Protein AF-0000000083945838 (afdb_homodimer)

Solvent-accessible surface area (backbone atoms only — not comparable to full-atom values): 19758 Å² total; per-residue (Å²): 127,80,48,66,69,53,44,53,51,52,39,54,52,39,52,53,48,38,52,51,36,53,50,48,31,52,50,38,50,50,38,47,52,44,47,52,47,64,43,82,47,25,24,33,35,27,30,60,91,53,21,22,59,36,34,15,64,46,29,37,59,60,38,38,69,60,25,47,58,50,29,75,82,19,66,42,34,38,70,39,52,43,66,72,55,42,57,66,70,57,37,50,49,44,49,47,14,27,69,70,44,48,62,47,74,41,70,81,37,75,51,91,85,40,50,22,34,39,33,28,39,40,57,37,68,57,48,33,24,37,39,39,36,42,62,12,70,57,48,89,34,37,37,57,61,50,39,42,48,42,37,47,48,40,45,45,43,43,46,44,43,39,48,46,16,59,71,73,35,78,75,50,38,56,55,43,48,50,50,48,45,51,56,48,49,72,68,50,70,70,80,73,69,68,84,126,126,80,48,68,68,54,43,54,50,52,38,52,52,38,50,52,49,38,52,51,35,52,50,48,32,51,50,36,52,49,39,47,52,44,48,51,47,63,44,81,45,24,25,33,35,29,30,58,91,54,20,22,58,36,34,15,65,47,28,37,60,58,38,38,68,59,26,46,59,50,29,74,81,19,68,42,34,38,71,38,51,43,65,73,55,41,58,67,70,59,37,51,52,44,50,47,16,26,69,71,44,50,63,47,74,41,72,80,37,74,52,90,87,40,48,22,35,40,35,28,40,41,57,36,70,56,47,32,23,40,39,40,36,43,62,13,72,56,48,90,31,39,39,58,61,49,39,43,47,43,37,47,49,39,47,45,44,44,45,44,43,38,48,44,17,58,71,74,34,77,74,50,36,56,54,41,48,49,48,46,43,52,55,48,48,72,68,52,70,68,87,57,78,64,82,122

Nearest PDB structures (foldseek):
  3luq-assembly1_D  TM=6.423E-01  e=4.177E-04  Geobacter sulfurreducens PCA
  3bwl-assembly2_D  TM=5.475E-01  e=3.230E-04  Haloarcula marismortui ATCC 43049
  2r78-assembly1_A  TM=5.996E-01  e=1.736E-02  Geobacter sulfurreducens PCA
  3mjq-assembly1_B  TM=5.116E-01  e=2.245E-02  Desulfitobacterium hafniense Y51
  2xro-assembly1_E  TM=2.983E-01  e=6.766E-01  Pseudomonas putida

pLDDT: mean 75.6, std 24.56, range [23.98, 97.62]

Sequence (392 aa):
MASQEELLGRIERLEAENRRLREREKDSIETLHTLVRKLPSPSAAIGAGAGILLANEPFVRAGGYKAAQRAENAPSLAGVPLRDILPDELCALAETVHASGEDTEREDIVWNGTPYTFSAYNIRRGELTIVLLRNLADPDIRVEELTARLQQTADRSIRMIQQVAFLLGEEVSENAKSIGSVIRALKVAPENGQRRMASQEELLGRIERLEAENRRLREREKDSIETLHTLVRKLPSPSAAIGAGAGILLANEPFVRAGGYKAAQRAENAPSLAGVPLRDILPDELCALAETVHASGEDTEREDIVWNGTPYTFSAYNIRRGELTIVLLRNLADPDIRVEELTARLQQTADRSIRMIQQVAFLLGEEVSENAKSIGSVIRALKVAPENGQRR

Organism: NCBI:txid28139

Structure (mmCIF, N/CA/C/O backbone):
data_AF-0000000083945838-model_v1
#
loop_
_entity.id
_entity.type
_entity.pdbx_description
1 polymer 'PAS fold'
#
loop_
_atom_site.group_PDB
_atom_site.id
_atom_site.type_symbol
_atom_site.label_atom_id
_atom_site.label_alt_id
_atom_site.label_comp_id
_atom_site.label_asym_id
_atom_site.label_entity_id
_atom_site.label_seq_id
_atom_site.pdbx_PDB_ins_code
_atom_site.Cartn_x
_atom_site.Cartn_y
_atom_site.Cartn_z
_atom_site.occupancy
_atom_site.B_iso_or_equiv
_atom_site.auth_seq_id
_atom_site.auth_comp_id
_atom_site.auth_asym_id
_atom_site.auth_atom_id
_atom_site.pdbx_PDB_model_num
ATOM 1 N N . MET A 1 1 ? 6.953 -42.031 -29.859 1 63.94 1 MET A N 1
ATOM 2 C CA . MET A 1 1 ? 6.039 -42.156 -28.719 1 63.94 1 MET A CA 1
ATOM 3 C C . MET A 1 1 ? 6.793 -42.031 -27.406 1 63.94 1 MET A C 1
ATOM 5 O O . MET A 1 1 ? 7.891 -42.562 -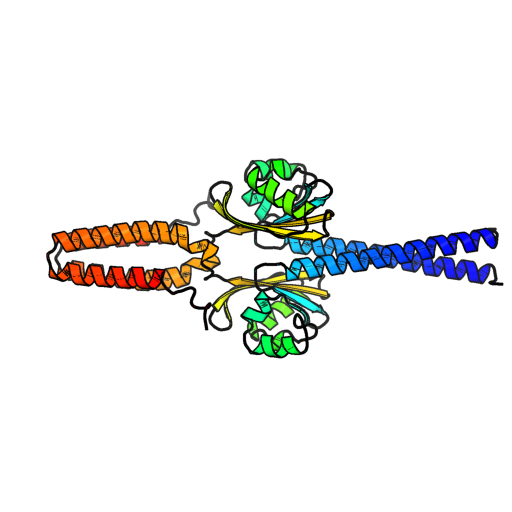27.25 1 63.94 1 MET A O 1
ATOM 9 N N . ALA A 1 2 ? 6.496 -41.094 -26.656 1 76.5 2 ALA A N 1
ATOM 10 C CA . ALA A 1 2 ? 7.305 -40.906 -25.453 1 76.5 2 ALA A CA 1
ATOM 11 C C . ALA A 1 2 ? 7.242 -42.125 -24.547 1 76.5 2 ALA A C 1
ATOM 13 O O . ALA A 1 2 ? 6.184 -42.75 -24.391 1 76.5 2 ALA A O 1
ATOM 14 N N . SER A 1 3 ? 8.383 -42.719 -24.312 1 88 3 SER A N 1
ATOM 15 C CA . SER A 1 3 ? 8.453 -43.844 -23.391 1 88 3 SER A CA 1
ATOM 16 C C . SER A 1 3 ? 7.781 -43.531 -22.062 1 88 3 SER A C 1
ATOM 18 O O . SER A 1 3 ? 7.551 -42.344 -21.734 1 88 3 SER A O 1
ATOM 20 N N . GLN A 1 4 ? 7.215 -44.562 -21.453 1 88.25 4 GLN A N 1
ATOM 21 C CA . GLN A 1 4 ? 6.617 -44.406 -20.141 1 88.25 4 GLN A CA 1
ATOM 22 C C . GLN A 1 4 ? 7.562 -43.656 -19.203 1 88.25 4 GLN A C 1
ATOM 24 O O . GLN A 1 4 ? 7.133 -42.781 -18.438 1 88.25 4 GLN A O 1
ATOM 29 N N . GLU A 1 5 ? 8.875 -43.906 -19.359 1 89.56 5 GLU A N 1
ATOM 30 C CA . GLU A 1 5 ? 9.891 -43.281 -18.531 1 89.56 5 GLU A CA 1
ATOM 31 C C . GLU A 1 5 ? 9.961 -41.781 -18.828 1 89.56 5 GLU A C 1
ATOM 33 O O . GLU A 1 5 ? 10.094 -40.969 -17.906 1 89.56 5 GLU A O 1
ATOM 38 N N . GLU A 1 6 ? 9.828 -41.469 -20.078 1 91.44 6 GLU A N 1
ATOM 39 C CA . GLU A 1 6 ? 9.844 -40.062 -20.469 1 91.44 6 GLU A CA 1
ATOM 40 C C . GLU A 1 6 ? 8.617 -39.312 -19.938 1 91.44 6 GLU A C 1
ATOM 42 O O . GLU A 1 6 ? 8.727 -38.188 -19.469 1 91.44 6 GLU A O 1
ATOM 47 N N . LEU A 1 7 ? 7.449 -39.906 -19.953 1 92.88 7 LEU A N 1
ATOM 48 C CA . LEU A 1 7 ? 6.211 -39.312 -19.484 1 92.88 7 LEU A CA 1
ATOM 49 C C . LEU A 1 7 ? 6.25 -39.125 -17.969 1 92.88 7 LEU A C 1
ATOM 51 O O . LEU A 1 7 ? 5.828 -38.062 -17.469 1 92.88 7 LEU A O 1
ATOM 55 N N . LEU A 1 8 ? 6.805 -40.094 -17.25 1 92.5 8 LEU A N 1
ATOM 56 C CA . LEU A 1 8 ? 6.938 -40 -15.805 1 92.5 8 LEU A CA 1
ATOM 57 C C . LEU A 1 8 ? 7.902 -38.875 -15.422 1 92.5 8 LEU A C 1
ATOM 59 O O . LEU A 1 8 ? 7.668 -38.156 -14.445 1 92.5 8 LEU A O 1
ATOM 63 N N . GLY A 1 9 ? 8.945 -38.719 -16.219 1 92.56 9 GLY A N 1
ATOM 64 C CA . GLY A 1 9 ? 9.867 -37.594 -16 1 92.56 9 GLY A CA 1
ATOM 65 C C . GLY A 1 9 ? 9.227 -36.25 -16.172 1 92.56 9 GLY A C 1
ATOM 66 O O . GLY A 1 9 ? 9.453 -35.344 -15.383 1 92.56 9 GLY A O 1
ATOM 67 N N . ARG A 1 10 ? 8.445 -36.062 -17.219 1 94.19 10 ARG A N 1
ATOM 68 C CA . ARG A 1 10 ? 7.738 -34.812 -17.484 1 94.19 10 ARG A CA 1
ATOM 69 C C . ARG A 1 10 ? 6.746 -34.5 -16.359 1 94.19 10 ARG A C 1
ATOM 71 O O . ARG A 1 10 ? 6.602 -33.344 -15.961 1 94.19 10 ARG A O 1
ATOM 78 N N . ILE A 1 11 ? 6.098 -35.531 -15.875 1 94.19 11 ILE A N 1
ATOM 79 C CA . ILE A 1 11 ? 5.148 -35.344 -14.781 1 94.19 11 ILE A CA 1
ATOM 80 C C . ILE A 1 11 ? 5.879 -34.844 -13.539 1 94.19 11 ILE A C 1
ATOM 82 O O . ILE A 1 11 ? 5.414 -33.906 -12.867 1 94.19 11 ILE A O 1
ATOM 86 N N . GLU A 1 12 ? 6.996 -35.438 -13.281 1 94.94 12 GLU A N 1
ATOM 87 C CA . GLU A 1 12 ? 7.793 -35 -12.133 1 94.94 12 GLU A CA 1
ATOM 88 C C . GLU A 1 12 ? 8.211 -33.531 -12.25 1 94.94 12 GLU A C 1
ATOM 90 O O . GLU A 1 12 ? 8.141 -32.781 -11.273 1 94.94 12 GLU A O 1
ATOM 95 N N . ARG A 1 13 ? 8.594 -33.125 -13.445 1 95.38 13 ARG A N 1
ATOM 96 C CA . ARG A 1 13 ? 9.008 -31.75 -13.68 1 95.38 13 ARG A CA 1
ATOM 97 C C . ARG A 1 13 ? 7.832 -30.797 -13.523 1 95.38 13 ARG A C 1
ATOM 99 O O . ARG A 1 13 ? 7.969 -29.734 -12.914 1 95.38 13 ARG A O 1
ATOM 106 N N . LEU A 1 14 ? 6.746 -31.234 -13.984 1 95.5 14 LEU A N 1
ATOM 107 C CA . LEU A 1 14 ? 5.559 -30.391 -13.922 1 95.5 14 LEU A CA 1
ATOM 108 C C . LEU A 1 14 ? 5.062 -30.25 -12.484 1 95.5 14 LEU A C 1
ATOM 110 O O . LEU A 1 14 ? 4.605 -29.188 -12.078 1 95.5 14 LEU A O 1
ATOM 114 N N . GLU A 1 15 ? 5.145 -31.281 -11.719 1 95.12 15 GLU A N 1
ATOM 115 C CA . GLU A 1 15 ? 4.758 -31.219 -10.312 1 95.12 15 GLU A CA 1
ATOM 116 C C . GLU A 1 15 ? 5.684 -30.312 -9.523 1 95.12 15 GLU A C 1
ATOM 118 O O . GLU A 1 15 ? 5.223 -29.547 -8.664 1 95.12 15 GLU A O 1
ATOM 123 N N . ALA A 1 16 ? 6.918 -30.422 -9.844 1 95.25 16 ALA A N 1
ATOM 124 C CA . ALA A 1 16 ? 7.883 -29.547 -9.188 1 95.25 16 ALA A CA 1
ATOM 125 C C . ALA A 1 16 ? 7.598 -28.078 -9.516 1 95.25 16 ALA A C 1
ATOM 127 O O . ALA A 1 16 ? 7.652 -27.219 -8.633 1 95.25 16 ALA A O 1
ATOM 128 N N . GLU A 1 17 ? 7.297 -27.828 -10.711 1 94.62 17 GLU A N 1
ATOM 129 C CA . GLU A 1 17 ? 6.984 -26.469 -11.141 1 94.62 17 GLU A CA 1
ATOM 130 C C . GLU A 1 17 ? 5.707 -25.969 -10.484 1 94.62 17 GLU A C 1
ATOM 132 O O . GLU A 1 17 ? 5.633 -24.797 -10.086 1 94.62 17 GLU A O 1
ATOM 137 N N . ASN A 1 18 ? 4.77 -26.812 -10.43 1 93.81 18 ASN A N 1
ATOM 138 C CA . ASN A 1 18 ? 3.52 -26.484 -9.758 1 93.81 18 ASN A CA 1
ATOM 139 C C . ASN A 1 18 ? 3.752 -26.078 -8.305 1 93.81 18 ASN A C 1
ATOM 141 O O . ASN A 1 18 ? 3.17 -25.109 -7.828 1 93.81 18 ASN A O 1
ATOM 145 N N . ARG A 1 19 ? 4.555 -26.781 -7.699 1 93.56 19 ARG A N 1
ATOM 146 C CA . ARG A 1 19 ? 4.879 -26.484 -6.309 1 93.56 19 ARG A CA 1
ATOM 147 C C . ARG A 1 19 ? 5.562 -25.125 -6.184 1 93.56 19 ARG A C 1
ATOM 149 O O . ARG A 1 19 ? 5.23 -24.344 -5.293 1 93.56 19 ARG A O 1
ATOM 156 N N . ARG A 1 20 ? 6.426 -24.875 -7.09 1 93.25 20 ARG A N 1
ATOM 157 C CA . ARG A 1 20 ? 7.145 -23.594 -7.09 1 93.25 20 ARG A CA 1
ATOM 158 C C . ARG A 1 20 ? 6.191 -22.438 -7.344 1 93.25 20 ARG A C 1
ATOM 160 O O . ARG A 1 20 ? 6.262 -21.406 -6.66 1 93.25 20 ARG A O 1
ATOM 167 N N . LEU A 1 21 ? 5.363 -22.641 -8.227 1 92.06 21 LEU A N 1
ATOM 168 C CA . LEU A 1 21 ? 4.418 -21.578 -8.578 1 92.06 21 LEU A CA 1
ATOM 169 C C . LEU A 1 21 ? 3.453 -21.312 -7.434 1 92.06 21 LEU A C 1
ATOM 171 O O . LEU A 1 21 ? 3.094 -20.156 -7.18 1 92.06 21 LEU A O 1
ATOM 175 N N . ARG A 1 22 ? 3.033 -22.344 -6.742 1 90.88 22 ARG A N 1
ATOM 176 C CA . ARG A 1 22 ? 2.168 -22.156 -5.578 1 90.88 22 ARG A CA 1
ATOM 177 C C . ARG A 1 22 ? 2.871 -21.359 -4.488 1 90.88 22 ARG A C 1
ATOM 179 O O . ARG A 1 22 ? 2.268 -20.5 -3.859 1 90.88 22 ARG A O 1
ATOM 186 N N . GLU A 1 23 ? 4.062 -21.641 -4.281 1 91.56 23 GLU A N 1
ATOM 187 C CA . GLU A 1 23 ? 4.848 -20.922 -3.287 1 91.56 23 GLU A CA 1
ATOM 188 C C . GLU A 1 23 ? 4.988 -19.438 -3.66 1 91.56 23 GLU A C 1
ATOM 190 O O . GLU A 1 23 ? 4.863 -18.562 -2.803 1 91.56 23 GLU A O 1
ATOM 195 N N . ARG A 1 24 ? 5.18 -19.219 -4.902 1 87.69 24 ARG A N 1
ATOM 196 C CA . ARG A 1 24 ? 5.324 -17.844 -5.367 1 87.69 24 ARG A CA 1
ATOM 197 C C . ARG A 1 24 ? 4.02 -17.078 -5.211 1 87.69 24 ARG A C 1
ATOM 199 O O . ARG A 1 24 ? 4.035 -15.891 -4.871 1 87.69 24 ARG A O 1
ATOM 206 N N . GLU A 1 25 ? 2.992 -17.672 -5.5 1 85.94 25 GLU A N 1
ATOM 207 C CA . GLU A 1 25 ? 1.688 -17.047 -5.305 1 85.94 25 GLU A CA 1
ATOM 208 C C . GLU A 1 25 ? 1.464 -16.688 -3.84 1 85.94 25 GLU A C 1
ATOM 210 O O . GLU A 1 25 ? 1.032 -15.578 -3.527 1 85.94 25 GLU A O 1
ATOM 215 N N . LYS A 1 26 ? 1.76 -17.641 -3.014 1 87.56 26 LYS A N 1
ATOM 216 C CA . LYS A 1 26 ? 1.621 -17.406 -1.579 1 87.56 26 LYS A CA 1
ATOM 217 C C . LYS A 1 26 ? 2.5 -16.234 -1.128 1 87.56 26 LYS A C 1
ATOM 219 O O . LYS A 1 26 ? 2.062 -15.391 -0.351 1 87.56 26 LYS A O 1
ATOM 224 N N . ASP A 1 27 ? 3.65 -16.203 -1.644 1 86.12 27 ASP A N 1
ATOM 225 C CA . ASP A 1 27 ? 4.59 -15.125 -1.317 1 86.12 27 ASP A CA 1
ATOM 226 C C . ASP A 1 27 ? 4.047 -13.773 -1.76 1 86.12 27 ASP A C 1
ATOM 228 O O . ASP A 1 27 ? 4.18 -12.781 -1.04 1 86.12 27 ASP A O 1
ATOM 232 N N . SER A 1 28 ? 3.461 -13.789 -2.92 1 84.62 28 SER A N 1
ATOM 233 C CA . SER A 1 28 ? 2.93 -12.539 -3.451 1 84.62 28 SER A CA 1
ATOM 234 C C . SER A 1 28 ? 1.772 -12.023 -2.6 1 84.62 28 SER A C 1
ATOM 236 O O . SER A 1 28 ? 1.668 -10.82 -2.346 1 84.62 28 SER A O 1
ATOM 238 N N . ILE A 1 29 ? 0.959 -12.945 -2.143 1 84.31 29 ILE A N 1
ATOM 239 C CA . ILE A 1 29 ? -0.17 -12.594 -1.287 1 84.31 29 ILE A CA 1
ATOM 240 C C . ILE A 1 29 ? 0.341 -12.062 0.049 1 84.31 29 ILE A C 1
ATOM 242 O O . ILE A 1 29 ? -0.144 -11.039 0.544 1 84.31 29 ILE A O 1
ATOM 246 N N . GLU A 1 30 ? 1.28 -12.68 0.584 1 88.69 30 GLU A N 1
ATOM 247 C CA . GLU A 1 30 ? 1.873 -12.25 1.848 1 88.69 30 GLU A CA 1
ATOM 248 C C . GLU A 1 30 ? 2.514 -10.875 1.716 1 88.69 30 GLU A C 1
ATOM 250 O O . GLU A 1 30 ? 2.471 -10.07 2.65 1 88.69 30 GLU A O 1
ATOM 255 N N . THR A 1 31 ? 3.09 -10.727 0.565 1 88.19 31 THR A N 1
ATOM 256 C CA . THR A 1 31 ? 3.705 -9.43 0.288 1 88.19 31 THR A CA 1
ATOM 257 C C . THR A 1 31 ? 2.668 -8.312 0.344 1 88.19 31 THR A C 1
ATOM 259 O O . THR A 1 31 ? 2.889 -7.285 0.986 1 88.19 31 THR A O 1
ATOM 262 N N . LEU A 1 32 ? 1.567 -8.516 -0.231 1 87.69 32 LEU A N 1
ATOM 263 C CA . LEU A 1 32 ? 0.482 -7.543 -0.216 1 87.69 32 LEU A CA 1
ATOM 264 C C . LEU A 1 32 ? -0.021 -7.312 1.205 1 87.69 32 LEU A C 1
ATOM 266 O O . LEU A 1 32 ? -0.235 -6.168 1.613 1 87.69 32 LEU A O 1
ATOM 270 N N . HIS A 1 33 ? -0.194 -8.383 1.93 1 90.19 33 HIS A N 1
ATOM 271 C CA . HIS A 1 33 ? -0.646 -8.305 3.314 1 90.19 33 HIS A CA 1
ATOM 272 C C . HIS A 1 33 ? 0.331 -7.512 4.172 1 90.19 33 HIS A C 1
ATOM 274 O O . HIS A 1 33 ? -0.08 -6.645 4.949 1 90.19 33 HIS A O 1
ATOM 280 N N . THR A 1 34 ? 1.542 -7.809 3.955 1 92.75 34 THR A N 1
ATOM 281 C CA . THR A 1 34 ? 2.578 -7.125 4.723 1 92.75 34 THR A CA 1
ATOM 282 C C . THR A 1 34 ? 2.59 -5.633 4.402 1 92.75 34 THR A C 1
ATOM 284 O O . THR A 1 34 ? 2.73 -4.801 5.297 1 92.75 34 THR A O 1
ATOM 287 N N . LEU A 1 35 ? 2.436 -5.309 3.172 1 92.44 35 LEU A N 1
ATOM 288 C CA . LEU A 1 35 ? 2.424 -3.906 2.764 1 92.44 35 LEU A CA 1
ATOM 289 C C . LEU A 1 35 ? 1.293 -3.148 3.449 1 92.44 35 LEU A C 1
ATOM 291 O O . LEU A 1 35 ? 1.521 -2.098 4.055 1 92.44 35 LEU A O 1
ATOM 295 N N . VAL A 1 36 ? 0.092 -3.678 3.406 1 94.5 36 VAL A N 1
ATOM 296 C CA . VAL A 1 36 ? -1.061 -3.031 4.023 1 94.5 36 VAL A CA 1
ATOM 297 C C . VAL A 1 36 ? -0.839 -2.91 5.531 1 94.5 36 VAL A C 1
ATOM 299 O O . VAL A 1 36 ? -1.107 -1.861 6.121 1 94.5 36 VAL A O 1
ATOM 302 N N . ARG A 1 37 ? -0.305 -3.922 6.121 1 94.75 37 ARG A N 1
ATOM 303 C CA . ARG A 1 37 ? -0.07 -3.955 7.559 1 94.75 37 ARG A CA 1
ATOM 304 C C . ARG A 1 37 ? 0.902 -2.859 7.98 1 94.75 37 ARG A C 1
ATOM 306 O O . ARG A 1 37 ? 0.776 -2.297 9.07 1 94.75 37 ARG A O 1
ATOM 313 N N . LYS A 1 38 ? 1.753 -2.572 7.141 1 92.25 38 LYS A N 1
ATOM 314 C CA . LYS A 1 38 ? 2.844 -1.686 7.539 1 92.25 38 LYS A CA 1
ATOM 315 C C . LYS A 1 38 ? 2.523 -0.233 7.199 1 92.25 38 LYS A C 1
ATOM 317 O O . LYS A 1 38 ? 3.225 0.682 7.637 1 92.25 38 LYS A O 1
ATOM 322 N N . LEU A 1 39 ? 1.495 0.012 6.43 1 90.56 39 LEU A N 1
ATOM 323 C CA . LEU A 1 39 ? 1.124 1.393 6.141 1 90.56 39 LEU A CA 1
ATOM 324 C C . LEU A 1 39 ? 0.895 2.176 7.43 1 90.56 39 LEU A C 1
ATOM 326 O O . LEU A 1 39 ? 0.303 1.656 8.383 1 90.56 39 LEU A O 1
ATOM 330 N N . PRO A 1 40 ? 1.352 3.373 7.441 1 87 40 PRO A N 1
ATOM 331 C CA . PRO A 1 40 ? 1.18 4.168 8.656 1 87 40 PRO A CA 1
ATOM 332 C C . PRO A 1 40 ? -0.251 4.672 8.836 1 87 40 PRO A C 1
ATOM 334 O O . PRO A 1 40 ? -0.686 4.918 9.969 1 87 40 PRO A O 1
ATOM 337 N N . SER A 1 41 ? -0.969 4.816 7.828 1 88.88 41 SER A N 1
ATOM 338 C CA . SER A 1 41 ? -2.342 5.312 7.875 1 88.88 41 SER A CA 1
ATOM 339 C C . SER A 1 41 ? -3.332 4.172 8.094 1 88.88 41 SER A C 1
ATOM 341 O O . SER A 1 41 ? -3.113 3.055 7.617 1 88.88 41 SER A O 1
ATOM 343 N N . PRO A 1 42 ? -4.375 4.5 8.773 1 94.56 42 PRO A N 1
ATOM 344 C CA . PRO A 1 42 ? -5.426 3.486 8.867 1 94.56 42 PRO A CA 1
ATOM 345 C C . PRO A 1 42 ? -5.848 2.951 7.5 1 94.56 42 PRO A C 1
ATOM 347 O O . PRO A 1 42 ? -6.297 3.717 6.645 1 94.56 42 PRO A O 1
ATOM 350 N N . SER A 1 43 ? -5.715 1.636 7.359 1 96.56 43 SER A N 1
ATOM 351 C CA . SER A 1 43 ? -5.992 1.019 6.066 1 96.56 43 SER A CA 1
ATOM 352 C C . SER A 1 43 ? -6.602 -0.369 6.238 1 96.56 43 SER A C 1
ATOM 354 O O . SER A 1 43 ? -6.309 -1.065 7.211 1 96.56 43 SER A O 1
ATOM 356 N N . ALA A 1 44 ? -7.402 -0.72 5.258 1 97.62 44 ALA A N 1
ATOM 357 C CA . ALA A 1 44 ? -7.984 -2.059 5.223 1 97.62 44 ALA A CA 1
ATOM 358 C C . ALA A 1 44 ? -8.156 -2.543 3.787 1 97.62 44 ALA A C 1
ATOM 360 O O . ALA A 1 44 ? -8.438 -1.748 2.885 1 97.62 44 ALA A O 1
ATOM 361 N N . ALA A 1 45 ? -7.941 -3.793 3.625 1 96.81 45 ALA A N 1
ATOM 362 C CA . ALA A 1 45 ? -8.234 -4.461 2.359 1 96.81 45 ALA A CA 1
ATOM 363 C C . ALA A 1 45 ? -9.617 -5.109 2.387 1 96.81 45 ALA A C 1
ATOM 365 O O . ALA A 1 45 ? -9.922 -5.883 3.295 1 96.81 45 ALA A O 1
ATOM 366 N N . ILE A 1 46 ? -10.352 -4.762 1.364 1 95.88 46 ILE A N 1
ATOM 367 C CA . ILE A 1 46 ? -11.711 -5.289 1.247 1 95.88 46 ILE A CA 1
ATOM 368 C C . ILE A 1 46 ? -11.758 -6.336 0.137 1 95.88 46 ILE A C 1
ATOM 370 O O . ILE A 1 46 ? -11.32 -6.082 -0.985 1 95.88 46 ILE A O 1
ATOM 374 N N . GLY A 1 47 ? -12.273 -7.465 0.493 1 92.81 47 GLY A N 1
ATOM 375 C CA . GLY A 1 47 ? -12.375 -8.562 -0.458 1 92.81 47 GLY A CA 1
ATOM 376 C C . GLY A 1 47 ? -13.75 -8.68 -1.085 1 92.81 47 GLY A C 1
ATOM 377 O O . GLY A 1 47 ? -14.523 -7.719 -1.093 1 92.81 47 GLY A O 1
ATOM 378 N N . ALA A 1 48 ? -13.883 -9.961 -1.64 1 85.31 48 ALA A N 1
ATOM 379 C CA . ALA A 1 48 ? -15.172 -10.227 -2.264 1 85.31 48 ALA A CA 1
ATOM 380 C C . ALA A 1 48 ? -16.297 -10.133 -1.244 1 85.31 48 ALA A C 1
ATOM 382 O O . ALA A 1 48 ? -16.125 -10.477 -0.073 1 85.31 48 ALA A O 1
ATOM 383 N N . GLY A 1 49 ? -17.422 -9.57 -1.589 1 79.06 49 GLY A N 1
ATOM 384 C CA . GLY A 1 49 ? -18.578 -9.469 -0.718 1 79.06 49 GLY A CA 1
ATOM 385 C C . GLY A 1 49 ? -18.469 -8.352 0.303 1 79.06 49 GLY A C 1
ATOM 386 O O . GLY A 1 49 ? -19.109 -8.391 1.352 1 79.06 49 GLY A O 1
ATOM 387 N N . ALA A 1 50 ? -17.484 -7.531 0.194 1 76.25 50 ALA A N 1
ATOM 388 C CA . ALA A 1 50 ? -17.266 -6.336 1.002 1 76.25 50 ALA A CA 1
ATOM 389 C C . ALA A 1 50 ? -16.844 -6.703 2.42 1 76.25 50 ALA A C 1
ATOM 391 O O . ALA A 1 50 ? -17.188 -6.012 3.379 1 76.25 50 ALA A O 1
ATOM 392 N N . GLY A 1 51 ? -16.328 -7.801 2.537 1 91.38 51 GLY A N 1
ATOM 393 C CA . GLY A 1 51 ? -15.719 -8.172 3.805 1 91.38 51 GLY A CA 1
ATOM 394 C C . GLY A 1 51 ? -14.258 -7.773 3.91 1 91.38 51 GLY A C 1
ATOM 395 O O . GLY A 1 51 ? -13.555 -7.711 2.9 1 91.38 51 GLY A O 1
ATOM 396 N N . ILE A 1 52 ? -13.875 -7.5 5.172 1 96.44 52 ILE A N 1
ATOM 397 C CA . ILE A 1 52 ? -12.477 -7.129 5.406 1 96.44 52 ILE A CA 1
ATOM 398 C C . ILE A 1 52 ? -11.586 -8.367 5.277 1 96.44 52 ILE A C 1
ATOM 400 O O . ILE A 1 52 ? -11.852 -9.391 5.906 1 96.44 52 ILE A O 1
ATOM 404 N N . LEU A 1 53 ? -10.672 -8.242 4.41 1 95.31 53 LEU A N 1
ATOM 405 C CA . LEU A 1 53 ? -9.656 -9.289 4.312 1 95.31 53 LEU A CA 1
ATOM 406 C C . LEU A 1 53 ? -8.594 -9.117 5.395 1 95.31 53 LEU A C 1
ATOM 408 O O . LEU A 1 53 ? -8.18 -10.094 6.02 1 95.31 53 LEU A O 1
ATOM 412 N N . LEU A 1 54 ? -8.188 -7.902 5.52 1 95.88 54 LEU A N 1
ATOM 413 C CA . LEU A 1 54 ? -7.246 -7.535 6.57 1 95.88 54 LEU A CA 1
ATOM 414 C C . LEU A 1 54 ? -7.289 -6.035 6.84 1 95.88 54 LEU A C 1
ATOM 416 O O . LEU A 1 54 ? -7.531 -5.242 5.926 1 95.88 54 LEU A O 1
ATOM 420 N N . ALA A 1 55 ? -7.164 -5.688 8.07 1 97.62 55 ALA A N 1
ATOM 421 C CA . ALA A 1 55 ? -7.012 -4.305 8.516 1 97.62 55 ALA A CA 1
ATOM 422 C C . ALA A 1 55 ? -5.734 -4.133 9.336 1 97.62 55 ALA A C 1
ATOM 424 O O . ALA A 1 55 ? -5.367 -5.016 10.117 1 97.62 55 ALA A O 1
ATOM 425 N N . ASN A 1 56 ? -5.109 -3.016 9.078 1 96.69 56 ASN A N 1
ATOM 426 C CA . ASN A 1 56 ? -3.881 -2.822 9.844 1 96.69 56 ASN A CA 1
ATOM 427 C C . ASN A 1 56 ? -4.164 -2.254 11.227 1 96.69 56 ASN A C 1
ATOM 429 O O . ASN A 1 56 ? -5.305 -1.918 11.547 1 96.69 56 ASN A O 1
ATOM 433 N N . GLU A 1 57 ? -3.115 -2.18 12.055 1 95.69 57 GLU A N 1
ATOM 434 C CA . GLU A 1 57 ? -3.258 -1.777 13.445 1 95.69 57 GLU A CA 1
ATOM 435 C C . GLU A 1 57 ? -3.799 -0.354 13.555 1 95.69 57 GLU A C 1
ATOM 437 O O . GLU A 1 57 ? -4.699 -0.087 14.352 1 95.69 57 GLU A O 1
ATOM 442 N N . PRO A 1 58 ? -3.295 0.575 12.695 1 93.81 58 PRO A N 1
ATOM 443 C CA . PRO A 1 58 ? -3.863 1.923 12.758 1 93.81 58 PRO A CA 1
ATOM 444 C C . PRO A 1 58 ? -5.363 1.945 12.477 1 93.81 58 PRO A C 1
ATOM 446 O O . PRO A 1 58 ? -6.102 2.717 13.094 1 93.81 58 PRO A O 1
ATOM 449 N N . PHE A 1 59 ? -5.836 1.16 11.625 1 96.81 59 PHE A N 1
ATOM 450 C CA . PHE A 1 59 ? -7.254 1.09 11.305 1 96.81 59 PHE A CA 1
ATOM 451 C C . PHE A 1 59 ? -8.055 0.587 12.5 1 96.81 59 PHE A C 1
ATOM 453 O O . PHE A 1 59 ? -9.102 1.142 12.836 1 96.81 59 PHE A O 1
ATOM 460 N N . VAL A 1 60 ? -7.535 -0.44 13.125 1 96.75 60 VAL A N 1
ATOM 461 C CA . VAL A 1 60 ? -8.195 -0.987 14.305 1 96.75 60 VAL A CA 1
ATOM 462 C C . VAL A 1 60 ? -8.25 0.074 15.406 1 96.75 60 VAL A C 1
ATOM 464 O O . VAL A 1 60 ? -9.297 0.271 16.031 1 96.75 60 VAL A O 1
ATOM 467 N N . ARG A 1 61 ? -7.195 0.726 15.547 1 94.62 61 ARG A N 1
ATOM 468 C CA . ARG A 1 61 ? -7.137 1.775 16.562 1 94.62 61 ARG A CA 1
ATOM 469 C C . ARG A 1 61 ? -8.117 2.9 16.234 1 94.62 61 ARG A C 1
ATOM 471 O O . ARG A 1 61 ? -8.844 3.367 17.125 1 94.62 61 ARG A O 1
ATOM 478 N N . ALA A 1 62 ? -8.148 3.262 15.008 1 93 62 ALA A N 1
ATOM 479 C CA . ALA A 1 62 ? -9.047 4.336 14.578 1 93 62 ALA A CA 1
ATOM 480 C C . ALA A 1 62 ? -10.508 3.928 14.75 1 93 62 ALA A C 1
ATOM 482 O O . ALA A 1 62 ? -11.367 4.777 14.984 1 93 62 ALA A O 1
ATOM 483 N N . GLY A 1 63 ? -10.75 2.676 14.602 1 95.25 63 GLY A N 1
ATOM 484 C CA . GLY A 1 63 ? -12.109 2.162 14.703 1 95.25 63 GLY A CA 1
ATOM 485 C C . GLY A 1 63 ? -12.648 2.174 16.125 1 95.25 63 GLY A C 1
ATOM 486 O O . GLY A 1 63 ? -13.844 1.961 16.344 1 95.25 63 GLY A O 1
ATOM 487 N N . GLY A 1 64 ? -11.75 2.355 17.094 1 92.62 64 GLY A N 1
ATOM 488 C CA . GLY A 1 64 ? -12.172 2.494 18.469 1 92.62 64 GLY A CA 1
ATOM 489 C C . GLY A 1 64 ? -12.609 1.183 19.094 1 92.62 64 GLY A C 1
ATOM 490 O O . GLY A 1 64 ? -12.07 0.122 18.766 1 92.62 64 GLY A O 1
ATOM 491 N N . TYR A 1 65 ? -13.547 1.336 19.953 1 91.44 65 TYR A N 1
ATOM 492 C CA . TYR A 1 65 ? -13.984 0.212 20.766 1 91.44 65 TYR A CA 1
ATOM 493 C C . TYR A 1 65 ? -14.617 -0.876 19.906 1 91.44 65 TYR A C 1
ATOM 495 O O . TYR A 1 65 ? -14.359 -2.064 20.125 1 91.44 65 TYR A O 1
ATOM 503 N N . LYS A 1 66 ? -15.367 -0.451 18.953 1 91.44 66 LYS A N 1
ATOM 504 C CA . LYS A 1 66 ? -16.047 -1.394 18.078 1 91.44 66 LYS A CA 1
ATOM 505 C C . LYS A 1 66 ? -15.055 -2.27 17.328 1 91.44 66 LYS A C 1
ATOM 507 O O . LYS A 1 66 ? -15.195 -3.494 17.297 1 91.44 66 LYS A O 1
ATOM 512 N N . ALA A 1 67 ? -14.055 -1.679 16.797 1 94.75 67 ALA A N 1
ATOM 513 C CA . ALA A 1 67 ? -13.031 -2.418 16.062 1 94.75 67 ALA A CA 1
ATOM 514 C C . ALA A 1 67 ? -12.203 -3.287 17 1 94.75 67 ALA A C 1
ATOM 516 O O . ALA A 1 67 ? -11.867 -4.43 16.672 1 94.75 67 ALA A O 1
ATOM 517 N N . ALA A 1 68 ? -11.898 -2.768 18.156 1 93.31 68 ALA A N 1
ATOM 518 C CA . ALA A 1 68 ? -11.094 -3.496 19.125 1 93.31 68 ALA A CA 1
ATOM 519 C C . ALA A 1 68 ? -11.805 -4.77 19.578 1 93.31 68 ALA A C 1
ATOM 521 O O . ALA A 1 68 ? -11.18 -5.828 19.688 1 93.31 68 ALA A O 1
ATOM 522 N N . GLN A 1 69 ? -13.016 -4.598 19.797 1 94.06 69 GLN A N 1
ATOM 523 C CA . GLN A 1 69 ? -13.805 -5.746 20.234 1 94.06 69 GLN A CA 1
ATOM 524 C C . GLN A 1 69 ? -13.82 -6.84 19.172 1 94.06 69 GLN A C 1
ATOM 526 O O . GLN A 1 69 ? -13.633 -8.023 19.484 1 94.06 69 GLN A O 1
ATOM 531 N N . ARG A 1 70 ? -14.047 -6.41 17.953 1 94.75 70 ARG A N 1
ATOM 532 C CA . ARG A 1 70 ? -14.102 -7.379 16.859 1 94.75 70 ARG A CA 1
ATOM 533 C C . ARG A 1 70 ? -12.727 -7.992 16.609 1 94.75 70 ARG A C 1
ATOM 535 O O . ARG A 1 70 ? -12.625 -9.164 16.234 1 94.75 70 ARG A O 1
ATOM 542 N N . ALA A 1 71 ? -11.695 -7.242 16.844 1 94.62 71 ALA A N 1
ATOM 543 C CA . ALA A 1 71 ? -10.328 -7.684 16.594 1 94.62 71 ALA A CA 1
ATOM 544 C C . ALA A 1 71 ? -9.906 -8.758 17.594 1 94.62 71 ALA A C 1
ATOM 546 O O . ALA A 1 71 ? -8.977 -9.523 17.344 1 94.62 71 ALA A O 1
ATOM 547 N N . GLU A 1 72 ? -10.508 -8.82 18.734 1 93 72 GLU A N 1
ATOM 548 C CA . GLU A 1 72 ? -10.203 -9.836 19.734 1 93 72 GLU A CA 1
ATOM 549 C C . GLU A 1 72 ? -10.438 -11.242 19.203 1 93 72 GLU A C 1
ATOM 551 O O . GLU A 1 72 ? -9.664 -12.156 19.5 1 93 72 GLU A O 1
ATOM 556 N N . ASN A 1 73 ? -11.492 -11.352 18.391 1 92.75 73 ASN A N 1
ATOM 557 C CA . ASN A 1 73 ? -11.852 -12.664 17.859 1 92.75 73 ASN A CA 1
ATOM 558 C C . ASN A 1 73 ? -11.43 -12.82 16.406 1 92.75 73 ASN A C 1
ATOM 560 O O . ASN A 1 73 ? -11.492 -13.914 15.852 1 92.75 73 ASN A O 1
ATOM 564 N N . ALA A 1 74 ? -11.094 -11.812 15.773 1 93.44 74 ALA A N 1
ATOM 565 C CA . ALA A 1 74 ? -10.664 -11.781 14.383 1 93.44 74 ALA A CA 1
ATOM 566 C C . ALA A 1 74 ? -9.461 -10.852 14.195 1 93.44 74 ALA A C 1
ATOM 568 O O . ALA A 1 74 ? -9.625 -9.703 13.789 1 93.44 74 ALA A O 1
ATOM 569 N N . PRO A 1 75 ? -8.297 -11.414 14.406 1 90.69 75 PRO A N 1
ATOM 570 C CA . PRO A 1 75 ? -7.117 -10.562 14.219 1 90.69 75 PRO A CA 1
ATOM 571 C C . PRO A 1 75 ? -7.102 -9.867 12.852 1 90.69 75 PRO A C 1
ATOM 573 O O . PRO A 1 75 ? -7.535 -10.453 11.859 1 90.69 75 PRO A O 1
ATOM 576 N N . SER A 1 76 ? -6.797 -8.617 12.805 1 94 76 SER A N 1
ATOM 577 C CA . SER A 1 76 ? -6.754 -7.773 11.609 1 94 76 SER A CA 1
ATOM 578 C C . SER A 1 76 ? -8.148 -7.582 11.023 1 94 76 SER A C 1
ATOM 580 O O . SER A 1 76 ? -8.289 -7.293 9.828 1 94 76 SER A O 1
ATOM 582 N N . LEU A 1 77 ? -9.172 -8.055 11.797 1 96.75 77 LEU A N 1
ATOM 583 C CA . LEU A 1 77 ? -10.586 -7.902 11.469 1 96.75 77 LEU A CA 1
ATOM 584 C C . LEU A 1 77 ? -10.953 -8.758 10.258 1 96.75 77 LEU A C 1
ATOM 586 O O . LEU A 1 77 ? -11.852 -8.398 9.484 1 96.75 77 LEU A O 1
ATOM 590 N N . ALA A 1 78 ? -10.203 -9.758 10.062 1 94.81 78 ALA A N 1
ATOM 591 C CA . ALA A 1 78 ? -10.469 -10.648 8.93 1 94.81 78 ALA A CA 1
ATOM 592 C C . ALA A 1 78 ? -11.867 -11.25 9.023 1 94.81 78 ALA A C 1
ATOM 594 O O . ALA A 1 78 ? -12.242 -11.805 10.055 1 94.81 78 ALA A O 1
ATOM 595 N N . GLY A 1 79 ? -12.594 -11.094 7.926 1 94.19 79 GLY A N 1
ATOM 596 C CA . GLY A 1 79 ? -13.922 -11.672 7.855 1 94.19 79 GLY A CA 1
ATOM 597 C C . GLY A 1 79 ? -15 -10.773 8.422 1 94.19 79 GLY A C 1
ATOM 598 O O . GLY A 1 79 ? -16.188 -11.055 8.273 1 94.19 79 GLY A O 1
ATOM 599 N N . VAL A 1 80 ? -14.664 -9.734 9.062 1 95.06 80 VAL A N 1
ATOM 600 C CA . VAL A 1 80 ? -15.617 -8.805 9.648 1 95.06 80 VAL A CA 1
ATOM 601 C C . VAL A 1 80 ? -16.203 -7.914 8.555 1 95.06 80 VAL A C 1
ATOM 603 O O . VAL A 1 80 ? -15.484 -7.402 7.699 1 95.06 80 VAL A O 1
ATOM 606 N N . PRO A 1 81 ? -17.516 -7.793 8.547 1 94.69 81 PRO A N 1
ATOM 607 C CA . PRO A 1 81 ? -18.109 -6.863 7.582 1 94.69 81 PRO A CA 1
ATOM 608 C C . PRO A 1 81 ? -17.656 -5.422 7.801 1 94.69 81 PRO A C 1
ATOM 610 O O . PRO A 1 81 ? -17.578 -4.965 8.945 1 94.69 81 PRO A O 1
ATOM 613 N N . LEU A 1 82 ? -17.375 -4.773 6.738 1 95.06 82 LEU A N 1
ATOM 614 C CA . LEU A 1 82 ? -16.906 -3.393 6.801 1 95.06 82 LEU A CA 1
ATOM 615 C C . LEU A 1 82 ? -17.906 -2.514 7.543 1 95.06 82 LEU A C 1
ATOM 617 O O . LEU A 1 82 ? -17.516 -1.609 8.289 1 95.06 82 LEU A O 1
ATOM 621 N N . ARG A 1 83 ? -19.188 -2.814 7.395 1 94.06 83 ARG A N 1
ATOM 622 C CA . ARG A 1 83 ? -20.266 -2.018 7.957 1 94.06 83 ARG A CA 1
ATOM 623 C C . ARG A 1 83 ? -20.266 -2.088 9.484 1 94.06 83 ARG A C 1
ATOM 625 O O . ARG A 1 83 ? -20.859 -1.242 10.148 1 94.06 83 ARG A O 1
ATOM 632 N N . ASP A 1 84 ? -19.625 -3.084 9.984 1 94.44 84 ASP A N 1
ATOM 633 C CA . ASP A 1 84 ? -19.531 -3.213 11.438 1 94.44 84 ASP A CA 1
ATOM 634 C C . ASP A 1 84 ? -18.531 -2.227 12.023 1 94.44 84 ASP A C 1
ATOM 636 O O . ASP A 1 84 ? -18.516 -1.989 13.227 1 94.44 84 ASP A O 1
ATOM 640 N N . ILE A 1 85 ? -17.688 -1.683 11.211 1 95.5 85 ILE A N 1
ATOM 641 C CA . ILE A 1 85 ? -16.578 -0.879 11.711 1 95.5 85 ILE A CA 1
ATOM 642 C C . ILE A 1 85 ? -16.734 0.568 11.25 1 95.5 85 ILE A C 1
ATOM 644 O O . ILE A 1 85 ? -16.734 1.49 12.07 1 95.5 85 ILE A O 1
ATOM 648 N N . LEU A 1 86 ? -17 0.73 9.977 1 95.19 86 LEU A N 1
ATOM 649 C CA . LEU A 1 86 ? -17.078 2.064 9.391 1 95.19 86 LEU A CA 1
ATOM 650 C C . LEU A 1 86 ? -18.516 2.564 9.367 1 95.19 86 LEU A C 1
ATOM 652 O O . LEU A 1 86 ? -19.453 1.77 9.281 1 95.19 86 LEU A O 1
ATOM 656 N N . PRO A 1 87 ? -18.609 3.889 9.375 1 94 87 PRO A N 1
ATOM 657 C CA . PRO A 1 87 ? -19.938 4.461 9.156 1 94 87 PRO A CA 1
ATOM 658 C C . PRO A 1 87 ? -20.547 4.059 7.816 1 94 87 PRO A C 1
ATOM 660 O O . PRO A 1 87 ? -19.812 3.834 6.848 1 94 87 PRO A O 1
ATOM 663 N N . ASP A 1 88 ? -21.859 4.09 7.727 1 93.94 88 ASP A N 1
ATOM 664 C CA . ASP A 1 88 ? -22.594 3.623 6.559 1 93.94 88 ASP A CA 1
ATOM 665 C C . ASP A 1 88 ? -22.188 4.395 5.305 1 93.94 88 ASP A C 1
ATOM 667 O O . ASP A 1 88 ? -22.078 3.818 4.223 1 93.94 88 ASP A O 1
ATOM 671 N N . GLU A 1 89 ? -21.969 5.605 5.48 1 93.56 89 GLU A N 1
ATOM 672 C CA . GLU A 1 89 ? -21.609 6.441 4.336 1 93.56 89 GLU A CA 1
ATOM 673 C C . GLU A 1 89 ? -20.281 6.008 3.725 1 93.56 89 GLU A C 1
ATOM 675 O O . GLU A 1 89 ? -20.156 5.926 2.502 1 93.56 89 GLU A O 1
ATOM 680 N N . LEU A 1 90 ? -19.375 5.715 4.543 1 94 90 LEU A N 1
ATOM 681 C CA . LEU A 1 90 ? -18.062 5.309 4.07 1 94 90 LEU A CA 1
ATOM 682 C C . LEU A 1 90 ? -18.094 3.893 3.5 1 94 90 LEU A C 1
ATOM 684 O O . LEU A 1 90 ? -17.422 3.598 2.51 1 94 90 LEU A O 1
ATOM 688 N N . CYS A 1 91 ? -18.906 3.098 4.09 1 94.5 91 CYS A N 1
ATOM 689 C CA . CYS A 1 91 ? -19.094 1.743 3.578 1 94.5 91 CYS A CA 1
ATOM 690 C C . CYS A 1 91 ? -19.672 1.766 2.166 1 94.5 91 CYS A C 1
ATOM 692 O O . CYS A 1 91 ? -19.188 1.041 1.288 1 94.5 91 CYS A O 1
ATOM 694 N N . ALA A 1 92 ? -20.641 2.59 2.068 1 94.38 92 ALA A N 1
ATOM 695 C CA . ALA A 1 92 ? -21.281 2.699 0.762 1 94.38 92 ALA A CA 1
ATOM 696 C C . ALA A 1 92 ? -20.281 3.143 -0.304 1 94.38 92 ALA A C 1
ATOM 698 O O . ALA A 1 92 ? -20.297 2.635 -1.428 1 94.38 92 ALA A O 1
ATOM 699 N N . LEU A 1 93 ? -19.453 4.051 0.06 1 94.69 93 LEU A N 1
ATOM 700 C CA . LEU A 1 93 ? -18.438 4.523 -0.867 1 94.69 93 LEU A CA 1
ATOM 701 C C . LEU A 1 93 ? -17.484 3.4 -1.241 1 94.69 93 LEU A C 1
ATOM 703 O O . LEU A 1 93 ? -17.172 3.203 -2.42 1 94.69 93 LEU A O 1
ATOM 707 N N . ALA A 1 94 ? -17.016 2.689 -0.278 1 95.31 94 ALA A N 1
ATOM 708 C CA . ALA A 1 94 ? -16.109 1.577 -0.515 1 95.31 94 ALA A CA 1
ATOM 709 C C . ALA A 1 94 ? -16.75 0.518 -1.406 1 95.31 94 ALA A C 1
ATOM 711 O O . ALA A 1 94 ? -16.094 -0.012 -2.314 1 95.31 94 ALA A O 1
ATOM 712 N N . GLU A 1 95 ? -17.984 0.284 -1.118 1 93.81 95 GLU A N 1
ATOM 713 C CA . GLU A 1 95 ? -18.703 -0.722 -1.892 1 93.81 95 GLU A CA 1
ATOM 714 C C . GLU A 1 95 ? -18.891 -0.282 -3.342 1 93.81 95 GLU A C 1
ATOM 716 O O . GLU A 1 95 ? -18.781 -1.098 -4.262 1 93.81 95 GLU A O 1
ATOM 721 N N . THR A 1 96 ? -19.156 0.942 -3.477 1 94.94 96 THR A N 1
ATOM 722 C CA . THR A 1 96 ? -19.281 1.486 -4.824 1 94.94 96 THR A CA 1
ATOM 723 C C . THR A 1 96 ? -17.984 1.35 -5.594 1 94.94 96 THR A C 1
ATOM 725 O O . THR A 1 96 ? -17.969 0.94 -6.758 1 94.94 96 THR A O 1
ATOM 728 N N . VAL A 1 97 ? -16.875 1.659 -4.977 1 95.69 97 VAL A N 1
ATOM 729 C CA . VAL A 1 97 ? -15.562 1.534 -5.59 1 95.69 97 VAL A CA 1
ATOM 730 C C . VAL A 1 97 ? -15.289 0.072 -5.938 1 95.69 97 VAL A C 1
ATOM 732 O O . VAL A 1 97 ? -14.797 -0.233 -7.027 1 95.69 97 VAL A O 1
ATOM 735 N N . HIS A 1 98 ? -15.641 -0.763 -5.055 1 94.38 98 HIS A N 1
ATOM 736 C CA . HIS A 1 98 ? -15.422 -2.193 -5.23 1 94.38 98 HIS A CA 1
ATOM 737 C C . HIS A 1 98 ? -16.172 -2.723 -6.445 1 94.38 98 HIS A C 1
ATOM 739 O O . HIS A 1 98 ? -15.641 -3.531 -7.207 1 94.38 98 HIS A O 1
ATOM 745 N N . ALA A 1 99 ? -17.344 -2.236 -6.625 1 92.69 99 ALA A N 1
ATOM 746 C CA . ALA A 1 99 ? -18.203 -2.719 -7.695 1 92.69 99 ALA A CA 1
ATOM 747 C C . ALA A 1 99 ? -17.891 -2.023 -9.016 1 92.69 99 ALA A C 1
ATOM 749 O O . ALA A 1 99 ? -17.844 -2.664 -10.07 1 92.69 99 ALA A O 1
ATOM 750 N N . SER A 1 100 ? -17.625 -0.717 -8.992 1 93.69 100 SER A N 1
ATOM 751 C CA . SER A 1 100 ? -17.5 0.079 -10.211 1 93.69 100 SER A CA 1
ATOM 752 C C . SER A 1 100 ? -16.078 0.053 -10.742 1 93.69 100 SER A C 1
ATOM 754 O O . SER A 1 100 ? -15.852 0.248 -11.938 1 93.69 100 SER A O 1
ATOM 756 N N . GLY A 1 101 ? -15.172 -0.084 -9.852 1 93.62 101 GLY A N 1
ATOM 757 C CA . GLY A 1 101 ? -13.766 -0.022 -10.242 1 93.62 101 GLY A CA 1
ATOM 758 C C . GLY A 1 101 ? -13.219 1.391 -10.266 1 93.62 101 GLY A C 1
ATOM 759 O O . GLY A 1 101 ? -12.039 1.598 -10.562 1 93.62 101 GLY A O 1
ATOM 760 N N . GLU A 1 102 ? -14.039 2.332 -9.898 1 94.31 102 GLU A N 1
ATOM 761 C CA . GLU A 1 102 ? -13.617 3.73 -9.906 1 94.31 102 GLU A CA 1
ATOM 762 C C . GLU A 1 102 ? -13.219 4.195 -8.516 1 94.31 102 GLU A C 1
ATOM 764 O O . GLU A 1 102 ? -14.008 4.094 -7.566 1 94.31 102 GLU A O 1
ATOM 769 N N . ASP A 1 103 ? -12.016 4.707 -8.422 1 95.88 103 ASP A N 1
ATOM 770 C CA . ASP A 1 103 ? -11.508 5.184 -7.137 1 95.88 103 ASP A CA 1
ATOM 771 C C . ASP A 1 103 ? -12.32 6.375 -6.637 1 95.88 103 ASP A C 1
ATOM 773 O O . ASP A 1 103 ? -12.969 7.07 -7.422 1 95.88 103 ASP A O 1
ATOM 777 N N . THR A 1 104 ? -12.312 6.547 -5.348 1 94.75 104 THR A N 1
ATOM 778 C CA . THR A 1 104 ? -13.008 7.688 -4.766 1 94.75 104 THR A CA 1
ATOM 779 C C . THR A 1 104 ? -12.227 8.258 -3.586 1 94.75 104 THR A C 1
ATOM 781 O O . THR A 1 104 ? -11.5 7.527 -2.908 1 94.75 104 THR A O 1
ATOM 784 N N . GLU A 1 105 ? -12.375 9.531 -3.4 1 90.38 105 GLU A N 1
ATOM 785 C CA . GLU A 1 105 ? -11.828 10.242 -2.246 1 90.38 105 GLU A CA 1
ATOM 786 C C . GLU A 1 105 ? -12.852 11.211 -1.658 1 90.38 105 GLU A C 1
ATOM 788 O O . GLU A 1 105 ? -13.578 11.875 -2.396 1 90.38 105 GLU A O 1
ATOM 793 N N . ARG A 1 106 ? -12.93 11.078 -0.436 1 88.12 106 ARG A N 1
ATOM 794 C CA . ARG A 1 106 ? -13.805 11.992 0.292 1 88.12 106 ARG A CA 1
ATOM 795 C C . ARG A 1 106 ? -13.047 12.719 1.397 1 88.12 106 ARG A C 1
ATOM 797 O O . ARG A 1 106 ? -12.383 12.078 2.221 1 88.12 106 ARG A O 1
ATOM 804 N N . GLU A 1 107 ? -13.203 13.984 1.334 1 79.38 107 GLU A N 1
ATOM 805 C CA . GLU A 1 107 ? -12.539 14.789 2.352 1 79.38 107 GLU A CA 1
ATOM 806 C C . GLU A 1 107 ? -13.484 15.125 3.504 1 79.38 107 GLU A C 1
ATOM 808 O O . GLU A 1 107 ? -14.695 14.922 3.395 1 79.38 107 GLU A O 1
ATOM 813 N N . ASP A 1 108 ? -12.867 15.445 4.551 1 77.69 108 ASP A N 1
ATOM 814 C CA . ASP A 1 108 ? -13.555 16.047 5.691 1 77.69 108 ASP A CA 1
ATOM 815 C C . ASP A 1 108 ? -14.562 15.07 6.297 1 77.69 108 ASP A C 1
ATOM 817 O O . ASP A 1 108 ? -15.711 15.445 6.562 1 77.69 108 ASP A O 1
ATOM 821 N N . ILE A 1 109 ? -14.148 13.914 6.43 1 85.12 109 ILE A N 1
ATOM 822 C CA . ILE A 1 109 ? -14.969 12.969 7.176 1 85.12 109 ILE A CA 1
ATOM 823 C C . ILE A 1 109 ? -14.508 12.922 8.633 1 85.12 109 ILE A C 1
ATOM 825 O O . ILE A 1 109 ? -13.32 13.086 8.922 1 85.12 109 ILE A O 1
ATOM 829 N N . VAL A 1 110 ? -15.594 12.781 9.477 1 84.25 110 VAL A N 1
ATOM 830 C CA . VAL A 1 110 ? -15.258 12.617 10.883 1 84.25 110 VAL A CA 1
ATOM 831 C C . VAL A 1 110 ? -15.578 11.195 11.328 1 84.25 110 VAL A C 1
ATOM 833 O O . VAL A 1 110 ? -16.719 10.734 11.188 1 84.25 110 VAL A O 1
ATOM 836 N N . TRP A 1 111 ? -14.523 10.516 11.758 1 89.12 111 TRP A N 1
ATOM 837 C CA . TRP A 1 111 ? -14.664 9.156 12.266 1 89.12 111 TRP A CA 1
ATOM 838 C C . TRP A 1 111 ? -14.133 9.047 13.688 1 89.12 111 TRP A C 1
ATOM 840 O O . TRP A 1 111 ? -12.945 9.281 13.938 1 89.12 111 TRP A O 1
ATOM 850 N N . ASN A 1 112 ? -15.094 8.711 14.578 1 88 112 ASN A N 1
ATOM 851 C CA . ASN A 1 112 ? -14.773 8.617 16 1 88 112 ASN A CA 1
ATOM 852 C C . ASN A 1 112 ? -14.094 9.883 16.516 1 88 112 ASN A C 1
ATOM 854 O O . ASN A 1 112 ? -13.078 9.812 17.203 1 88 112 ASN A O 1
ATOM 858 N N . GLY A 1 113 ? -14.516 10.992 16.047 1 81.62 113 GLY A N 1
ATOM 859 C CA . GLY A 1 113 ? -14.086 12.289 16.531 1 81.62 113 GLY A CA 1
ATOM 860 C C . GLY A 1 113 ? -12.844 12.812 15.836 1 81.62 113 GLY A C 1
ATOM 861 O O . GLY A 1 113 ? -12.414 13.938 16.094 1 81.62 113 GLY A O 1
ATOM 862 N N . THR A 1 114 ? -12.273 12.086 14.969 1 83.06 114 THR A N 1
ATOM 863 C CA . THR A 1 114 ? -11.055 12.469 14.266 1 83.06 114 THR A CA 1
ATOM 864 C C . THR A 1 114 ? -11.344 12.773 12.797 1 83.06 114 THR A C 1
ATOM 866 O O . THR A 1 114 ? -12.031 12 12.125 1 83.06 114 THR A O 1
ATOM 869 N N . PRO A 1 115 ? -10.898 13.875 12.336 1 83.25 115 PRO A N 1
ATOM 870 C CA . PRO A 1 115 ? -11.086 14.188 10.922 1 83.25 115 PRO A CA 1
ATOM 871 C C . PRO A 1 115 ? -10.141 13.391 10.016 1 83.25 115 PRO A C 1
ATOM 873 O O . PRO A 1 115 ? -8.961 13.258 10.32 1 83.25 115 PRO A O 1
ATOM 876 N N . TYR A 1 116 ? -10.766 12.875 8.961 1 87.69 116 TYR A N 1
ATOM 877 C CA . TYR A 1 116 ? -9.977 12.117 8 1 87.69 116 TYR A CA 1
ATOM 878 C C . TYR A 1 116 ? -10.336 12.492 6.566 1 87.69 116 TYR A C 1
ATOM 880 O O . TYR A 1 116 ? -11.438 12.992 6.309 1 87.69 116 TYR A O 1
ATOM 888 N N . THR A 1 117 ? -9.375 12.375 5.73 1 87.69 117 THR A N 1
ATOM 889 C CA . THR A 1 117 ? -9.688 12.133 4.328 1 87.69 117 THR A CA 1
ATOM 890 C C . THR A 1 117 ? -9.828 10.641 4.059 1 87.69 117 THR A C 1
ATOM 892 O O . THR A 1 117 ? -8.984 9.844 4.473 1 87.69 117 THR A O 1
ATOM 895 N N . PHE A 1 118 ? -10.953 10.336 3.48 1 93.38 118 PHE A N 1
ATOM 896 C CA . PHE A 1 118 ? -11.219 8.945 3.143 1 93.38 118 PHE A CA 1
ATOM 897 C C . PHE A 1 118 ? -10.938 8.68 1.668 1 93.38 118 PHE A C 1
ATOM 899 O O . PHE A 1 118 ? -11.367 9.445 0.802 1 93.38 118 PHE A O 1
ATOM 906 N N . SER A 1 119 ? -10.172 7.621 1.438 1 94.56 119 SER A N 1
ATOM 907 C CA . SER A 1 119 ? -9.938 7.176 0.068 1 94.56 119 SER A CA 1
ATOM 908 C C . SER A 1 119 ? -10.234 5.691 -0.09 1 94.56 119 SER A C 1
ATOM 910 O O . SER A 1 119 ? -9.938 4.895 0.802 1 94.56 119 SER A O 1
ATOM 912 N N . ALA A 1 120 ? -10.844 5.355 -1.191 1 96.31 120 ALA A N 1
ATOM 913 C CA . ALA A 1 120 ? -11 3.967 -1.617 1 96.31 120 ALA A CA 1
ATOM 914 C C . ALA A 1 120 ? -10.414 3.75 -3.006 1 96.31 120 ALA A C 1
ATOM 916 O O . ALA A 1 120 ? -10.711 4.496 -3.941 1 96.31 120 ALA A O 1
ATOM 917 N N . TYR A 1 121 ? -9.547 2.76 -3.031 1 95.94 121 TYR A N 1
ATOM 918 C CA . TYR A 1 121 ? -8.867 2.451 -4.285 1 95.94 121 TYR A CA 1
ATOM 919 C C . TYR A 1 121 ? -9.195 1.039 -4.754 1 95.94 121 TYR A C 1
ATOM 921 O O . TYR A 1 121 ? -8.961 0.067 -4.031 1 95.94 121 TYR A O 1
ATOM 929 N N . ASN A 1 122 ? -9.703 1.007 -5.934 1 95.44 122 ASN A N 1
ATOM 930 C CA . ASN A 1 122 ? -9.906 -0.314 -6.516 1 95.44 122 ASN A CA 1
ATOM 931 C C . ASN A 1 122 ? -8.602 -0.898 -7.047 1 95.44 122 ASN A C 1
ATOM 933 O O . ASN A 1 122 ? -7.906 -0.261 -7.844 1 95.44 122 ASN A O 1
ATOM 937 N N . ILE A 1 123 ? -8.219 -2.039 -6.562 1 93.06 123 ILE A N 1
ATOM 938 C CA . ILE A 1 123 ? -7.012 -2.719 -7.008 1 93.06 123 ILE A CA 1
ATOM 939 C C . ILE A 1 123 ? -7.367 -3.756 -8.07 1 93.06 123 ILE A C 1
ATOM 941 O O . ILE A 1 123 ? -6.719 -3.828 -9.117 1 93.06 123 ILE A O 1
ATOM 945 N N . ARG A 1 124 ? -8.344 -4.551 -7.777 1 89.69 124 ARG A N 1
ATOM 946 C CA . ARG A 1 124 ? -8.93 -5.547 -8.672 1 89.69 124 ARG A CA 1
ATOM 947 C C . ARG A 1 124 ? -10.453 -5.574 -8.539 1 89.69 124 ARG A C 1
ATOM 949 O O . ARG A 1 124 ? -10.984 -5.973 -7.504 1 89.69 124 ARG A O 1
ATOM 956 N N . ARG A 1 125 ? -11.055 -5.16 -9.633 1 88 125 ARG A N 1
ATOM 957 C CA . ARG A 1 125 ? -12.5 -4.953 -9.602 1 88 125 ARG A CA 1
ATOM 958 C C . ARG A 1 125 ? -13.219 -6.172 -9.039 1 88 125 ARG A C 1
ATOM 960 O O . ARG A 1 125 ? -12.992 -7.297 -9.492 1 88 125 ARG A O 1
ATOM 967 N N . GLY A 1 126 ? -14.008 -5.922 -8.016 1 89.25 126 GLY A N 1
ATOM 968 C CA . GLY A 1 126 ? -14.836 -6.957 -7.406 1 89.25 126 GLY A CA 1
ATOM 969 C C . GLY A 1 126 ? -14.039 -7.906 -6.523 1 89.25 126 GLY A C 1
ATOM 970 O O . GLY A 1 126 ? -14.617 -8.781 -5.879 1 89.25 126 GLY A O 1
ATOM 971 N N . GLU A 1 127 ? -12.742 -7.711 -6.441 1 90.81 127 GLU A N 1
ATOM 972 C CA . GLU A 1 127 ? -11.914 -8.68 -5.734 1 90.81 127 GLU A CA 1
ATOM 973 C C . GLU A 1 127 ? -11.117 -8.016 -4.609 1 90.81 127 GLU A C 1
ATOM 975 O O . GLU A 1 127 ? -10.945 -8.602 -3.537 1 90.81 127 GLU A O 1
ATOM 980 N N . LEU A 1 128 ? -10.664 -6.836 -4.898 1 93.56 128 LEU A N 1
ATOM 981 C CA . LEU A 1 128 ? -9.789 -6.215 -3.912 1 93.56 128 LEU A CA 1
ATOM 982 C C . LEU A 1 128 ? -9.867 -4.695 -3.994 1 93.56 128 LEU A C 1
ATOM 984 O O . LEU A 1 128 ? -9.617 -4.109 -5.051 1 93.56 128 LEU A O 1
ATOM 988 N N . THR A 1 129 ? -10.297 -4.125 -2.965 1 95.94 129 THR A N 1
ATOM 989 C CA . THR A 1 129 ? -10.328 -2.68 -2.777 1 95.94 129 THR A CA 1
ATOM 990 C C . THR A 1 129 ? -9.602 -2.285 -1.496 1 95.94 129 THR A C 1
ATOM 992 O O . THR A 1 129 ? -9.742 -2.949 -0.467 1 95.94 129 THR A O 1
ATOM 995 N N . ILE A 1 130 ? -8.805 -1.268 -1.558 1 96.94 130 ILE A N 1
ATOM 996 C CA . ILE A 1 130 ? -8.109 -0.771 -0.375 1 96.94 130 ILE A CA 1
ATOM 997 C C . ILE A 1 130 ? -8.75 0.529 0.097 1 96.94 130 ILE A C 1
ATOM 999 O O . ILE A 1 130 ? -8.984 1.44 -0.702 1 96.94 130 ILE A O 1
ATOM 1003 N N . VAL A 1 131 ? -9.094 0.587 1.352 1 97.06 131 VAL A N 1
ATOM 1004 C CA . VAL A 1 131 ? -9.539 1.833 1.967 1 97.06 131 VAL A CA 1
ATOM 1005 C C . VAL A 1 131 ? -8.414 2.428 2.805 1 97.06 131 VAL A C 1
ATOM 1007 O O . VAL A 1 131 ? -7.684 1.699 3.48 1 97.06 131 VAL A O 1
ATOM 1010 N N . LEU A 1 132 ? -8.297 3.711 2.699 1 95.62 132 LEU A N 1
ATOM 1011 C CA . LEU A 1 132 ? -7.23 4.457 3.359 1 95.62 132 LEU A CA 1
ATOM 1012 C C . LEU A 1 132 ? -7.777 5.73 4 1 95.62 132 LEU A C 1
ATOM 1014 O O . LEU A 1 132 ? -8.562 6.453 3.381 1 95.62 132 LEU A O 1
ATOM 1018 N N . LEU A 1 133 ? -7.41 5.898 5.27 1 92.38 133 LEU A N 1
ATOM 1019 C CA . LEU A 1 133 ? -7.801 7.109 5.984 1 92.38 133 LEU A CA 1
ATOM 1020 C C . LEU A 1 133 ? -6.578 7.934 6.371 1 92.38 133 LEU A C 1
ATOM 1022 O O . LEU A 1 133 ? -5.648 7.418 6.996 1 92.38 133 LEU A O 1
ATOM 1026 N N . ARG A 1 134 ? -6.59 9.133 5.98 1 85.81 134 ARG A N 1
ATOM 1027 C CA . ARG A 1 134 ? -5.488 10.031 6.316 1 85.81 134 ARG A CA 1
ATOM 1028 C C . ARG A 1 134 ? -5.934 11.086 7.324 1 85.81 134 ARG A C 1
ATOM 1030 O O . ARG A 1 134 ? -6.867 11.844 7.066 1 85.81 134 ARG A O 1
ATOM 1037 N N . ASN A 1 135 ? -5.223 10.953 8.461 1 78.44 135 ASN A N 1
ATOM 1038 C CA . ASN A 1 135 ? -5.555 11.898 9.516 1 78.44 135 ASN A CA 1
ATOM 1039 C C . ASN A 1 135 ? -5.117 13.32 9.164 1 78.44 135 ASN A C 1
ATOM 1041 O O . ASN A 1 135 ? -3.934 13.562 8.914 1 78.44 135 ASN A O 1
ATOM 1045 N N . LEU A 1 136 ? -6.012 14.109 9.18 1 64.81 136 LEU A N 1
ATOM 1046 C CA . LEU A 1 136 ? -5.766 15.492 8.805 1 64.81 136 LEU A CA 1
ATOM 1047 C C . LEU A 1 136 ? -5.172 16.281 9.977 1 64.81 136 LEU A C 1
ATOM 1049 O O . LEU A 1 136 ? -4.574 17.328 9.781 1 64.81 136 LEU A O 1
ATOM 1053 N N . ALA A 1 137 ? -5.387 15.773 11.211 1 53.72 137 ALA A N 1
ATOM 1054 C CA . ALA A 1 137 ? -4.906 16.469 12.406 1 53.72 137 ALA A CA 1
ATOM 1055 C C . ALA A 1 137 ? -3.496 16.016 12.773 1 53.72 137 ALA A C 1
ATOM 1057 O O . ALA A 1 137 ? -2.875 16.578 13.68 1 53.72 137 ALA A O 1
ATOM 1058 N N . ASP A 1 138 ? -3.018 14.93 12.352 1 50.84 138 ASP A N 1
ATOM 1059 C CA . ASP A 1 138 ? -1.746 14.375 12.805 1 50.84 138 ASP A CA 1
ATOM 1060 C C . ASP A 1 138 ? -0.621 15.398 12.672 1 50.84 138 ASP A C 1
ATOM 1062 O O . ASP A 1 138 ? -0.334 15.867 11.57 1 50.84 138 ASP A O 1
ATOM 1066 N N . PRO A 1 139 ? -0.125 15.883 13.805 1 44.31 139 PRO A N 1
ATOM 1067 C CA . PRO A 1 139 ? 0.918 16.906 13.977 1 44.31 139 PRO A CA 1
ATOM 1068 C C . PRO A 1 139 ? 2.189 16.578 13.195 1 44.31 139 PRO A C 1
ATOM 1070 O O . PRO A 1 139 ? 3.023 17.469 12.984 1 44.31 139 PRO A O 1
ATOM 1073 N N . ASP A 1 140 ? 2.627 15.344 13.18 1 43.34 140 ASP A N 1
ATOM 1074 C CA . ASP A 1 140 ? 3.953 15.211 12.586 1 43.34 140 ASP A CA 1
ATOM 1075 C C . ASP A 1 140 ? 4.07 16.047 11.312 1 43.34 140 ASP A C 1
ATOM 1077 O O . ASP A 1 140 ? 5.18 16.344 10.852 1 43.34 140 ASP A O 1
ATOM 1081 N N . ILE A 1 141 ? 3.188 16.125 10.508 1 39.12 141 ILE A N 1
ATOM 1082 C CA . ILE A 1 141 ? 3.275 16.938 9.297 1 39.12 141 ILE A CA 1
ATOM 1083 C C . ILE A 1 141 ? 3.234 18.422 9.68 1 39.12 141 ILE A C 1
ATOM 1085 O O . ILE A 1 141 ? 3.992 19.234 9.133 1 39.12 141 ILE A O 1
ATOM 1089 N N . ARG A 1 142 ? 2.162 18.938 10.344 1 40.62 142 ARG A N 1
ATOM 1090 C CA . ARG A 1 142 ? 1.795 20.344 10.352 1 40.62 142 ARG A CA 1
ATOM 1091 C C . ARG A 1 142 ? 2.762 21.156 11.203 1 40.62 142 ARG A C 1
ATOM 1093 O O . ARG A 1 142 ? 3.059 22.312 10.891 1 40.62 142 ARG A O 1
ATOM 1100 N N . VAL A 1 143 ? 3 20.609 12.414 1 38.94 143 VAL A N 1
ATOM 1101 C CA . VAL A 1 143 ? 2.961 21.594 13.484 1 38.94 143 VAL A CA 1
ATOM 1102 C C . VAL A 1 143 ? 4.277 22.375 13.516 1 38.94 143 VAL A C 1
ATOM 1104 O O . VAL A 1 143 ? 4.305 23.531 13.922 1 38.94 143 VAL A O 1
ATOM 1107 N N . GLU A 1 144 ? 5.262 21.641 13.133 1 36.56 144 GLU A N 1
ATOM 1108 C CA . GLU A 1 144 ? 6.445 22.391 13.562 1 36.56 144 GLU A CA 1
ATOM 1109 C C . GLU A 1 144 ? 6.605 23.672 12.758 1 36.56 144 GLU A C 1
ATOM 1111 O O . GLU A 1 144 ? 6.906 24.734 13.312 1 36.56 144 GLU A O 1
ATOM 1116 N N . GLU A 1 145 ? 6.625 23.375 11.438 1 36.94 145 GLU A N 1
ATOM 1117 C CA . GLU A 1 145 ? 6.977 24.609 10.734 1 36.94 145 GLU A CA 1
ATOM 1118 C C . GLU A 1 145 ? 5.848 25.641 10.82 1 36.94 145 GLU A C 1
ATOM 1120 O O . GLU A 1 145 ? 6.094 26.828 11.023 1 36.94 145 GLU A O 1
ATOM 1125 N N . LEU A 1 146 ? 4.637 25 10.672 1 37.34 146 LEU A N 1
ATOM 1126 C CA . LEU A 1 146 ? 3.551 25.969 10.82 1 37.34 146 LEU A CA 1
ATOM 1127 C C . LEU A 1 146 ? 3.471 26.484 12.25 1 37.34 146 LEU A C 1
ATOM 1129 O O . LEU A 1 146 ? 3.234 27.672 12.477 1 37.34 146 LEU A O 1
ATOM 1133 N N . THR A 1 147 ? 3.791 25.531 13.117 1 36.12 147 THR A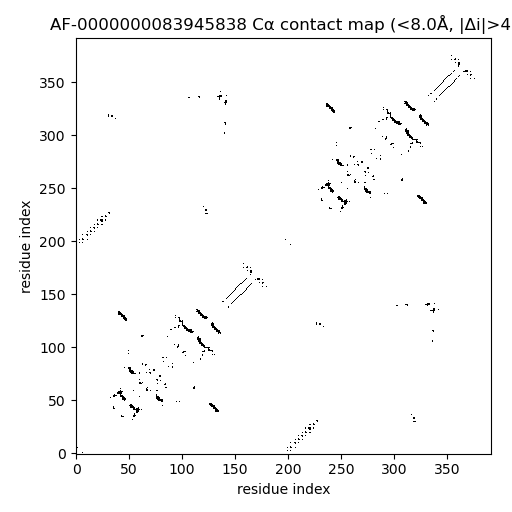 N 1
ATOM 1134 C CA . THR A 1 147 ? 3.869 25.953 14.508 1 36.12 147 THR A CA 1
ATOM 1135 C C . THR A 1 147 ? 5.043 26.906 14.727 1 36.12 147 THR A C 1
ATOM 1137 O O . THR A 1 147 ? 4.922 27.891 15.453 1 36.12 147 THR A O 1
ATOM 1140 N N . ALA A 1 148 ? 6.066 26.5 14.031 1 40.16 148 ALA A N 1
ATOM 1141 C CA . ALA A 1 148 ? 7.215 27.406 14.156 1 40.16 148 ALA A CA 1
ATOM 1142 C C . ALA A 1 148 ? 6.926 28.75 13.523 1 40.16 148 ALA A C 1
ATOM 1144 O O . ALA A 1 148 ? 7.234 29.797 14.109 1 40.16 148 ALA A O 1
ATOM 1145 N N . ARG A 1 149 ? 6.383 28.625 12.328 1 41.06 149 ARG A N 1
ATOM 1146 C CA . ARG A 1 149 ? 6.047 29.891 11.68 1 41.06 149 ARG A CA 1
ATOM 1147 C C . ARG A 1 149 ? 4.887 30.578 12.398 1 41.06 149 ARG A C 1
ATOM 1149 O O . ARG A 1 149 ? 4.902 31.797 12.594 1 41.06 149 ARG A O 1
ATOM 1156 N N . LEU A 1 150 ? 3.988 29.703 12.773 1 39.5 150 LEU A N 1
ATOM 1157 C CA . LEU A 1 150 ? 2.91 30.266 13.586 1 39.5 150 LEU A CA 1
ATOM 1158 C C . LEU A 1 150 ? 3.43 30.688 14.953 1 39.5 150 LEU A C 1
ATOM 1160 O O . LEU A 1 150 ? 3.02 31.734 15.477 1 39.5 150 LEU A O 1
ATOM 1164 N N . GLN A 1 151 ? 4.305 29.875 15.383 1 39.16 151 GLN A N 1
ATOM 1165 C CA . GLN A 1 151 ? 4.98 30.25 16.625 1 39.16 151 GLN A CA 1
ATOM 1166 C C . GLN A 1 151 ? 5.848 31.5 16.422 1 39.16 151 GLN A C 1
ATOM 1168 O O . GLN A 1 151 ? 5.879 32.375 17.281 1 39.16 151 GLN A O 1
ATOM 1173 N N . GLN A 1 152 ? 6.508 31.438 15.32 1 42.19 152 GLN A N 1
ATOM 1174 C CA . GLN A 1 152 ? 7.297 32.625 15.047 1 42.19 152 GLN A CA 1
ATOM 1175 C C . GLN A 1 152 ? 6.402 33.844 14.812 1 42.19 152 GLN A C 1
ATOM 1177 O O . GLN A 1 152 ? 6.688 34.938 15.297 1 42.19 152 GLN A O 1
ATOM 1182 N N . THR A 1 153 ? 5.383 33.5 14.039 1 40.91 153 THR A N 1
ATOM 1183 C CA . THR A 1 153 ? 4.418 34.562 13.828 1 40.91 153 THR A CA 1
ATOM 1184 C C . THR A 1 153 ? 3.648 34.875 15.109 1 40.91 153 THR A C 1
ATOM 1186 O O . THR A 1 153 ? 3.422 36.031 15.453 1 40.91 153 THR A O 1
ATOM 1189 N N . ALA A 1 154 ? 3.373 33.688 15.797 1 39.56 154 ALA A N 1
ATOM 1190 C CA . ALA A 1 154 ? 2.734 33.875 17.094 1 39.56 154 ALA A CA 1
ATOM 1191 C C . ALA A 1 154 ? 3.693 34.5 18.094 1 39.56 154 ALA A C 1
ATOM 1193 O O . ALA A 1 154 ? 3.311 35.375 18.859 1 39.56 154 ALA A O 1
ATOM 1194 N N . ASP A 1 155 ? 4.883 33.969 18.109 1 44.03 155 ASP A N 1
ATOM 1195 C CA . ASP A 1 155 ? 5.895 34.562 18.969 1 44.03 155 ASP A CA 1
ATOM 1196 C C . ASP A 1 155 ? 6.121 36.031 18.609 1 44.03 155 ASP A C 1
ATOM 1198 O O . ASP A 1 155 ? 6.258 36.875 19.5 1 44.03 155 ASP A O 1
ATOM 1202 N N . ARG A 1 156 ? 6.168 36.219 17.328 1 42.62 156 ARG A N 1
ATOM 1203 C CA . ARG A 1 156 ? 6.305 37.594 16.891 1 42.62 156 ARG A CA 1
ATOM 1204 C C . ARG A 1 156 ? 5.059 38.406 17.219 1 42.62 156 ARG A C 1
ATOM 1206 O O . ARG A 1 156 ? 5.152 39.562 17.656 1 42.62 156 ARG A O 1
ATOM 1213 N N . SER A 1 157 ? 4.008 37.656 16.969 1 40.81 157 SER A N 1
ATOM 1214 C CA . SER A 1 157 ? 2.766 38.344 17.328 1 40.81 157 SER A CA 1
ATOM 1215 C C . SER A 1 157 ? 2.625 38.5 18.828 1 40.81 157 SER A C 1
ATOM 1217 O O . SER A 1 157 ? 2.211 39.562 19.328 1 40.81 157 SER A O 1
ATOM 1219 N N . ILE A 1 158 ? 3.055 37.469 19.422 1 44.44 158 ILE A N 1
ATOM 1220 C CA . ILE A 1 158 ? 3.062 37.562 20.875 1 44.44 158 ILE A CA 1
ATOM 1221 C C . ILE A 1 158 ? 4.09 38.594 21.312 1 44.44 158 ILE A C 1
ATOM 1223 O O . ILE A 1 158 ? 3.82 39.406 22.203 1 44.44 158 ILE A O 1
ATOM 1227 N N . ARG A 1 159 ? 5.152 38.469 20.734 1 43.56 159 ARG A N 1
ATOM 1228 C CA . ARG A 1 159 ? 6.16 39.469 21.062 1 43.56 159 ARG A CA 1
ATOM 1229 C C . ARG A 1 159 ? 5.672 40.875 20.719 1 43.56 159 ARG A C 1
ATOM 1231 O O . ARG A 1 159 ? 5.875 41.812 21.5 1 43.56 159 ARG A O 1
ATOM 1238 N N . MET A 1 160 ? 5.066 40.906 19.594 1 40.72 160 MET A N 1
ATOM 1239 C CA . MET A 1 160 ? 4.527 42.188 19.203 1 40.72 160 MET A CA 1
ATOM 1240 C C . MET A 1 160 ? 3.402 42.625 20.141 1 40.72 160 MET A C 1
ATOM 1242 O O . MET A 1 160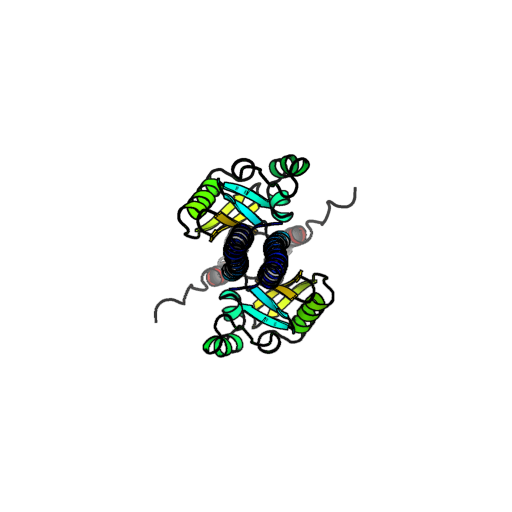 ? 3.344 43.781 20.547 1 40.72 160 MET A O 1
ATOM 1246 N N . ILE A 1 161 ? 2.645 41.656 20.406 1 42.66 161 ILE A N 1
ATOM 1247 C CA . ILE A 1 161 ? 1.586 41.938 21.375 1 42.66 161 ILE A CA 1
ATOM 1248 C C . ILE A 1 161 ? 2.199 42.312 22.719 1 42.66 161 ILE A C 1
ATOM 1250 O O . ILE A 1 161 ? 1.759 43.25 23.375 1 42.66 161 ILE A O 1
ATOM 1254 N N . GLN A 1 162 ? 3.09 41.469 23.031 1 44.28 162 GLN A N 1
ATOM 1255 C CA . GLN A 1 162 ? 3.803 41.75 24.281 1 44.28 162 GLN A CA 1
ATOM 1256 C C . GLN A 1 162 ? 4.457 43.125 24.219 1 44.28 162 GLN A C 1
ATOM 1258 O O . GLN A 1 162 ? 4.418 43.875 25.203 1 44.28 162 GLN A O 1
ATOM 1263 N N . GLN A 1 163 ? 5.047 43.375 23.125 1 43.81 163 GLN A N 1
ATOM 1264 C CA . GLN A 1 163 ? 5.703 44.656 22.969 1 43.81 163 GLN A CA 1
ATOM 1265 C C . GLN A 1 163 ? 4.684 45.781 22.953 1 43.81 163 GLN A C 1
ATOM 1267 O O . GLN A 1 163 ? 4.914 46.844 23.562 1 43.81 163 GLN A O 1
ATOM 1272 N N . VAL A 1 164 ? 3.645 45.531 22.203 1 41.28 164 VAL A N 1
ATOM 1273 C CA . VAL A 1 164 ? 2.578 46.531 22.172 1 41.28 164 VAL A CA 1
ATOM 1274 C C . VAL A 1 164 ? 1.949 46.656 23.547 1 41.28 164 VAL A C 1
ATOM 1276 O O . VAL A 1 164 ? 1.685 47.781 24.016 1 41.28 164 VAL A O 1
ATOM 1279 N N . ALA A 1 165 ? 1.712 45.5 24.125 1 39.97 165 ALA A N 1
ATOM 1280 C CA . ALA A 1 165 ? 1.192 45.5 25.5 1 39.97 165 ALA A CA 1
ATOM 1281 C C . ALA A 1 165 ? 2.146 46.25 26.438 1 39.97 165 ALA A C 1
ATOM 1283 O O . ALA A 1 165 ? 1.711 47 27.297 1 39.97 165 ALA A O 1
ATOM 1284 N N . PHE A 1 166 ? 3.424 45.906 26.281 1 42.84 166 PHE A N 1
ATOM 1285 C CA . PHE A 1 166 ? 4.438 46.594 27.047 1 42.84 166 PHE A CA 1
ATOM 1286 C C . PHE A 1 166 ? 4.367 48.094 26.797 1 42.84 166 PHE A C 1
ATOM 1288 O O . PHE A 1 166 ? 4.445 48.906 27.719 1 42.84 166 PHE A O 1
ATOM 1295 N N . LEU A 1 167 ? 4.188 48.438 25.5 1 41.53 167 LEU A N 1
ATOM 1296 C CA . LEU A 1 167 ? 4.125 49.844 25.141 1 41.53 167 LEU A CA 1
ATOM 1297 C C . LEU A 1 167 ? 2.832 50.469 25.656 1 41.53 167 LEU A C 1
ATOM 1299 O O . LEU A 1 167 ? 2.816 51.656 26.031 1 41.53 167 LEU A O 1
ATOM 1303 N N . LEU A 1 168 ? 1.71 49.625 25.453 1 42 168 LEU A N 1
ATOM 1304 C CA . LEU A 1 168 ? 0.42 50.188 25.828 1 42 168 LEU A CA 1
ATOM 1305 C C . LEU A 1 168 ? 0.212 50.125 27.328 1 42 168 LEU A C 1
ATOM 1307 O O . LEU A 1 168 ? -0.743 50.719 27.859 1 42 168 LEU A O 1
ATOM 1311 N N . GLY A 1 169 ? 1.017 49.781 28.188 1 41.44 169 GLY A N 1
ATOM 1312 C CA . GLY A 1 169 ? 1.041 49.875 29.641 1 41.44 169 GLY A CA 1
ATOM 1313 C C . GLY A 1 169 ? 0.725 48.562 30.344 1 41.44 169 GLY A C 1
ATOM 1314 O O . GLY A 1 169 ? 0.416 47.562 29.688 1 41.44 169 GLY A O 1
ATOM 1315 N N . GLU A 1 170 ? 0.763 48.375 31.75 1 40.31 170 GLU A N 1
ATOM 1316 C CA . GLU A 1 170 ? 0.8 47.312 32.75 1 40.31 170 GLU A CA 1
ATOM 1317 C C . GLU A 1 170 ? -0.38 46.344 32.562 1 40.31 170 GLU A C 1
ATOM 1319 O O . GLU A 1 170 ? -0.237 45.156 32.75 1 40.31 170 GLU A O 1
ATOM 1324 N N . GLU A 1 171 ? -1.644 46.719 32.375 1 39.56 171 GLU A N 1
ATOM 1325 C CA . GLU A 1 171 ? -2.871 45.938 32.406 1 39.56 171 GLU A CA 1
ATOM 1326 C C . GLU A 1 171 ? -2.984 45.094 31.141 1 39.56 171 GLU A C 1
ATOM 1328 O O . GLU A 1 171 ? -3.455 43.938 31.203 1 39.56 171 GLU A O 1
ATOM 1333 N N . VAL A 1 172 ? -2.625 45.438 30.047 1 41.25 172 VAL A N 1
ATOM 1334 C CA . VAL A 1 172 ? -2.635 44.719 28.781 1 41.25 172 VAL A CA 1
ATOM 1335 C C . VAL A 1 172 ? -1.525 43.656 28.766 1 41.25 172 VAL A C 1
ATOM 1337 O O . VAL A 1 172 ? -1.667 42.625 28.141 1 41.25 172 VAL A O 1
ATOM 1340 N N . SER A 1 173 ? -0.591 43.75 29.641 1 43.97 173 SER A N 1
ATOM 1341 C CA . SER A 1 173 ? 0.515 42.812 29.781 1 43.97 173 SER A CA 1
ATOM 1342 C C . SER A 1 173 ? 0.043 41.5 30.391 1 43.97 173 SER A C 1
ATOM 1344 O O . SER A 1 173 ? 0.488 40.438 29.969 1 43.97 173 SER A O 1
ATOM 1346 N N . GLU A 1 174 ? -0.857 41.562 31.328 1 42.97 174 GLU A N 1
ATOM 1347 C CA . GLU A 1 174 ? -1.387 40.344 31.953 1 42.97 174 GLU A CA 1
ATOM 1348 C C . GLU A 1 174 ? -2.184 39.531 30.938 1 42.97 174 GLU A C 1
ATOM 1350 O O . GLU A 1 174 ? -2.102 38.281 30.938 1 42.97 174 GLU A O 1
ATOM 1355 N N . ASN A 1 175 ? -2.949 40.156 30.109 1 40.12 175 ASN A N 1
ATOM 1356 C CA . ASN A 1 175 ? -3.73 39.438 29.109 1 40.12 175 ASN A CA 1
ATOM 1357 C C . ASN A 1 175 ? -2.846 38.875 28 1 40.12 175 ASN A C 1
ATOM 1359 O O . ASN A 1 175 ? -3.08 37.781 27.5 1 40.12 175 ASN A O 1
ATOM 1363 N N . ALA A 1 176 ? -1.798 39.594 27.75 1 42.28 176 ALA A N 1
ATOM 1364 C CA . ALA A 1 176 ? -0.803 39.031 26.828 1 42.28 176 ALA A CA 1
ATOM 1365 C C . ALA A 1 176 ? -0.118 37.812 27.438 1 42.28 176 ALA A C 1
ATOM 1367 O O . ALA A 1 176 ? 0.183 36.844 26.719 1 42.28 176 ALA A O 1
ATOM 1368 N N . LYS A 1 177 ? 0.081 37.75 28.75 1 46.53 177 LYS A N 1
ATOM 1369 C CA . LYS A 1 177 ? 0.604 36.562 29.406 1 46.53 177 LYS A CA 1
ATOM 1370 C C . LYS A 1 177 ? -0.4 35.406 29.344 1 46.53 177 LYS A C 1
ATOM 1372 O O . LYS A 1 177 ? -0.02 34.25 29.141 1 46.53 177 LYS A O 1
ATOM 1377 N N . SER A 1 178 ? -1.628 35.75 29.531 1 40.5 178 SER A N 1
ATOM 1378 C CA . SER A 1 178 ? -2.635 34.688 29.469 1 40.5 178 SER A CA 1
ATOM 1379 C C . SER A 1 178 ? -2.789 34.156 28.031 1 40.5 178 SER A C 1
ATOM 1381 O O . SER A 1 178 ? -2.918 32.969 27.828 1 40.5 178 SER A O 1
ATOM 1383 N N . ILE A 1 179 ? -2.688 35.031 27.156 1 42.97 179 ILE A N 1
ATOM 1384 C CA . ILE A 1 179 ? -2.705 34.562 25.766 1 42.97 179 ILE A CA 1
ATOM 1385 C C . ILE A 1 179 ? -1.421 33.812 25.469 1 42.97 179 ILE A C 1
ATOM 1387 O O . ILE A 1 179 ? -1.455 32.75 24.812 1 42.97 179 ILE A O 1
ATOM 1391 N N . GLY A 1 180 ? -0.349 34.219 26.031 1 39.78 180 GLY A N 1
ATOM 1392 C CA . GLY A 1 180 ? 0.859 33.406 25.969 1 39.78 180 GLY A CA 1
ATOM 1393 C C . GLY A 1 180 ? 0.716 32.062 26.656 1 39.78 180 GLY A C 1
ATOM 1394 O O . GLY A 1 180 ? 1.226 31.062 26.172 1 39.78 180 GLY A O 1
ATOM 1395 N N . SER A 1 181 ? -0.003 32.031 27.812 1 41.59 181 SER A N 1
ATOM 1396 C CA . SER A 1 181 ? -0.228 30.734 28.484 1 41.59 181 SER A CA 1
ATOM 1397 C C . SER A 1 181 ? -1.161 29.859 27.672 1 41.59 181 SER A C 1
ATOM 1399 O O . SER A 1 181 ? -0.971 28.641 27.609 1 41.59 181 SER A O 1
ATOM 1401 N N . VAL A 1 182 ? -2.119 30.359 27.047 1 37.78 182 VAL A N 1
ATOM 1402 C CA . VAL A 1 182 ? -3.004 29.562 26.219 1 37.78 182 VAL A CA 1
ATOM 1403 C C . VAL A 1 182 ? -2.26 29.109 24.969 1 37.78 182 VAL A C 1
ATOM 1405 O O . VAL A 1 182 ? -2.344 27.938 24.562 1 37.78 182 VAL A O 1
ATOM 1408 N N . ILE A 1 183 ? -1.488 29.953 24.484 1 39.66 183 ILE A N 1
ATOM 1409 C CA . ILE A 1 183 ? -0.633 29.531 23.375 1 39.66 183 ILE A CA 1
ATOM 1410 C C . ILE A 1 183 ? 0.383 28.5 23.891 1 39.66 183 ILE A C 1
ATOM 1412 O O . ILE A 1 183 ? 0.625 27.484 23.234 1 39.66 183 ILE A O 1
ATOM 1416 N N . ARG A 1 184 ? 0.961 28.672 25.125 1 39.34 184 ARG A N 1
ATOM 1417 C CA . ARG A 1 184 ? 1.812 27.656 25.734 1 39.34 184 ARG A CA 1
ATOM 1418 C C . ARG A 1 184 ? 1.007 26.406 26.094 1 39.34 184 ARG A C 1
ATOM 1420 O O . ARG A 1 184 ? 1.499 25.297 25.953 1 39.34 184 ARG A O 1
ATOM 1427 N N . ALA A 1 185 ? -0.179 26.516 26.562 1 36.72 185 ALA A N 1
ATOM 1428 C CA . ALA A 1 185 ? -0.998 25.359 26.906 1 36.72 185 ALA A CA 1
ATOM 1429 C C . ALA A 1 185 ? -1.412 24.578 25.656 1 36.72 185 ALA A C 1
ATOM 1431 O O . ALA A 1 185 ? -1.498 23.344 25.688 1 36.72 185 ALA A O 1
ATOM 1432 N N . LEU A 1 186 ? -1.601 25.094 24.578 1 36.25 186 LEU A N 1
ATOM 1433 C CA . LEU A 1 186 ? -1.886 24.406 23.312 1 36.25 186 LEU A CA 1
ATOM 1434 C C . LEU A 1 186 ? -0.629 23.75 22.766 1 36.25 186 LEU A C 1
ATOM 1436 O O . LEU A 1 186 ? -0.712 22.75 22.047 1 36.25 186 LEU A O 1
ATOM 1440 N N . LYS A 1 187 ? 0.522 24.156 23.156 1 37.22 187 LYS A N 1
ATOM 1441 C CA . LYS A 1 187 ? 1.819 23.531 22.922 1 37.22 187 LYS A CA 1
ATOM 1442 C C . LYS A 1 187 ? 2.006 22.297 23.812 1 37.22 187 LYS A C 1
ATOM 1444 O O . LYS A 1 187 ? 2.643 21.328 23.406 1 37.22 187 LYS A O 1
ATOM 1449 N N . VAL A 1 188 ? 1.68 22.344 25.094 1 34.06 188 VAL A N 1
ATOM 1450 C CA . VAL A 1 188 ? 1.93 21.328 26.109 1 34.06 188 VAL A CA 1
ATOM 1451 C C . VAL A 1 188 ? 0.834 20.266 26.062 1 34.06 188 VAL A C 1
ATOM 1453 O O . VAL A 1 188 ? 0.792 19.359 26.906 1 34.06 188 VAL A O 1
ATOM 1456 N N . ALA A 1 189 ? -0.148 20.234 25.312 1 33.47 189 ALA A N 1
ATOM 1457 C CA . ALA A 1 189 ? -0.948 19.078 25.672 1 33.47 189 ALA A CA 1
ATOM 1458 C C . ALA A 1 189 ? -0.121 17.797 25.562 1 33.47 189 ALA A C 1
ATOM 1460 O O . ALA A 1 189 ? 0.428 17.484 24.516 1 33.47 189 ALA A O 1
ATOM 1461 N N . PRO A 1 190 ? 0.351 17.297 26.766 1 30.84 190 PRO A N 1
ATOM 1462 C CA . PRO A 1 190 ? 1.215 16.188 27.172 1 30.84 190 PRO A CA 1
ATOM 1463 C C . PRO A 1 190 ? 0.931 14.906 26.391 1 30.84 190 PRO A C 1
ATOM 1465 O O . PRO A 1 190 ? -0.169 14.734 25.859 1 30.84 190 PRO A O 1
ATOM 1468 N N . GLU A 1 191 ? 2.047 14.25 25.953 1 32.19 191 GLU A N 1
ATOM 1469 C CA . GLU A 1 191 ? 2.295 12.812 25.938 1 32.19 191 GLU A CA 1
ATOM 1470 C C . GLU A 1 191 ? 1.667 12.117 27.141 1 32.19 191 GLU A C 1
ATOM 1472 O O . GLU A 1 191 ? 2.371 11.523 27.969 1 32.19 191 GLU A O 1
ATOM 1477 N N . ASN A 1 192 ? 0.7 12.562 27.766 1 29.03 192 ASN A N 1
ATOM 1478 C CA . ASN A 1 192 ? 0.418 11.797 28.969 1 29.03 192 ASN A CA 1
ATOM 1479 C C . ASN A 1 192 ? 0.04 10.352 28.656 1 29.03 192 ASN A C 1
ATOM 1481 O O . ASN A 1 192 ? -1.123 9.969 28.781 1 29.03 192 ASN A O 1
ATOM 1485 N N . GLY A 1 193 ? 0.296 9.672 27.562 1 28.58 193 GLY A N 1
ATOM 1486 C CA . GLY A 1 193 ? 0.039 8.297 27.969 1 28.58 193 GLY A CA 1
ATOM 1487 C C . GLY A 1 193 ? 0.979 7.812 29.062 1 28.58 193 GLY A C 1
ATOM 1488 O O . GLY A 1 193 ? 0.951 6.637 29.438 1 28.58 193 GLY A O 1
ATOM 1489 N N . GLN A 1 194 ? 2.264 8.18 29.266 1 25.11 194 GLN A N 1
ATOM 1490 C CA . GLN A 1 194 ? 2.941 7.004 29.812 1 25.11 194 GLN A CA 1
ATOM 1491 C C . GLN A 1 194 ? 2.209 6.461 31.031 1 25.11 194 GLN A C 1
ATOM 1493 O O . GLN A 1 194 ? 2.033 5.25 31.172 1 25.11 194 GLN A O 1
ATOM 1498 N N . ARG A 1 195 ? 2.559 6.98 32.375 1 26.08 195 ARG A N 1
ATOM 1499 C CA . ARG A 1 195 ? 3.092 6.242 33.531 1 26.08 195 ARG A CA 1
ATOM 1500 C C . ARG A 1 195 ? 1.969 5.707 34.406 1 26.08 195 ARG A C 1
ATOM 1502 O O . ARG A 1 195 ? 2.221 4.98 35.375 1 26.08 195 ARG A O 1
ATOM 1509 N N . ARG A 1 196 ? 0.61 5.797 34.438 1 24.25 196 ARG A N 1
ATOM 1510 C CA . ARG A 1 196 ? 0.25 4.734 35.375 1 24.25 196 ARG A CA 1
ATOM 1511 C C . ARG A 1 196 ? 0.139 3.393 34.656 1 24.25 196 ARG A C 1
ATOM 1513 O O . ARG A 1 196 ? -0.297 3.332 33.5 1 24.25 196 ARG A O 1
ATOM 1520 N N . MET B 1 1 ? 0.555 -50.219 -13.273 1 63.47 1 MET B N 1
ATOM 1521 C CA . MET B 1 1 ? 1.404 -49.312 -14.039 1 63.47 1 MET B CA 1
ATOM 1522 C C . MET B 1 1 ? 0.562 -48.312 -14.82 1 63.47 1 MET B C 1
ATOM 1524 O O . MET B 1 1 ? -0.483 -48.656 -15.367 1 63.47 1 MET B O 1
ATOM 1528 N N . ALA B 1 2 ? 0.707 -47.125 -14.602 1 77 2 ALA B N 1
ATOM 1529 C CA . ALA B 1 2 ? -0.193 -46.188 -15.266 1 77 2 ALA B CA 1
ATOM 1530 C C . ALA B 1 2 ? -0.05 -46.281 -16.781 1 77 2 ALA B C 1
ATOM 1532 O O . ALA B 1 2 ? 1.062 -46.406 -17.297 1 77 2 ALA B O 1
ATOM 1533 N N . SER B 1 3 ? -1.117 -46.625 -17.438 1 88 3 SER B N 1
ATOM 1534 C CA . SER B 1 3 ? -1.112 -46.656 -18.906 1 88 3 SER B CA 1
ATOM 1535 C C . SER B 1 3 ? -0.567 -45.344 -19.469 1 88 3 SER B C 1
ATOM 1537 O O . SER B 1 3 ? -0.507 -44.344 -18.781 1 88 3 SER B O 1
ATOM 1539 N N . GLN B 1 4 ? 0.101 -45.469 -20.625 1 88.12 4 GLN B N 1
ATOM 1540 C CA . GLN B 1 4 ? 0.598 -44.281 -21.312 1 88.12 4 GLN B CA 1
ATOM 1541 C C . GLN B 1 4 ? -0.482 -43.219 -21.406 1 88.12 4 GLN B C 1
ATOM 1543 O O . GLN B 1 4 ? -0.203 -42.031 -21.219 1 88.12 4 GLN B O 1
ATOM 1548 N N . GLU B 1 5 ? -1.742 -43.656 -21.594 1 89.56 5 GLU B N 1
ATOM 1549 C CA . GLU B 1 5 ? -2.879 -42.719 -21.672 1 89.56 5 GLU B CA 1
ATOM 1550 C C . GLU B 1 5 ? -3.109 -42 -20.359 1 89.56 5 GLU B C 1
ATOM 1552 O O . GLU B 1 5 ? -3.4 -40.812 -20.344 1 89.56 5 GLU B O 1
ATOM 1557 N N . GLU B 1 6 ? -2.953 -42.75 -19.297 1 91.44 6 GLU B N 1
ATOM 1558 C CA . GLU B 1 6 ? -3.117 -42.156 -17.984 1 91.44 6 GLU B CA 1
ATOM 1559 C C . GLU B 1 6 ? -2.023 -41.125 -17.688 1 91.44 6 GLU B C 1
ATOM 1561 O O . GLU B 1 6 ? -2.297 -40.062 -17.125 1 91.44 6 GLU B O 1
ATOM 1566 N N . LEU B 1 7 ? -0.796 -41.406 -18.062 1 92.94 7 LEU B N 1
ATOM 1567 C CA . LEU B 1 7 ? 0.33 -40.5 -17.828 1 92.94 7 LEU B CA 1
ATOM 1568 C C . LEU B 1 7 ? 0.186 -39.25 -18.656 1 92.94 7 LEU B C 1
ATOM 1570 O O . LEU B 1 7 ? 0.447 -38.125 -18.172 1 92.94 7 LEU B O 1
ATOM 1574 N N . LEU B 1 8 ? -0.283 -39.375 -19.891 1 92.38 8 LEU B N 1
ATOM 1575 C CA . LEU B 1 8 ? -0.509 -38.219 -20.766 1 92.38 8 LEU B CA 1
ATOM 1576 C C . LEU B 1 8 ? -1.619 -37.344 -20.219 1 92.38 8 LEU B C 1
ATOM 1578 O O . LEU B 1 8 ? -1.528 -36.125 -20.297 1 92.38 8 LEU B O 1
ATOM 1582 N N . GLY B 1 9 ? -2.627 -37.969 -19.641 1 92.5 9 GLY B N 1
ATOM 1583 C CA . GLY B 1 9 ? -3.688 -37.219 -19 1 92.5 9 GLY B CA 1
ATOM 1584 C C . GLY B 1 9 ? -3.205 -36.406 -17.797 1 92.5 9 GLY B C 1
ATOM 1585 O O . GLY B 1 9 ? -3.584 -35.25 -17.641 1 92.5 9 GLY B O 1
ATOM 1586 N N . ARG B 1 10 ? -2.402 -37 -16.953 1 94.19 10 ARG B N 1
ATOM 1587 C CA . ARG B 1 10 ? -1.839 -36.312 -15.797 1 94.19 10 ARG B CA 1
ATOM 1588 C C . ARG B 1 10 ? -0.957 -35.156 -16.219 1 94.19 10 ARG B C 1
ATOM 1590 O O . ARG B 1 10 ? -0.972 -34.094 -15.586 1 94.19 10 ARG B O 1
ATOM 1597 N N . ILE B 1 11 ? -0.208 -35.344 -17.25 1 94 11 ILE B N 1
ATOM 1598 C CA . ILE B 1 11 ? 0.654 -34.281 -17.781 1 94 11 ILE B CA 1
ATOM 1599 C C . ILE B 1 11 ? -0.196 -33.094 -18.234 1 94 11 ILE B C 1
ATOM 1601 O O . ILE B 1 11 ? 0.116 -31.953 -17.938 1 94 11 ILE B O 1
ATOM 1605 N N . GLU B 1 12 ? -1.255 -33.406 -18.906 1 94.88 12 GLU B N 1
ATOM 1606 C CA . GLU B 1 12 ? -2.154 -32.344 -19.375 1 94.88 12 GLU B CA 1
ATOM 1607 C C . GLU B 1 12 ? -2.742 -31.562 -18.203 1 94.88 12 GLU B C 1
ATOM 1609 O O . GLU B 1 12 ? -2.82 -30.344 -18.25 1 94.88 12 GLU B O 1
ATOM 1614 N N . ARG B 1 13 ? -3.111 -32.281 -17.156 1 95.19 13 ARG B N 1
ATOM 1615 C CA . ARG B 1 13 ? -3.684 -31.625 -15.984 1 95.19 13 ARG B CA 1
ATOM 1616 C C . ARG B 1 13 ? -2.648 -30.75 -15.281 1 95.19 13 ARG B C 1
ATOM 1618 O O . ARG B 1 13 ? -2.949 -29.625 -14.875 1 95.19 13 ARG B O 1
ATOM 1625 N N . LEU B 1 14 ? -1.492 -31.25 -15.242 1 95.5 14 LEU B N 1
ATOM 1626 C CA . LEU B 1 14 ? -0.423 -30.516 -14.562 1 95.5 14 LEU B CA 1
ATOM 1627 C C . LEU B 1 14 ? -0.026 -29.281 -15.359 1 95.5 14 LEU B C 1
ATOM 1629 O O . LEU B 1 14 ? 0.264 -28.234 -14.773 1 95.5 14 LEU B O 1
ATOM 1633 N N . GLU B 1 15 ? -0.01 -29.375 -16.625 1 95.12 15 GLU B N 1
ATOM 1634 C CA . GLU B 1 15 ? 0.296 -28.219 -17.469 1 95.12 15 GLU B CA 1
ATOM 1635 C C . GLU B 1 15 ? -0.772 -27.141 -17.328 1 95.12 15 GLU B C 1
ATOM 1637 O O . GLU B 1 15 ? -0.455 -25.953 -17.266 1 95.12 15 GLU B O 1
ATOM 1642 N N . ALA B 1 16 ? -1.962 -27.609 -17.297 1 95.19 16 ALA B N 1
ATOM 1643 C CA . ALA B 1 16 ? -3.061 -26.672 -17.125 1 95.19 16 ALA B CA 1
ATOM 1644 C C . ALA B 1 16 ? -2.959 -25.953 -15.766 1 95.19 16 ALA B C 1
ATOM 1646 O O . ALA B 1 16 ? -3.166 -24.75 -15.68 1 95.19 16 ALA B O 1
ATOM 1647 N N . GLU B 1 17 ? -2.623 -26.672 -14.797 1 94.69 17 GLU B N 1
ATOM 1648 C CA . GLU B 1 17 ? -2.479 -26.109 -13.453 1 94.69 17 GLU B CA 1
ATOM 1649 C C . GLU B 1 17 ? -1.315 -25.125 -13.391 1 94.69 17 GLU B C 1
ATOM 1651 O O . GLU B 1 17 ? -1.424 -24.078 -12.758 1 94.69 17 GLU B O 1
ATOM 1656 N N . ASN B 1 18 ? -0.27 -25.516 -14 1 94 18 ASN B N 1
ATOM 1657 C CA . ASN B 1 18 ? 0.889 -24.625 -14.062 1 94 18 ASN B CA 1
ATOM 1658 C C . ASN B 1 18 ? 0.546 -23.297 -14.734 1 94 18 ASN B C 1
ATOM 1660 O O . ASN B 1 18 ? 0.975 -22.234 -14.273 1 94 18 ASN B O 1
ATOM 1664 N N . ARG B 1 19 ? -0.191 -23.406 -15.719 1 93.69 19 ARG B N 1
ATOM 1665 C CA . ARG B 1 19 ? -0.614 -22.188 -16.422 1 93.69 19 ARG B CA 1
ATOM 1666 C C . ARG B 1 19 ? -1.473 -21.312 -15.516 1 93.69 19 ARG B C 1
ATOM 1668 O O . ARG B 1 19 ? -1.284 -20.094 -15.469 1 93.69 19 ARG B O 1
ATOM 1675 N N . ARG B 1 20 ? -2.33 -21.938 -14.805 1 93.31 20 ARG B N 1
ATOM 1676 C CA . ARG B 1 20 ? -3.205 -21.203 -13.898 1 93.31 20 ARG B CA 1
ATOM 1677 C C . ARG B 1 20 ? -2.402 -20.531 -12.781 1 93.31 20 ARG B C 1
ATOM 1679 O O . ARG B 1 20 ? -2.637 -19.375 -12.445 1 93.31 20 ARG B O 1
ATOM 1686 N N . LEU B 1 21 ? -1.525 -21.25 -12.297 1 92.19 21 LEU B N 1
ATOM 1687 C CA . LEU B 1 21 ? -0.709 -20.734 -11.203 1 92.19 21 LEU B CA 1
ATOM 1688 C C . LEU B 1 21 ? 0.156 -19.562 -11.672 1 92.19 21 LEU B C 1
ATOM 1690 O O . LEU B 1 21 ? 0.352 -18.594 -10.93 1 92.19 21 LEU B O 1
ATOM 1694 N N . ARG B 1 22 ? 0.676 -19.641 -12.875 1 91 22 ARG B N 1
ATOM 1695 C CA . ARG B 1 22 ? 1.451 -18.531 -13.438 1 91 22 ARG B CA 1
ATOM 1696 C C . ARG B 1 22 ? 0.595 -17.281 -13.578 1 91 22 ARG B C 1
ATOM 1698 O O . ARG B 1 22 ? 1.05 -16.172 -13.281 1 91 22 ARG B O 1
ATOM 1705 N N . GLU B 1 23 ? -0.553 -17.453 -14 1 91.62 23 GLU B N 1
ATOM 1706 C CA . GLU B 1 23 ? -1.475 -16.328 -14.141 1 91.62 23 GLU B CA 1
ATOM 1707 C C . GLU B 1 23 ? -1.784 -15.688 -12.781 1 91.62 23 GLU B C 1
ATOM 1709 O O . GLU B 1 23 ? -1.817 -14.469 -12.656 1 91.62 23 GLU B O 1
ATOM 1714 N N . ARG B 1 24 ? -1.935 -16.516 -11.828 1 87.81 24 ARG B N 1
ATOM 1715 C CA . ARG B 1 24 ? -2.229 -16.016 -10.484 1 87.81 24 ARG B CA 1
ATOM 1716 C C . ARG B 1 24 ? -1.041 -15.258 -9.914 1 87.81 24 ARG B C 1
ATOM 1718 O O . ARG B 1 24 ? -1.22 -14.242 -9.234 1 87.81 24 ARG B O 1
ATOM 1725 N N . GLU B 1 25 ? 0.068 -15.734 -10.125 1 85.94 25 GLU B N 1
ATOM 1726 C CA . GLU B 1 25 ? 1.273 -15.031 -9.695 1 85.94 25 GLU B CA 1
ATOM 1727 C C . GLU B 1 25 ? 1.372 -13.656 -10.344 1 85.94 25 GLU B C 1
ATOM 1729 O O . GLU B 1 25 ? 1.646 -12.664 -9.672 1 85.94 25 GLU B O 1
ATOM 1734 N N . LYS B 1 26 ? 1.149 -13.664 -11.617 1 87.75 26 LYS B N 1
ATOM 1735 C CA . LYS B 1 26 ? 1.181 -12.398 -12.352 1 87.75 26 LYS B CA 1
ATOM 1736 C C . LYS B 1 26 ? 0.142 -11.422 -11.805 1 87.75 26 LYS B C 1
ATOM 1738 O O . LYS B 1 26 ? 0.43 -10.234 -11.625 1 87.75 26 LYS B O 1
ATOM 1743 N N . ASP B 1 27 ? -0.975 -11.945 -11.508 1 86.19 27 ASP B N 1
ATOM 1744 C CA . ASP B 1 27 ? -2.051 -11.125 -10.953 1 86.19 27 ASP B CA 1
ATOM 1745 C C . ASP B 1 27 ? -1.656 -10.539 -9.602 1 86.19 27 ASP B C 1
ATOM 1747 O O . ASP B 1 27 ? -1.947 -9.375 -9.312 1 86.19 27 ASP B O 1
ATOM 1751 N N . SER B 1 28 ? -1.009 -11.352 -8.836 1 84.81 28 SER B N 1
ATOM 1752 C CA . SER B 1 28 ? -0.605 -10.898 -7.508 1 84.81 28 SER B CA 1
ATOM 1753 C C . SER B 1 28 ? 0.434 -9.789 -7.594 1 84.81 28 SER B C 1
ATOM 1755 O O . SER B 1 28 ? 0.379 -8.82 -6.836 1 84.81 28 SER B O 1
ATOM 1757 N N . ILE B 1 29 ? 1.327 -9.93 -8.547 1 84.5 29 ILE B N 1
ATOM 1758 C CA . ILE B 1 29 ? 2.355 -8.914 -8.766 1 84.5 29 ILE B CA 1
ATOM 1759 C C . ILE B 1 29 ? 1.71 -7.617 -9.242 1 84.5 29 ILE B C 1
ATOM 1761 O O . ILE B 1 29 ? 2.039 -6.535 -8.758 1 84.5 29 ILE B O 1
ATOM 1765 N N . GLU B 1 30 ? 0.829 -7.723 -10.109 1 88.81 30 GLU B N 1
ATOM 1766 C CA . GLU B 1 30 ? 0.12 -6.559 -10.633 1 88.81 30 GLU B CA 1
ATOM 1767 C C . GLU B 1 30 ? -0.676 -5.863 -9.531 1 88.81 30 GLU B C 1
ATOM 1769 O O . GLU B 1 30 ? -0.781 -4.633 -9.516 1 88.81 30 GLU B O 1
ATOM 1774 N N . THR B 1 31 ? -1.209 -6.711 -8.711 1 88.25 31 THR B N 1
ATOM 1775 C CA . THR B 1 31 ? -1.961 -6.176 -7.578 1 88.25 31 THR B CA 1
ATOM 1776 C C . THR B 1 31 ? -1.07 -5.301 -6.703 1 88.25 31 THR B C 1
ATOM 1778 O O . THR B 1 31 ? -1.449 -4.184 -6.344 1 88.25 31 THR B O 1
ATOM 1781 N N . LEU B 1 32 ? 0.08 -5.734 -6.43 1 87.75 32 LEU B N 1
ATOM 1782 C CA . LEU B 1 32 ? 1.038 -4.973 -5.633 1 87.75 32 LEU B CA 1
ATOM 1783 C C . LEU B 1 32 ? 1.428 -3.68 -6.344 1 87.75 32 LEU B C 1
ATOM 1785 O O . LEU B 1 32 ? 1.48 -2.617 -5.719 1 87.75 32 LEU B O 1
ATOM 1789 N N . HIS B 1 33 ? 1.691 -3.789 -7.613 1 90.25 33 HIS B N 1
ATOM 1790 C CA . HIS B 1 33 ? 2.055 -2.629 -8.422 1 90.25 33 HIS B CA 1
ATOM 1791 C C . HIS B 1 33 ? 0.941 -1.586 -8.422 1 90.25 33 HIS B C 1
ATOM 1793 O O . HIS B 1 33 ? 1.201 -0.394 -8.234 1 90.25 33 HIS B O 1
ATOM 1799 N N . THR B 1 34 ? -0.217 -2.088 -8.578 1 92.75 34 THR B N 1
ATOM 1800 C CA . THR B 1 34 ? -1.368 -1.192 -8.609 1 92.75 34 THR B CA 1
ATOM 1801 C C . THR B 1 34 ? -1.544 -0.492 -7.266 1 92.75 34 THR B C 1
ATOM 1803 O O . THR B 1 34 ? -1.834 0.705 -7.215 1 92.75 34 THR B O 1
ATOM 1806 N N . LEU B 1 35 ? -1.353 -1.205 -6.219 1 92.5 35 LEU B N 1
ATOM 1807 C CA . LEU B 1 35 ? -1.485 -0.628 -4.887 1 92.5 35 LEU B CA 1
ATOM 1808 C C . LEU B 1 35 ? -0.493 0.512 -4.688 1 92.5 35 LEU B C 1
ATOM 1810 O O . LEU B 1 35 ? -0.877 1.611 -4.281 1 92.5 35 LEU B O 1
ATOM 1814 N N . VAL B 1 36 ? 0.759 0.29 -5 1 94.5 36 VAL B N 1
ATOM 1815 C CA . VAL B 1 36 ? 1.79 1.311 -4.84 1 94.5 36 VAL B CA 1
ATOM 1816 C C . VAL B 1 36 ? 1.472 2.51 -5.727 1 94.5 36 VAL B C 1
ATOM 1818 O O . VAL B 1 36 ? 1.577 3.658 -5.289 1 94.5 36 VAL B O 1
ATOM 1821 N N . ARG B 1 37 ? 1.028 2.254 -6.906 1 94.75 37 ARG B N 1
ATOM 1822 C CA . ARG B 1 37 ? 0.72 3.305 -7.871 1 94.75 37 ARG B CA 1
ATOM 1823 C C . ARG B 1 37 ? -0.401 4.207 -7.363 1 94.75 37 ARG B C 1
ATOM 1825 O O . ARG B 1 37 ? -0.404 5.41 -7.625 1 94.75 37 ARG B O 1
ATOM 1832 N N . LYS B 1 38 ? -1.229 3.641 -6.652 1 92.31 38 LYS B N 1
ATOM 1833 C CA . LYS B 1 38 ? -2.439 4.375 -6.293 1 92.31 38 LYS B CA 1
ATOM 1834 C C . LYS B 1 38 ? -2.277 5.074 -4.945 1 92.31 38 LYS B C 1
ATOM 1836 O O . LYS B 1 38 ? -3.109 5.902 -4.566 1 92.31 38 LYS B O 1
ATOM 1841 N N . LEU B 1 39 ? -1.247 4.77 -4.211 1 90.62 39 LEU B N 1
ATOM 1842 C CA . LEU B 1 39 ? -1.028 5.469 -2.949 1 90.62 39 LEU B CA 1
ATOM 1843 C C . LEU B 1 39 ? -0.971 6.977 -3.17 1 90.62 39 LEU B C 1
ATOM 1845 O O . LEU B 1 39 ? -0.378 7.445 -4.145 1 90.62 39 LEU B O 1
ATOM 1849 N N . PRO B 1 40 ? -1.567 7.695 -2.285 1 87.06 40 PRO B N 1
ATOM 1850 C CA . PRO B 1 40 ? -1.567 9.148 -2.453 1 87.06 40 PRO B CA 1
ATOM 1851 C C . PRO B 1 40 ? -0.222 9.789 -2.107 1 87.06 40 PRO B C 1
ATOM 1853 O O . PRO B 1 40 ? 0.11 10.859 -2.621 1 87.06 40 PRO B O 1
ATOM 1856 N N . SER B 1 41 ? 0.537 9.203 -1.309 1 88.88 41 SER B N 1
ATOM 1857 C CA . SER B 1 41 ? 1.835 9.719 -0.89 1 88.88 41 SER B CA 1
ATOM 1858 C C . SER B 1 41 ? 2.941 9.273 -1.842 1 88.88 41 SER B C 1
ATOM 1860 O O . SER B 1 41 ? 2.885 8.18 -2.396 1 88.88 41 SER B O 1
ATOM 1862 N N . PRO B 1 42 ? 3.906 10.133 -1.982 1 94.69 42 PRO B N 1
ATOM 1863 C CA . PRO B 1 42 ? 5.066 9.68 -2.754 1 94.69 42 PRO B CA 1
ATOM 1864 C C . PRO B 1 42 ? 5.625 8.352 -2.258 1 94.69 42 PRO B C 1
ATOM 1866 O O . PRO B 1 42 ? 6.023 8.234 -1.096 1 94.69 42 PRO B O 1
ATOM 1869 N N . SER B 1 43 ? 5.645 7.391 -3.176 1 96.56 43 SER B N 1
ATOM 1870 C CA . SER B 1 43 ? 6.062 6.043 -2.797 1 96.56 43 SER B CA 1
ATOM 1871 C C . SER B 1 43 ? 6.832 5.367 -3.926 1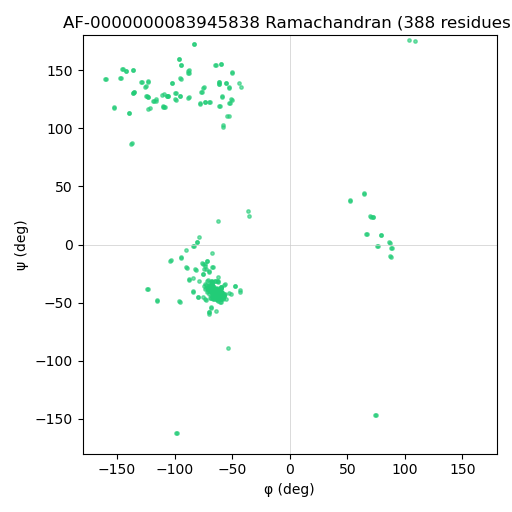 96.56 43 SER B C 1
ATOM 1873 O O . SER B 1 43 ? 6.578 5.633 -5.102 1 96.56 43 SER B O 1
ATOM 1875 N N . ALA B 1 44 ? 7.723 4.484 -3.512 1 97.62 44 ALA B N 1
ATOM 1876 C CA . ALA B 1 44 ? 8.469 3.68 -4.477 1 97.62 44 ALA B CA 1
ATOM 1877 C C . ALA B 1 44 ? 8.773 2.295 -3.912 1 97.62 44 ALA B C 1
ATOM 1879 O O . ALA B 1 44 ? 9 2.143 -2.709 1 97.62 44 ALA B O 1
ATOM 1880 N N . ALA B 1 45 ? 8.719 1.354 -4.77 1 96.81 45 ALA B N 1
ATOM 1881 C CA . ALA B 1 45 ? 9.156 -0.002 -4.449 1 96.81 45 ALA B CA 1
ATOM 1882 C C . ALA B 1 45 ? 10.602 -0.23 -4.887 1 96.81 45 ALA B C 1
ATOM 1884 O O . ALA B 1 45 ? 10.945 0.005 -6.047 1 96.81 45 ALA B O 1
ATOM 1885 N N . ILE B 1 46 ? 11.344 -0.698 -3.918 1 95.88 46 ILE B N 1
ATOM 1886 C CA . ILE B 1 46 ? 12.758 -0.961 -4.176 1 95.88 46 ILE B CA 1
ATOM 1887 C C . ILE B 1 46 ? 12.992 -2.469 -4.254 1 95.88 46 ILE B C 1
ATOM 1889 O O . ILE B 1 46 ? 12.594 -3.215 -3.359 1 95.88 46 ILE B O 1
ATOM 1893 N N . GLY B 1 47 ? 13.617 -2.85 -5.32 1 92.75 47 GLY B N 1
ATOM 1894 C CA . GLY B 1 47 ? 13.906 -4.258 -5.539 1 92.75 47 GLY B CA 1
ATOM 1895 C C . GLY B 1 47 ? 15.32 -4.648 -5.145 1 92.75 47 GLY B C 1
ATOM 1896 O O . GLY B 1 47 ? 15.969 -3.947 -4.363 1 92.75 47 GLY B O 1
ATOM 1897 N N . ALA B 1 48 ? 15.633 -5.863 -5.75 1 85.5 48 ALA B N 1
ATOM 1898 C CA . ALA B 1 48 ? 16.984 -6.352 -5.477 1 85.5 48 ALA B CA 1
ATOM 1899 C C . ALA B 1 48 ? 18.031 -5.379 -6 1 85.5 48 ALA B C 1
ATOM 1901 O O . ALA B 1 48 ? 17.828 -4.715 -7.016 1 85.5 48 ALA B O 1
ATOM 1902 N N . GLY B 1 49 ? 19.094 -5.145 -5.289 1 79.25 49 GLY B N 1
ATOM 1903 C CA . GLY B 1 49 ? 20.188 -4.281 -5.715 1 79.25 49 GLY B CA 1
ATOM 1904 C C . GLY B 1 49 ? 19.875 -2.805 -5.527 1 79.25 49 GLY B C 1
ATOM 1905 O O . GLY B 1 49 ? 20.469 -1.957 -6.207 1 79.25 49 GLY B O 1
ATOM 1906 N N . ALA B 1 50 ? 18.812 -2.48 -4.887 1 76.19 50 ALA B N 1
ATOM 1907 C CA . ALA B 1 50 ? 18.406 -1.129 -4.508 1 76.19 50 ALA B CA 1
ATOM 1908 C C . ALA B 1 50 ? 17.953 -0.333 -5.723 1 76.19 50 ALA B C 1
ATOM 1910 O O . ALA B 1 50 ? 18.141 0.882 -5.793 1 76.19 50 ALA B O 1
ATOM 1911 N N . GLY B 1 51 ? 17.578 -1.003 -6.664 1 91.38 51 GLY B N 1
ATOM 1912 C CA . GLY B 1 51 ? 16.938 -0.348 -7.801 1 91.38 51 GLY B CA 1
ATOM 1913 C C . GLY B 1 51 ? 15.445 -0.191 -7.641 1 91.38 51 GLY B C 1
ATOM 1914 O O . GLY B 1 51 ? 14.797 -1.005 -6.977 1 91.38 51 GLY B O 1
ATOM 1915 N N . ILE B 1 52 ? 14.953 0.893 -8.273 1 96.38 52 ILE B N 1
ATOM 1916 C CA . ILE B 1 52 ? 13.516 1.136 -8.219 1 96.38 52 ILE B CA 1
ATOM 1917 C C . ILE B 1 52 ? 12.789 0.146 -9.125 1 96.38 52 ILE B C 1
ATOM 1919 O O . ILE B 1 52 ? 13.133 0.006 -10.305 1 96.38 52 ILE B O 1
ATOM 1923 N N . LEU B 1 53 ? 11.922 -0.55 -8.523 1 95.25 53 LEU B N 1
ATOM 1924 C CA . LEU B 1 53 ? 11.047 -1.411 -9.312 1 95.25 53 LEU B CA 1
ATOM 1925 C C . LEU B 1 53 ? 9.914 -0.606 -9.93 1 95.25 53 LEU B C 1
ATOM 1927 O O . LEU B 1 53 ? 9.578 -0.801 -11.102 1 95.25 53 LEU B O 1
ATOM 1931 N N . LEU B 1 54 ? 9.367 0.213 -9.109 1 95.94 54 LEU B N 1
ATOM 1932 C CA . LEU B 1 54 ? 8.32 1.132 -9.562 1 95.94 54 LEU B CA 1
ATOM 1933 C C . LEU B 1 54 ? 8.172 2.297 -8.594 1 95.94 54 LEU B C 1
ATOM 1935 O O . LEU B 1 54 ? 8.367 2.133 -7.383 1 95.94 54 LEU B O 1
ATOM 1939 N N . ALA B 1 55 ? 7.93 3.451 -9.125 1 97.62 55 ALA B N 1
ATOM 1940 C CA . ALA B 1 55 ? 7.582 4.652 -8.375 1 97.62 55 ALA B CA 1
ATOM 1941 C C . ALA B 1 55 ? 6.25 5.227 -8.844 1 97.62 55 ALA B C 1
ATOM 1943 O O . ALA B 1 55 ? 5.945 5.215 -10.039 1 97.62 55 ALA B O 1
ATOM 1944 N N . ASN B 1 56 ? 5.516 5.672 -7.863 1 96.69 56 ASN B N 1
ATOM 1945 C CA . ASN B 1 56 ? 4.23 6.227 -8.281 1 96.69 56 ASN B CA 1
ATOM 1946 C C . ASN B 1 56 ? 4.363 7.68 -8.727 1 96.69 56 ASN B C 1
ATOM 1948 O O . ASN B 1 56 ? 5.438 8.273 -8.609 1 96.69 56 ASN B O 1
ATOM 1952 N N . GLU B 1 57 ? 3.27 8.219 -9.266 1 95.69 57 GLU B N 1
ATOM 1953 C CA . GLU B 1 57 ? 3.283 9.555 -9.852 1 95.69 57 GLU B CA 1
ATOM 1954 C C . GLU B 1 57 ? 3.641 10.609 -8.805 1 95.69 57 GLU B C 1
ATOM 1956 O O . GLU B 1 57 ? 4.461 11.5 -9.07 1 95.69 57 GLU B O 1
ATOM 1961 N N . PRO B 1 58 ? 3.078 10.492 -7.57 1 93.88 58 PRO B N 1
ATOM 1962 C CA . PRO B 1 58 ? 3.477 11.469 -6.551 1 93.88 58 PRO B CA 1
ATOM 1963 C C . PRO B 1 58 ? 4.977 11.445 -6.266 1 93.88 58 PRO B C 1
ATOM 1965 O O . PRO B 1 58 ? 5.582 12.492 -6.035 1 93.88 58 PRO B O 1
ATOM 1968 N N . PHE B 1 59 ? 5.594 10.352 -6.285 1 96.81 59 PHE B N 1
ATOM 1969 C CA . PHE B 1 59 ? 7.027 10.242 -6.055 1 96.81 59 PHE B CA 1
ATOM 1970 C C . PHE B 1 59 ? 7.812 10.93 -7.164 1 96.81 59 PHE B C 1
ATOM 1972 O O . PHE B 1 59 ? 8.766 11.656 -6.895 1 96.81 59 PHE B O 1
ATOM 1979 N N . VAL B 1 60 ? 7.391 10.68 -8.375 1 96.69 60 VAL B N 1
ATOM 1980 C CA . VAL B 1 60 ? 8.039 11.312 -9.523 1 96.69 60 VAL B CA 1
ATOM 1981 C C . VAL B 1 60 ? 7.906 12.828 -9.414 1 96.69 60 VAL B C 1
ATOM 1983 O O . VAL B 1 60 ? 8.883 13.555 -9.609 1 96.69 60 VAL B O 1
ATOM 1986 N N . ARG B 1 61 ? 6.773 13.234 -9.07 1 94.62 61 ARG B N 1
ATOM 1987 C CA . ARG B 1 61 ? 6.531 14.664 -8.93 1 94.62 61 ARG B CA 1
ATOM 1988 C C . ARG B 1 61 ? 7.383 15.25 -7.809 1 94.62 61 ARG B C 1
ATOM 1990 O O . ARG B 1 61 ? 8 16.312 -7.98 1 94.62 61 ARG B O 1
ATOM 1997 N N . ALA B 1 62 ? 7.441 14.547 -6.738 1 93.06 62 ALA B N 1
ATOM 1998 C CA . ALA B 1 62 ? 8.227 15.008 -5.594 1 93.06 62 ALA B CA 1
ATOM 1999 C C . ALA B 1 62 ? 9.711 15.055 -5.93 1 93.06 62 ALA B C 1
ATOM 2001 O O . ALA B 1 62 ? 10.453 15.875 -5.387 1 93.06 62 ALA B O 1
ATOM 2002 N N . GLY B 1 63 ? 10.109 14.172 -6.777 1 95.25 63 GLY B N 1
ATOM 2003 C CA . GLY B 1 63 ? 11.516 14.086 -7.156 1 95.25 63 GLY B CA 1
ATOM 2004 C C . GLY B 1 63 ? 11.969 15.234 -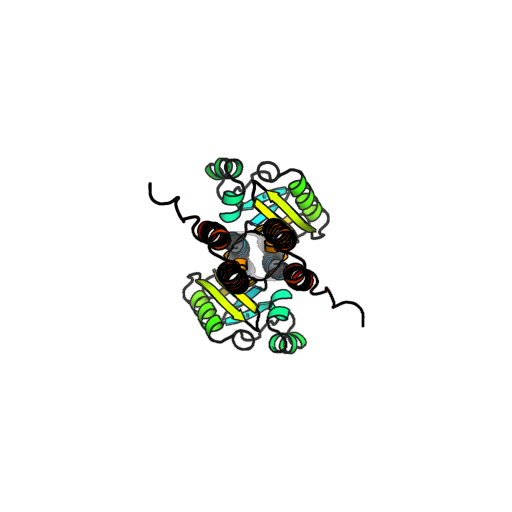8.031 1 95.25 63 GLY B C 1
ATOM 2005 O O . GLY B 1 63 ? 13.164 15.398 -8.273 1 95.25 63 GLY B O 1
ATOM 2006 N N . GLY B 1 64 ? 10.992 15.977 -8.562 1 92.5 64 GLY B N 1
ATOM 2007 C CA . GLY B 1 64 ? 11.32 17.172 -9.328 1 92.5 64 GLY B CA 1
ATOM 2008 C C . GLY B 1 64 ? 11.875 16.875 -10.703 1 92.5 64 GLY B C 1
ATOM 2009 O O . GLY B 1 64 ? 11.492 15.883 -11.336 1 92.5 64 GLY B O 1
ATOM 2010 N N . TYR B 1 65 ? 12.742 17.734 -11.078 1 91.44 65 TYR B N 1
ATOM 2011 C CA . TYR B 1 65 ? 13.266 17.703 -12.438 1 91.44 65 TYR B CA 1
ATOM 2012 C C . TYR B 1 65 ? 14.07 16.422 -12.68 1 91.44 65 TYR B C 1
ATOM 2014 O O . TYR B 1 65 ? 13.945 15.797 -13.734 1 91.44 65 TYR B O 1
ATOM 2022 N N . LYS B 1 66 ? 14.828 16.062 -11.703 1 91.31 66 LYS B N 1
ATOM 2023 C CA . LYS B 1 66 ? 15.664 14.867 -11.82 1 91.31 66 LYS B CA 1
ATOM 2024 C C . LYS B 1 66 ? 14.82 13.617 -12.062 1 91.31 66 LYS B C 1
ATOM 2026 O O . LYS B 1 66 ? 15.109 12.828 -12.961 1 91.31 66 LYS B O 1
ATOM 2031 N N . ALA B 1 67 ? 13.789 13.477 -11.328 1 94.75 67 ALA B N 1
ATOM 2032 C CA . ALA B 1 67 ? 12.906 12.32 -11.477 1 94.75 67 ALA B CA 1
ATOM 2033 C C . ALA B 1 67 ? 12.125 12.391 -12.789 1 94.75 67 ALA B C 1
ATOM 2035 O O . ALA B 1 67 ? 11.953 11.375 -13.461 1 94.75 67 ALA B O 1
ATOM 2036 N N . ALA B 1 68 ? 11.703 13.562 -13.148 1 93.25 68 ALA B N 1
ATOM 2037 C CA . ALA B 1 68 ? 10.945 13.75 -14.383 1 93.25 68 ALA B CA 1
ATOM 2038 C C . ALA B 1 68 ? 11.773 13.367 -15.602 1 93.25 68 ALA B C 1
ATOM 2040 O O . ALA B 1 68 ? 11.273 12.703 -16.516 1 93.25 68 ALA B O 1
ATOM 2041 N N . GLN B 1 69 ? 12.938 13.789 -15.555 1 93.94 69 GLN B N 1
ATOM 2042 C CA . GLN B 1 69 ? 13.836 13.484 -16.672 1 93.94 69 GLN B CA 1
ATOM 2043 C C . GLN B 1 69 ? 14.039 11.977 -16.812 1 93.94 69 GLN B C 1
ATOM 2045 O O . GLN B 1 69 ? 13.984 11.445 -17.922 1 93.94 69 GLN B O 1
ATOM 2050 N N . ARG B 1 70 ? 14.281 11.352 -15.688 1 94.81 70 ARG B N 1
ATOM 2051 C CA . ARG B 1 70 ? 14.508 9.906 -15.719 1 94.81 70 ARG B CA 1
ATOM 2052 C C . ARG B 1 70 ? 13.234 9.164 -16.109 1 94.81 70 ARG B C 1
ATOM 2054 O O . ARG B 1 70 ? 13.289 8.125 -16.766 1 94.81 70 ARG B O 1
ATOM 2061 N N . ALA B 1 71 ? 12.109 9.695 -15.734 1 94.56 71 ALA B N 1
ATOM 2062 C CA . ALA B 1 71 ? 10.82 9.062 -15.984 1 94.56 71 ALA B CA 1
ATOM 2063 C C . ALA B 1 71 ? 10.477 9.102 -17.469 1 94.56 71 ALA B C 1
ATOM 2065 O O . ALA B 1 71 ? 9.656 8.305 -17.938 1 94.56 71 ALA B O 1
ATOM 2066 N N . GLU B 1 72 ? 11.023 10 -18.219 1 92.88 72 GLU B N 1
ATOM 2067 C CA . GLU B 1 72 ? 10.789 10.086 -19.656 1 92.88 72 GLU B CA 1
ATOM 2068 C C . GLU B 1 72 ? 11.211 8.805 -20.359 1 92.88 72 GLU B C 1
ATOM 2070 O O . GLU B 1 72 ? 10.539 8.359 -21.297 1 92.88 72 GLU B O 1
ATOM 2075 N N . ASN B 1 73 ? 12.305 8.242 -19.875 1 92.75 73 ASN B N 1
ATOM 2076 C CA . ASN B 1 73 ? 12.852 7.047 -20.516 1 92.75 73 ASN B CA 1
ATOM 2077 C C . ASN B 1 73 ? 12.531 5.789 -19.703 1 92.75 73 ASN B C 1
ATOM 2079 O O . ASN B 1 73 ? 12.742 4.672 -20.188 1 92.75 73 ASN B O 1
ATOM 2083 N N . ALA B 1 74 ? 12.125 5.91 -18.547 1 93.38 74 ALA B N 1
ATOM 2084 C CA . ALA B 1 74 ? 11.773 4.812 -17.656 1 93.38 74 ALA B CA 1
ATOM 2085 C C . ALA B 1 74 ? 10.484 5.121 -16.891 1 93.38 74 ALA B C 1
ATOM 2087 O O . ALA B 1 74 ? 10.523 5.559 -15.742 1 93.38 74 ALA B O 1
ATOM 2088 N N . PRO B 1 75 ? 9.391 4.781 -17.516 1 90.5 75 PRO B N 1
ATOM 2089 C CA . PRO B 1 75 ? 8.133 5.031 -16.812 1 90.5 75 PRO B CA 1
ATOM 2090 C C . PRO B 1 75 ? 8.109 4.438 -15.406 1 90.5 75 PRO B C 1
ATOM 2092 O O . PRO B 1 75 ? 8.664 3.359 -15.18 1 90.5 75 PRO B O 1
ATOM 2095 N N . SER B 1 76 ? 7.66 5.152 -14.438 1 94 76 SER B N 1
ATOM 2096 C CA . SER B 1 76 ? 7.582 4.777 -13.031 1 94 76 SER B CA 1
ATOM 2097 C C . SER B 1 76 ? 8.977 4.613 -12.422 1 94 76 SER B C 1
ATOM 2099 O O . SER B 1 76 ? 9.148 3.904 -11.43 1 94 76 SER B O 1
ATOM 2101 N N . LEU B 1 77 ? 10.008 5.02 -13.227 1 96.75 77 LEU B N 1
ATOM 2102 C CA . LEU B 1 77 ? 11.406 5.031 -12.812 1 96.75 77 LEU B CA 1
ATOM 2103 C C . LEU B 1 77 ? 11.945 3.611 -12.672 1 96.75 77 LEU B C 1
ATOM 2105 O O . LEU B 1 77 ? 12.836 3.359 -11.859 1 96.75 77 LEU B O 1
ATOM 2109 N N . ALA B 1 78 ? 11.328 2.736 -13.344 1 94.81 78 ALA B N 1
ATOM 2110 C CA . ALA B 1 78 ? 11.758 1.342 -13.273 1 94.81 78 ALA B CA 1
ATOM 2111 C C . ALA B 1 78 ? 13.211 1.193 -13.719 1 94.81 78 ALA B C 1
ATOM 2113 O O . ALA B 1 78 ? 13.594 1.677 -14.781 1 94.81 78 ALA B O 1
ATOM 2114 N N . GLY B 1 79 ? 13.977 0.556 -12.844 1 94.19 79 GLY B N 1
ATOM 2115 C CA . GLY B 1 79 ? 15.367 0.292 -13.172 1 94.19 79 GLY B CA 1
ATOM 2116 C C . GLY B 1 79 ? 16.297 1.429 -12.789 1 94.19 79 GLY B C 1
ATOM 2117 O O . GLY B 1 79 ? 17.516 1.284 -12.844 1 94.19 79 GLY B O 1
ATOM 2118 N N . VAL B 1 80 ? 15.797 2.533 -12.438 1 95.06 80 VAL B N 1
ATOM 2119 C CA . VAL B 1 80 ? 16.594 3.688 -12.047 1 95.06 80 VAL B CA 1
ATOM 2120 C C . VAL B 1 80 ? 17.141 3.49 -10.633 1 95.06 80 VAL B C 1
ATOM 2122 O O . VAL B 1 80 ? 16.406 3.074 -9.734 1 95.06 80 VAL B O 1
ATOM 2125 N N . PRO B 1 81 ? 18.406 3.717 -10.469 1 94.62 81 PRO B N 1
ATOM 2126 C CA . PRO B 1 81 ? 18.938 3.645 -9.102 1 94.62 81 PRO B CA 1
ATOM 2127 C C . PRO B 1 81 ? 18.297 4.676 -8.172 1 94.62 81 PRO B C 1
ATOM 2129 O O . PRO B 1 81 ? 18.094 5.828 -8.562 1 94.62 81 PRO B O 1
ATOM 2132 N N . LEU B 1 82 ? 18 4.246 -7 1 95.06 82 LEU B N 1
ATOM 2133 C CA . LEU B 1 82 ? 17.375 5.117 -6.016 1 95.06 82 LEU B CA 1
ATOM 2134 C C . LEU B 1 82 ? 18.219 6.359 -5.766 1 95.06 82 LEU B C 1
ATOM 2136 O O . LEU B 1 82 ? 17.688 7.453 -5.578 1 95.06 82 LEU B O 1
ATOM 2140 N N . ARG B 1 83 ? 19.516 6.207 -5.824 1 94.12 83 ARG B N 1
ATOM 2141 C CA . ARG B 1 83 ? 20.469 7.273 -5.52 1 94.12 83 ARG B CA 1
ATOM 2142 C C . ARG B 1 83 ? 20.391 8.391 -6.555 1 94.12 83 ARG B C 1
ATOM 2144 O O . ARG B 1 83 ? 20.844 9.508 -6.309 1 94.12 83 ARG B O 1
ATOM 2151 N N . ASP B 1 84 ? 19.844 8.07 -7.68 1 94.44 84 ASP B N 1
ATOM 2152 C CA . ASP B 1 84 ? 19.703 9.086 -8.719 1 94.44 84 ASP B CA 1
ATOM 2153 C C . ASP B 1 84 ? 18.547 10.039 -8.398 1 94.44 84 ASP B C 1
ATOM 2155 O O . ASP B 1 84 ? 18.438 11.109 -9 1 94.44 84 ASP B O 1
ATOM 2159 N N . ILE B 1 85 ? 17.703 9.656 -7.508 1 95.5 85 ILE B N 1
ATOM 2160 C CA . ILE B 1 85 ? 16.469 10.414 -7.277 1 95.5 85 ILE B CA 1
ATOM 2161 C C . ILE B 1 85 ? 16.484 11.008 -5.871 1 95.5 85 ILE B C 1
ATOM 2163 O O . ILE B 1 85 ? 16.328 12.219 -5.695 1 95.5 85 ILE B O 1
ATOM 2167 N N . LEU B 1 86 ? 16.797 10.172 -4.918 1 95.12 86 LEU B N 1
ATOM 2168 C CA . LEU B 1 86 ? 16.75 10.586 -3.518 1 95.12 86 LEU B CA 1
ATOM 2169 C C . LEU B 1 86 ? 18.109 11.055 -3.039 1 95.12 86 LEU B C 1
ATOM 2171 O O . LEU B 1 86 ? 19.141 10.594 -3.537 1 95.12 86 LEU B O 1
ATOM 2175 N N . PRO B 1 87 ? 18.047 11.914 -2.033 1 94.06 87 PRO B N 1
ATOM 2176 C CA . PRO B 1 87 ? 19.312 12.273 -1.382 1 94.06 87 PRO B CA 1
ATOM 2177 C C . PRO B 1 87 ? 20.031 11.062 -0.79 1 94.06 87 PRO B C 1
ATOM 2179 O O . PRO B 1 87 ? 19.391 10.094 -0.381 1 94.06 87 PRO B O 1
ATOM 2182 N N . ASP B 1 88 ? 21.344 11.164 -0.637 1 93.94 88 ASP B N 1
ATOM 2183 C CA . ASP B 1 88 ? 22.188 10.062 -0.198 1 93.94 88 ASP B CA 1
ATOM 2184 C C . ASP B 1 88 ? 21.766 9.555 1.176 1 93.94 88 ASP B C 1
ATOM 2186 O O . ASP B 1 88 ? 21.781 8.344 1.432 1 93.94 88 ASP B O 1
ATOM 2190 N N . GLU B 1 89 ? 21.391 10.422 1.966 1 93.56 89 GLU B N 1
ATOM 2191 C CA . GLU B 1 89 ? 21 10.039 3.322 1 93.56 89 GLU B CA 1
ATOM 2192 C C . GLU B 1 89 ? 19.766 9.141 3.314 1 93.56 89 GLU B C 1
ATOM 2194 O O . GLU B 1 89 ? 19.719 8.141 4.035 1 93.56 89 GLU B O 1
ATOM 2199 N N . LEU B 1 90 ? 18.859 9.477 2.527 1 94 90 LEU B N 1
ATOM 2200 C CA . LEU B 1 90 ? 17.625 8.695 2.451 1 94 90 LEU B CA 1
ATOM 2201 C C . LEU B 1 90 ? 17.875 7.371 1.742 1 94 90 LEU B C 1
ATOM 2203 O O . LEU B 1 90 ? 17.297 6.348 2.119 1 94 90 LEU B O 1
ATOM 2207 N N . CYS B 1 91 ? 18.734 7.402 0.8 1 94.44 91 CYS B N 1
ATOM 2208 C CA . CYS B 1 91 ? 19.109 6.176 0.109 1 94.44 91 CYS B CA 1
ATOM 2209 C C . CYS B 1 91 ? 19.75 5.184 1.068 1 94.44 91 CYS B C 1
ATOM 2211 O O . CYS B 1 91 ? 19.422 3.996 1.06 1 94.44 91 CYS B O 1
ATOM 2213 N N . ALA B 1 92 ? 20.625 5.754 1.807 1 94.44 92 ALA B N 1
ATOM 2214 C CA . ALA B 1 92 ? 21.328 4.906 2.77 1 94.44 92 ALA B CA 1
ATOM 2215 C C . ALA B 1 92 ? 20.344 4.258 3.742 1 94.44 92 ALA B C 1
ATOM 2217 O O . ALA B 1 92 ? 20.484 3.08 4.082 1 94.44 92 ALA B O 1
ATOM 2218 N N . LEU B 1 93 ? 19.391 5.008 4.156 1 94.69 93 LEU B N 1
ATOM 2219 C CA . LEU B 1 93 ? 18.375 4.48 5.059 1 94.69 93 LEU B CA 1
ATOM 2220 C C . LEU B 1 93 ? 17.578 3.367 4.391 1 94.69 93 LEU B C 1
ATOM 2222 O O . LEU B 1 93 ? 17.375 2.307 4.984 1 94.69 93 LEU B O 1
ATOM 2226 N N . ALA B 1 94 ? 17.156 3.594 3.207 1 95.31 94 ALA B N 1
ATOM 2227 C CA . ALA B 1 94 ? 16.391 2.596 2.463 1 95.31 94 ALA B CA 1
ATOM 2228 C C . ALA B 1 94 ? 17.203 1.318 2.266 1 95.31 94 ALA B C 1
ATOM 2230 O O . ALA B 1 94 ? 16.688 0.212 2.414 1 95.31 94 ALA B O 1
ATOM 2231 N N . GLU B 1 95 ? 18.453 1.54 1.959 1 93.81 95 GLU B N 1
ATOM 2232 C CA . GLU B 1 95 ? 19.328 0.396 1.731 1 93.81 95 GLU B CA 1
ATOM 2233 C C . GLU B 1 95 ? 19.531 -0.407 3.012 1 93.81 95 GLU B C 1
ATOM 2235 O O . GLU B 1 95 ? 19.578 -1.639 2.979 1 93.81 95 GLU B O 1
ATOM 2240 N N . THR B 1 96 ? 19.672 0.299 4.051 1 94.94 96 THR B N 1
ATOM 2241 C CA . THR B 1 96 ? 19.812 -0.364 5.344 1 94.94 96 THR B CA 1
ATOM 2242 C C . THR B 1 96 ? 18.578 -1.197 5.664 1 94.94 96 THR B C 1
ATOM 2244 O O . THR B 1 96 ? 18.688 -2.344 6.102 1 94.94 96 THR B O 1
ATOM 2247 N N . VAL B 1 97 ? 17.406 -0.663 5.441 1 95.69 97 VAL B N 1
ATOM 2248 C CA . VAL B 1 97 ? 16.156 -1.373 5.668 1 95.69 97 VAL B CA 1
ATOM 2249 C C . VAL B 1 97 ? 16.078 -2.6 4.762 1 95.69 97 VAL B C 1
ATOM 2251 O O . VAL B 1 97 ? 15.695 -3.684 5.203 1 95.69 97 VAL B O 1
ATOM 2254 N N . HIS B 1 98 ? 16.469 -2.416 3.574 1 94.38 98 HIS B N 1
ATOM 2255 C CA . HIS B 1 98 ? 16.438 -3.484 2.584 1 94.38 98 HIS B CA 1
ATOM 2256 C C . HIS B 1 98 ? 17.312 -4.656 3.006 1 94.38 98 HIS B C 1
ATOM 2258 O O . HIS B 1 98 ? 16.922 -5.816 2.854 1 94.38 98 HIS B O 1
ATOM 2264 N N . ALA B 1 99 ? 18.422 -4.344 3.557 1 92.75 99 ALA B N 1
ATOM 2265 C CA . ALA B 1 99 ? 19.406 -5.359 3.928 1 92.75 99 ALA B CA 1
ATOM 2266 C C . ALA B 1 99 ? 19.078 -5.969 5.289 1 92.75 99 ALA B C 1
ATOM 2268 O O . ALA B 1 99 ? 19.172 -7.184 5.477 1 92.75 99 ALA B O 1
ATOM 2269 N N . SER B 1 100 ? 18.656 -5.152 6.262 1 93.75 100 SER B N 1
ATOM 2270 C CA . SER B 1 100 ? 18.5 -5.59 7.645 1 93.75 100 SER B CA 1
ATOM 2271 C C . SER B 1 100 ? 17.125 -6.188 7.887 1 93.75 100 SER B C 1
ATOM 2273 O O . SER B 1 100 ? 16.938 -7.004 8.797 1 93.75 100 SER B O 1
ATOM 2275 N N . GLY B 1 101 ? 16.188 -5.699 7.16 1 93.69 101 GLY B N 1
ATOM 2276 C CA . GLY B 1 101 ? 14.82 -6.125 7.383 1 93.69 101 GLY B CA 1
ATOM 2277 C C . GLY B 1 101 ? 14.102 -5.309 8.445 1 93.69 101 GLY B C 1
ATOM 2278 O O . GLY B 1 101 ? 12.93 -5.543 8.727 1 93.69 101 GLY B O 1
ATOM 2279 N N . GLU B 1 102 ? 14.789 -4.332 8.984 1 94.31 102 GLU B N 1
ATOM 2280 C CA . GLU B 1 102 ? 14.203 -3.496 10.031 1 94.31 102 GLU B CA 1
ATOM 2281 C C . GLU B 1 102 ? 13.672 -2.186 9.461 1 94.31 102 GLU B C 1
ATOM 2283 O O . GLU B 1 102 ? 14.414 -1.437 8.82 1 94.31 102 GLU B O 1
ATOM 2288 N N . ASP B 1 103 ? 12.414 -1.939 9.711 1 95.88 103 ASP B N 1
ATOM 2289 C CA . ASP B 1 103 ? 11.781 -0.72 9.219 1 95.88 103 ASP B CA 1
ATOM 2290 C C . ASP B 1 103 ? 12.414 0.52 9.844 1 95.88 103 ASP B C 1
ATOM 2292 O O . ASP B 1 103 ? 13.023 0.44 10.922 1 95.88 103 ASP B O 1
ATOM 2296 N N . THR B 1 104 ? 12.312 1.618 9.141 1 94.88 104 THR B N 1
ATOM 2297 C CA . THR B 1 104 ? 12.836 2.873 9.672 1 94.88 104 THR B CA 1
ATOM 2298 C C . THR B 1 104 ? 11.922 4.039 9.305 1 94.88 104 THR B C 1
ATOM 2300 O O . THR B 1 104 ? 11.25 4.004 8.266 1 94.88 104 THR B O 1
ATOM 2303 N N . GLU B 1 105 ? 11.906 5.012 10.164 1 90.56 105 GLU B N 1
ATOM 2304 C CA . GLU B 1 105 ? 11.211 6.273 9.93 1 90.56 105 GLU B CA 1
ATOM 2305 C C . GLU B 1 105 ? 12.078 7.461 10.344 1 90.56 105 GLU B C 1
ATOM 2307 O O . GLU B 1 105 ? 12.766 7.41 11.367 1 90.56 105 GLU B O 1
ATOM 2312 N N . ARG B 1 106 ? 12.109 8.312 9.453 1 88.38 106 ARG B N 1
ATOM 2313 C CA . ARG B 1 106 ? 12.828 9.555 9.727 1 88.38 106 ARG B CA 1
ATOM 2314 C C . ARG B 1 106 ? 11.922 10.766 9.531 1 88.38 106 ARG B C 1
ATOM 2316 O O . ARG B 1 106 ? 11.305 10.914 8.477 1 88.38 106 ARG B O 1
ATOM 2323 N N . GLU B 1 107 ? 11.922 11.547 10.547 1 79.75 107 GLU B N 1
ATOM 2324 C CA . GLU B 1 107 ? 11.094 12.75 10.469 1 79.75 107 GLU B CA 1
ATOM 2325 C C . GLU B 1 107 ? 11.922 13.961 10.039 1 79.75 107 GLU B C 1
ATOM 2327 O O . GLU B 1 107 ? 13.156 13.898 10.016 1 79.75 107 GLU B O 1
ATOM 2332 N N . ASP B 1 108 ? 11.219 14.891 9.578 1 77.88 108 ASP B N 1
ATOM 2333 C CA . ASP B 1 108 ? 11.758 16.219 9.336 1 77.88 108 ASP B CA 1
ATOM 2334 C C . ASP B 1 108 ? 12.836 16.188 8.258 1 77.88 108 ASP B C 1
ATOM 2336 O O . ASP B 1 108 ? 13.906 16.781 8.43 1 77.88 108 ASP B O 1
ATOM 2340 N N . ILE B 1 109 ? 12.57 15.5 7.27 1 85.5 109 ILE B N 1
ATOM 2341 C CA . ILE B 1 109 ? 13.453 15.57 6.113 1 85.5 109 ILE B CA 1
ATOM 2342 C C . ILE B 1 109 ? 12.922 16.594 5.117 1 85.5 109 ILE B C 1
ATOM 2344 O O . ILE B 1 109 ? 11.711 16.781 4.988 1 85.5 109 ILE B O 1
ATOM 2348 N N . VAL B 1 110 ? 13.969 17.297 4.531 1 84.69 110 VAL B N 1
ATOM 2349 C CA . VAL B 1 110 ? 13.57 18.219 3.477 1 84.69 110 VAL B CA 1
ATOM 2350 C C . VAL B 1 110 ? 14.039 17.688 2.121 1 84.69 110 VAL B C 1
ATOM 2352 O O . VAL B 1 110 ? 15.234 17.438 1.926 1 84.69 110 VAL B O 1
ATOM 2355 N N . TRP B 1 111 ? 13.055 17.438 1.273 1 89.38 111 TRP B N 1
ATOM 2356 C CA . TRP B 1 111 ? 13.336 16.984 -0.082 1 89.38 111 TRP B CA 1
ATOM 2357 C C . TRP B 1 111 ? 12.742 17.938 -1.114 1 89.38 111 TRP B C 1
ATOM 2359 O O . TRP B 1 111 ? 11.523 18.125 -1.162 1 89.38 111 TRP B O 1
ATOM 2369 N N . ASN B 1 112 ? 13.68 18.516 -1.894 1 88.19 112 ASN B N 1
ATOM 2370 C CA . ASN B 1 112 ? 13.297 19.5 -2.904 1 88.19 112 ASN B CA 1
ATOM 2371 C C . ASN B 1 112 ? 12.43 20.609 -2.309 1 88.19 112 ASN B C 1
ATOM 2373 O O . ASN B 1 112 ? 11.398 20.969 -2.871 1 88.19 112 ASN B O 1
ATOM 2377 N N . GLY B 1 113 ? 12.742 21.016 -1.138 1 81.88 113 GLY B N 1
ATOM 2378 C CA . GLY B 1 113 ? 12.125 22.172 -0.5 1 81.88 113 GLY B CA 1
ATOM 2379 C C . GLY B 1 113 ? 10.875 21.812 0.282 1 81.88 113 GLY B C 1
ATOM 2380 O O . GLY B 1 113 ? 10.289 22.672 0.951 1 81.88 113 GLY B O 1
ATOM 2381 N N . THR B 1 114 ? 10.461 20.625 0.271 1 83.31 114 THR B N 1
ATOM 2382 C CA . THR B 1 114 ? 9.242 20.172 0.948 1 83.31 114 THR B CA 1
ATOM 2383 C C . THR B 1 114 ? 9.578 19.281 2.139 1 83.31 114 THR B C 1
ATOM 2385 O O . THR B 1 114 ? 10.398 18.359 2.02 1 83.31 114 THR B O 1
ATOM 2388 N N . PRO B 1 115 ? 9.031 19.594 3.246 1 83.44 115 PRO B N 1
ATOM 2389 C CA . PRO B 1 115 ? 9.258 18.719 4.406 1 83.44 115 PRO B CA 1
ATOM 2390 C C . PRO B 1 115 ? 8.477 17.406 4.332 1 83.44 115 PRO B C 1
ATOM 2392 O O . PRO B 1 115 ? 7.297 17.422 3.965 1 83.44 115 PRO B O 1
ATOM 2395 N N . TYR B 1 116 ? 9.203 16.359 4.66 1 87.94 116 TYR B N 1
ATOM 2396 C CA . TYR B 1 116 ? 8.57 15.047 4.648 1 87.94 116 TYR B CA 1
ATOM 2397 C C . TYR B 1 116 ? 8.969 14.242 5.883 1 87.94 116 TYR B C 1
ATOM 2399 O O . TYR B 1 116 ? 10.008 14.492 6.496 1 87.94 116 TYR B O 1
ATOM 2407 N N . THR B 1 117 ? 8.07 13.406 6.273 1 87.88 117 THR B N 1
ATOM 2408 C CA . THR B 1 117 ? 8.484 12.219 7.012 1 87.88 117 THR B CA 1
ATOM 2409 C C . THR B 1 117 ? 8.82 11.078 6.059 1 87.88 117 THR B C 1
ATOM 2411 O O . THR B 1 117 ? 8.047 10.773 5.148 1 87.88 117 THR B O 1
ATOM 2414 N N . PHE B 1 118 ? 10.016 10.586 6.258 1 93.38 118 PHE B N 1
ATOM 2415 C CA . PHE B 1 118 ? 10.461 9.477 5.43 1 93.38 118 PHE B CA 1
ATOM 2416 C C . PHE B 1 118 ? 10.289 8.148 6.164 1 93.38 118 PHE B C 1
ATOM 2418 O O . PHE B 1 118 ? 10.68 8.023 7.328 1 93.38 118 PHE B O 1
ATOM 2425 N N . SER B 1 119 ? 9.68 7.219 5.461 1 94.62 119 SER B N 1
ATOM 2426 C CA . SER B 1 119 ? 9.578 5.863 5.996 1 94.62 119 SER B CA 1
ATOM 2427 C C . SER B 1 119 ? 10.055 4.832 4.98 1 94.62 119 SER B C 1
ATOM 2429 O O . SER B 1 119 ? 9.805 4.969 3.781 1 94.62 119 SER B O 1
ATOM 2431 N N . ALA B 1 120 ? 10.766 3.846 5.477 1 96.44 120 ALA B N 1
ATOM 2432 C CA . ALA B 1 120 ? 11.109 2.658 4.703 1 96.44 120 ALA B CA 1
ATOM 2433 C C . ALA B 1 120 ? 10.625 1.389 5.398 1 96.44 120 ALA B C 1
ATOM 2435 O O . ALA B 1 120 ? 10.891 1.186 6.586 1 96.44 120 ALA B O 1
ATOM 2436 N N . TYR B 1 121 ? 9.898 0.636 4.609 1 96 121 TYR B N 1
ATOM 2437 C CA . TYR B 1 121 ? 9.328 -0.596 5.145 1 96 121 TYR B CA 1
ATOM 2438 C C . TYR B 1 121 ? 9.852 -1.812 4.387 1 96 121 TYR B C 1
ATOM 2440 O O . TYR B 1 121 ? 9.695 -1.907 3.168 1 96 121 TYR B O 1
ATOM 2448 N N . ASN B 1 122 ? 10.422 -2.674 5.156 1 95.44 122 ASN B N 1
ATOM 2449 C CA . ASN B 1 122 ? 10.82 -3.936 4.539 1 95.44 122 ASN B CA 1
ATOM 2450 C C . ASN B 1 122 ? 9.625 -4.867 4.359 1 95.44 122 ASN B C 1
ATOM 2452 O O . ASN B 1 122 ? 8.906 -5.156 5.32 1 95.44 122 ASN B O 1
ATOM 2456 N N . ILE B 1 123 ? 9.352 -5.258 3.156 1 93.12 123 ILE B N 1
ATOM 2457 C CA . ILE B 1 123 ? 8.266 -6.18 2.857 1 93.12 123 ILE B CA 1
ATOM 2458 C C . ILE B 1 123 ? 8.805 -7.605 2.77 1 93.12 123 ILE B C 1
ATOM 2460 O O . ILE B 1 123 ? 8.227 -8.531 3.35 1 93.12 123 ILE B O 1
ATOM 2464 N N . ARG B 1 124 ? 9.859 -7.773 2.025 1 89.75 124 ARG B N 1
ATOM 2465 C CA . ARG B 1 124 ? 10.609 -9.016 1.875 1 89.75 124 ARG B CA 1
ATOM 2466 C C . ARG B 1 124 ? 12.109 -8.75 1.853 1 89.75 124 ARG B C 1
ATOM 2468 O O . ARG B 1 124 ? 12.625 -8.148 0.906 1 89.75 124 ARG B O 1
ATOM 2475 N N . ARG B 1 125 ? 12.727 -9.234 2.904 1 88.25 125 ARG B N 1
ATOM 2476 C CA . ARG B 1 125 ? 14.133 -8.906 3.127 1 88.25 125 ARG B CA 1
ATOM 2477 C C . ARG B 1 125 ? 14.961 -9.164 1.875 1 88.25 125 ARG B C 1
ATOM 2479 O O . ARG B 1 125 ? 14.906 -10.25 1.301 1 88.25 125 ARG B O 1
ATOM 2486 N N . GLY B 1 126 ? 15.648 -8.125 1.442 1 89.44 126 GLY B N 1
ATOM 2487 C CA . GLY B 1 126 ? 16.547 -8.227 0.307 1 89.44 126 GLY B CA 1
ATOM 2488 C C . GLY B 1 126 ? 15.836 -8.258 -1.027 1 89.44 126 GLY B C 1
ATOM 2489 O O . GLY B 1 126 ? 16.469 -8.25 -2.084 1 89.44 126 GLY B O 1
ATOM 2490 N N . GLU B 1 127 ? 14.516 -8.219 -1.012 1 90.75 127 GLU B N 1
ATOM 2491 C CA . GLU B 1 127 ? 13.766 -8.406 -2.252 1 90.75 127 GLU B CA 1
ATOM 2492 C C . GLU B 1 127 ? 12.828 -7.227 -2.516 1 90.75 127 GLU B C 1
ATOM 2494 O O . GLU B 1 127 ? 12.656 -6.809 -3.662 1 90.75 127 GLU B O 1
ATOM 2499 N N . LEU B 1 128 ? 12.258 -6.746 -1.458 1 93.62 128 LEU B N 1
ATOM 2500 C CA . LEU B 1 128 ? 11.258 -5.707 -1.668 1 93.62 128 LEU B CA 1
ATOM 2501 C C . LEU B 1 128 ? 11.164 -4.793 -0.451 1 93.62 128 LEU B C 1
ATOM 2503 O O . LEU B 1 128 ? 10.898 -5.254 0.661 1 93.62 128 LEU B O 1
ATOM 2507 N N . THR B 1 129 ? 11.453 -3.588 -0.656 1 95.88 129 THR B N 1
ATOM 2508 C CA . THR B 1 129 ? 11.305 -2.521 0.327 1 95.88 129 THR B CA 1
ATOM 2509 C C . THR B 1 129 ? 10.461 -1.381 -0.237 1 95.88 129 THR B C 1
ATOM 2511 O O . THR B 1 129 ? 10.617 -1.002 -1.399 1 95.88 129 THR B O 1
ATOM 2514 N N . ILE B 1 130 ? 9.555 -0.89 0.539 1 96.94 130 ILE B N 1
ATOM 2515 C CA . ILE B 1 130 ? 8.734 0.245 0.118 1 96.94 130 ILE B CA 1
ATOM 2516 C C . ILE B 1 130 ? 9.195 1.508 0.842 1 96.94 130 ILE B C 1
ATOM 2518 O O . ILE B 1 130 ? 9.359 1.505 2.064 1 96.94 130 ILE B O 1
ATOM 2522 N N . VAL B 1 131 ? 9.461 2.545 0.102 1 97.06 131 VAL B N 1
ATOM 2523 C CA . VAL B 1 131 ? 9.719 3.859 0.677 1 97.06 131 VAL B CA 1
ATOM 2524 C C . VAL B 1 131 ? 8.484 4.742 0.526 1 97.06 131 VAL B C 1
ATOM 2526 O O . VAL B 1 131 ? 7.816 4.711 -0.508 1 97.06 131 VAL B O 1
ATOM 2529 N N . LEU B 1 132 ? 8.219 5.461 1.565 1 95.62 132 LEU B N 1
ATOM 2530 C CA . LEU B 1 132 ? 7.039 6.316 1.647 1 95.62 132 LEU B CA 1
ATOM 2531 C C . LEU B 1 132 ? 7.395 7.68 2.232 1 95.62 132 LEU B C 1
ATOM 2533 O O . LEU B 1 132 ? 8.125 7.762 3.223 1 95.62 132 LEU B O 1
ATOM 2537 N N . LEU B 1 133 ? 6.938 8.711 1.519 1 92.44 133 LEU B N 1
ATOM 2538 C CA . LEU B 1 133 ? 7.145 10.07 1.999 1 92.44 133 LEU B CA 1
ATOM 2539 C C . LEU B 1 133 ? 5.812 10.742 2.309 1 92.44 133 LEU B C 1
ATOM 2541 O O . LEU B 1 133 ? 4.93 10.805 1.45 1 92.44 133 LEU B O 1
ATOM 2545 N N . ARG B 1 134 ? 5.691 11.188 3.482 1 86 134 ARG B N 1
ATOM 2546 C CA . ARG B 1 134 ? 4.473 11.883 3.887 1 86 134 ARG B CA 1
ATOM 2547 C C . ARG B 1 134 ? 4.727 13.375 4.062 1 86 134 ARG B C 1
ATOM 2549 O O . ARG B 1 134 ? 5.578 13.781 4.859 1 86 134 ARG B O 1
ATOM 2556 N N . ASN B 1 135 ? 3.969 14.07 3.188 1 78.81 135 ASN B N 1
ATOM 2557 C CA . ASN B 1 135 ? 4.125 15.516 3.234 1 78.81 135 ASN B CA 1
ATOM 2558 C C . ASN B 1 135 ? 3.535 16.094 4.516 1 78.81 135 ASN B C 1
ATOM 2560 O O . ASN B 1 135 ? 2.344 15.938 4.789 1 78.81 135 ASN B O 1
ATOM 2564 N N . LEU B 1 136 ? 4.336 16.719 5.156 1 65.19 136 LEU B N 1
ATOM 2565 C CA . LEU B 1 136 ? 3.941 17.281 6.445 1 65.19 136 LEU B CA 1
ATOM 2566 C C . LEU B 1 136 ? 3.197 18.609 6.258 1 65.19 136 LEU B C 1
ATOM 2568 O O . LEU B 1 136 ? 2.494 19.062 7.164 1 65.19 136 LEU B O 1
ATOM 2572 N N . ALA B 1 137 ? 3.41 19.25 5.094 1 54.44 137 ALA B N 1
ATOM 2573 C CA . ALA B 1 137 ? 2.787 20.547 4.832 1 54.44 137 ALA B CA 1
ATOM 2574 C C . ALA B 1 137 ? 1.419 20.375 4.176 1 54.44 137 ALA B C 1
ATOM 2576 O O . ALA B 1 137 ? 0.68 21.344 4 1 54.44 137 ALA B O 1
ATOM 2577 N N . ASP B 1 138 ? 1.081 19.297 3.576 1 51.53 138 ASP B N 1
ATOM 2578 C CA . ASP B 1 138 ? -0.143 19.141 2.799 1 51.53 138 ASP B CA 1
ATOM 2579 C C . ASP B 1 138 ? -1.372 19.516 3.621 1 51.53 138 ASP B C 1
ATOM 2581 O O . ASP B 1 138 ? -1.626 18.922 4.676 1 51.53 138 ASP B O 1
ATOM 2585 N N . PRO B 1 139 ? -2 20.625 3.268 1 44.75 139 PRO B N 1
ATOM 2586 C CA . PRO B 1 139 ? -3.174 21.234 3.893 1 44.75 139 PRO B CA 1
ATOM 2587 C C . PRO B 1 139 ? -4.32 20.25 4.086 1 44.75 139 PRO B C 1
ATOM 2589 O O . PRO B 1 139 ? -5.242 20.5 4.867 1 44.75 139 PRO B O 1
ATOM 2592 N N . ASP B 1 140 ? -4.621 19.406 3.117 1 43.38 140 ASP B N 1
ATOM 2593 C CA . ASP B 1 140 ? -5.84 18.641 3.344 1 43.38 140 ASP B CA 1
ATOM 2594 C C . ASP B 1 140 ? -5.918 18.141 4.785 1 43.38 140 ASP B C 1
ATOM 2596 O O . ASP B 1 140 ? -6.992 17.781 5.266 1 43.38 140 ASP B O 1
ATOM 2600 N N . I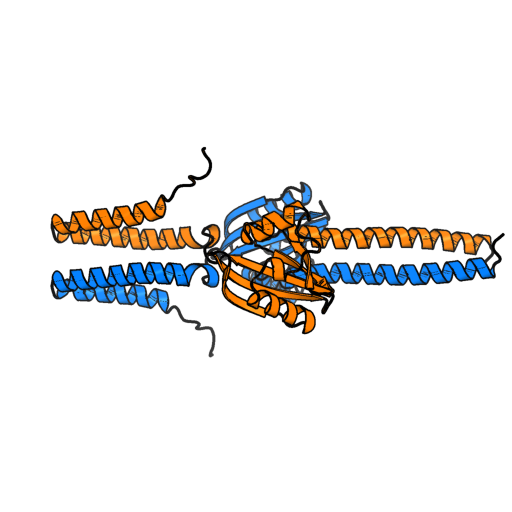LE B 1 141 ? -4.969 17.734 5.387 1 39.41 141 ILE B N 1
ATOM 2601 C CA . ILE B 1 141 ? -5 17.344 6.789 1 39.41 141 ILE B CA 1
ATOM 2602 C C . ILE B 1 141 ? -5.16 18.578 7.672 1 39.41 141 ILE B C 1
ATOM 2604 O O . ILE B 1 141 ? -5.914 18.562 8.648 1 39.41 141 ILE B O 1
ATOM 2608 N N . ARG B 1 142 ? -4.25 19.578 7.613 1 40.56 142 ARG B N 1
ATOM 2609 C CA . ARG B 1 142 ? -4.02 20.547 8.688 1 40.56 142 ARG B CA 1
ATOM 2610 C C . ARG B 1 142 ? -5.195 21.5 8.82 1 40.56 142 ARG B C 1
ATOM 2612 O O . ARG B 1 142 ? -5.605 21.844 9.938 1 40.56 142 ARG B O 1
ATOM 2619 N N . VAL B 1 143 ? -5.477 22.203 7.699 1 39.06 143 VAL B N 1
ATOM 2620 C CA . VAL B 1 143 ? -5.613 23.656 7.875 1 39.06 143 VAL B CA 1
ATOM 2621 C C . VAL B 1 143 ? -7.035 23.984 8.336 1 39.06 143 VAL B C 1
ATOM 2623 O O . VAL B 1 143 ? -7.266 25.031 8.945 1 39.06 143 VAL B O 1
ATOM 2626 N N . GLU B 1 144 ? -7.891 23.125 7.91 1 36.28 144 GLU B N 1
ATOM 2627 C CA . GLU B 1 144 ? -9.172 23.797 8.117 1 36.28 144 GLU B CA 1
ATOM 2628 C C . GLU B 1 144 ? -9.484 23.938 9.602 1 36.28 144 GLU B C 1
ATOM 2630 O O . GLU B 1 144 ? -9.945 25 10.039 1 36.28 144 GLU B O 1
ATOM 2635 N N . GLU B 1 145 ? -9.414 22.734 10.18 1 36.78 145 GLU B N 1
ATOM 2636 C CA . GLU B 1 145 ? -9.898 22.906 11.547 1 36.78 145 GLU B CA 1
ATOM 2637 C C . GLU B 1 145 ? -8.93 23.734 12.375 1 36.78 145 GLU B C 1
ATOM 2639 O O . GLU B 1 145 ? -9.344 24.594 13.156 1 36.78 145 GLU B O 1
ATOM 2644 N N . LEU B 1 146 ? -7.648 23.375 12.078 1 37.31 146 LEU B N 1
ATOM 2645 C CA . LEU B 1 146 ? -6.715 24.219 12.82 1 37.31 146 LEU B CA 1
ATOM 2646 C C . LEU B 1 146 ? -6.773 25.672 12.32 1 37.31 146 LEU B C 1
ATOM 2648 O O . LEU B 1 146 ? -6.719 26.609 13.117 1 37.31 146 LEU B O 1
ATOM 2652 N N . THR B 1 147 ? -7.004 25.719 11.016 1 35.84 147 THR B N 1
ATOM 2653 C CA . THR B 1 147 ? -7.203 27.047 10.461 1 35.84 147 THR B CA 1
ATOM 2654 C C . THR B 1 147 ? -8.508 27.656 10.969 1 35.84 147 THR B C 1
ATOM 2656 O O . THR B 1 147 ? -8.562 28.844 11.289 1 35.84 147 THR B O 1
ATOM 2659 N N . ALA B 1 148 ? -9.438 26.75 11.008 1 40.09 148 ALA B N 1
ATOM 2660 C CA . ALA B 1 148 ? -10.703 27.25 11.531 1 40.09 148 ALA B CA 1
ATOM 2661 C C . ALA B 1 148 ? -10.578 27.641 13 1 40.09 148 ALA B C 1
ATOM 2663 O O . ALA B 1 148 ? -11.055 28.703 13.414 1 40.09 148 ALA B O 1
ATOM 2664 N N . ARG B 1 149 ? -9.953 26.703 13.68 1 40.78 149 ARG B N 1
ATOM 2665 C CA . ARG B 1 149 ? -9.766 27.031 15.094 1 40.78 149 ARG B CA 1
ATOM 2666 C C . ARG B 1 149 ? -8.742 28.141 15.258 1 40.78 149 ARG B C 1
ATOM 2668 O O . ARG B 1 149 ? -8.93 29.047 16.078 1 40.78 149 ARG B O 1
ATOM 2675 N N . LEU B 1 150 ? -7.754 28.016 14.43 1 39.19 150 LEU B N 1
ATOM 2676 C CA . LEU B 1 150 ? -6.805 29.125 14.438 1 39.19 150 LEU B CA 1
ATOM 2677 C C . LEU B 1 150 ? -7.441 30.391 13.875 1 39.19 150 LEU B C 1
ATOM 2679 O O . LEU B 1 150 ? -7.199 31.484 14.383 1 39.19 150 LEU B O 1
ATOM 2683 N N . GLN B 1 151 ? -8.242 30.109 12.922 1 38.84 151 GLN B N 1
ATOM 2684 C CA . GLN B 1 151 ? -9.016 31.234 12.383 1 38.84 151 GLN B CA 1
ATOM 2685 C C . GLN B 1 151 ? -10.031 31.734 13.406 1 38.84 151 GLN B C 1
ATOM 2687 O O . GLN B 1 151 ? -10.211 32.938 13.555 1 38.84 151 GLN B O 1
ATOM 2692 N N . GLN B 1 152 ? -10.625 30.766 13.992 1 42.19 152 GLN B N 1
ATOM 2693 C CA . GLN B 1 152 ? -11.555 31.203 15.031 1 42.19 152 GLN B CA 1
ATOM 2694 C C . GLN B 1 152 ? -10.82 31.875 16.188 1 42.19 152 GLN B C 1
ATOM 2696 O O . GLN B 1 152 ? -11.266 32.906 16.703 1 42.19 152 GLN B O 1
ATOM 2701 N N . THR B 1 153 ? -9.719 31.188 16.469 1 40.66 153 THR B N 1
ATOM 2702 C CA . THR B 1 153 ? -8.898 31.797 17.516 1 40.66 153 THR B CA 1
ATOM 2703 C C . THR B 1 153 ? -8.234 33.062 16.984 1 40.66 153 THR B C 1
ATOM 2705 O O . THR B 1 153 ? -8.18 34.094 17.688 1 40.66 153 THR B O 1
ATOM 2708 N N . ALA B 1 154 ? -7.836 32.906 15.688 1 39.47 154 ALA B N 1
ATOM 2709 C CA . ALA B 1 154 ? -7.281 34.094 15.047 1 39.47 154 ALA B CA 1
ATOM 2710 C C . ALA B 1 154 ? -8.359 35.156 14.836 1 39.47 154 ALA B C 1
ATOM 2712 O O . ALA B 1 154 ? -8.125 36.344 15.078 1 39.47 154 ALA B O 1
ATOM 2713 N N . ASP B 1 155 ? -9.477 34.719 14.344 1 44 155 ASP B N 1
ATOM 2714 C CA . ASP B 1 155 ? -10.586 35.656 14.188 1 44 155 ASP B CA 1
ATOM 2715 C C . ASP B 1 155 ? -10.984 36.25 15.539 1 44 155 ASP B C 1
ATOM 2717 O O . ASP B 1 155 ? -11.266 37.438 15.625 1 44 155 ASP B O 1
ATOM 2721 N N . ARG B 1 156 ? -10.992 35.344 16.469 1 42.56 156 ARG B N 1
ATOM 2722 C CA . ARG B 1 156 ? -11.289 35.875 17.812 1 42.56 156 ARG B CA 1
ATOM 2723 C C . ARG B 1 156 ? -10.18 36.781 18.312 1 42.56 156 ARG B C 1
ATOM 2725 O O . ARG B 1 156 ? -10.438 37.812 18.922 1 42.56 156 ARG B O 1
ATOM 2732 N N . SER B 1 157 ? -9.023 36.219 17.969 1 40.88 157 SER B N 1
ATOM 2733 C CA . SER B 1 157 ? -7.895 37.062 18.375 1 40.88 157 SER B CA 1
ATOM 2734 C C . SER B 1 157 ? -7.836 38.344 17.547 1 40.88 157 SER B C 1
ATOM 2736 O O . SER B 1 157 ? -7.586 39.438 18.094 1 40.88 157 SER B O 1
ATOM 2738 N N . ILE B 1 158 ? -8.141 38.125 16.359 1 44.66 158 ILE B N 1
ATOM 2739 C CA . ILE B 1 158 ? -8.219 39.312 15.508 1 44.66 158 ILE B CA 1
ATOM 2740 C C . ILE B 1 158 ? -9.391 40.188 15.961 1 44.66 158 ILE B C 1
ATOM 2742 O O . ILE B 1 158 ? -9.258 41.406 16.047 1 44.66 158 ILE B O 1
ATOM 2746 N N . ARG B 1 159 ? -10.398 39.531 16.156 1 43.72 159 ARG B N 1
ATOM 2747 C CA . ARG B 1 159 ? -11.539 40.281 16.656 1 43.72 159 ARG B CA 1
ATOM 2748 C C . ARG B 1 159 ? -11.219 40.969 17.984 1 43.72 159 ARG B C 1
ATOM 2750 O O . ARG B 1 159 ? -11.57 42.125 18.219 1 43.72 159 ARG B O 1
ATOM 2757 N N . MET B 1 160 ? -10.57 40.156 18.781 1 41.06 160 MET B N 1
ATOM 2758 C CA . MET B 1 160 ? -10.18 40.719 20.062 1 41.06 160 MET B CA 1
ATOM 2759 C C . MET B 1 160 ? -9.164 41.844 19.891 1 41.06 160 MET B C 1
ATOM 2761 O O . MET B 1 160 ? -9.273 42.875 20.531 1 41.06 160 MET B O 1
ATOM 2765 N N . ILE B 1 161 ? -8.305 41.531 19.016 1 42.62 161 ILE B N 1
ATOM 2766 C CA . ILE B 1 161 ? -7.328 42.594 18.719 1 42.62 161 ILE B CA 1
ATOM 2767 C C . ILE B 1 161 ? -8.031 43.781 18.109 1 42.62 161 ILE B C 1
ATOM 2769 O O . ILE B 1 161 ? -7.734 44.938 18.453 1 42.62 161 ILE B O 1
ATOM 2773 N N . GLN B 1 162 ? -8.82 43.438 17.203 1 44.16 162 GLN B N 1
ATOM 2774 C CA . GLN B 1 162 ? -9.609 44.5 16.594 1 44.16 162 GLN B CA 1
ATOM 2775 C C . GLN B 1 162 ? -10.43 45.25 17.656 1 44.16 162 GLN B C 1
ATOM 2777 O O . GLN B 1 162 ? -10.523 46.469 17.625 1 44.16 162 GLN B O 1
ATOM 2782 N N . GLN B 1 163 ? -10.992 44.438 18.484 1 44.28 163 GLN B N 1
ATOM 2783 C CA . GLN B 1 163 ? -11.805 45.062 19.531 1 44.28 163 GLN B CA 1
ATOM 2784 C C . GLN B 1 163 ? -10.938 45.875 20.484 1 44.28 163 GLN B C 1
ATOM 2786 O O . GLN B 1 163 ? -11.32 46.969 20.891 1 44.28 163 GLN B O 1
ATOM 2791 N N . VAL B 1 164 ? -9.836 45.25 20.828 1 41.69 164 VAL B N 1
ATOM 2792 C CA . VAL B 1 164 ? -8.906 45.969 21.703 1 41.69 164 VAL B CA 1
ATOM 2793 C C . VAL B 1 164 ? -8.359 47.188 20.984 1 41.69 164 VAL B C 1
ATOM 2795 O O . VAL B 1 164 ? -8.25 48.25 21.578 1 41.69 164 VAL B O 1
ATOM 2798 N N . ALA B 1 165 ? -8 46.938 19.734 1 40.12 165 ALA B N 1
ATOM 2799 C CA . ALA B 1 165 ? -7.543 48.062 18.922 1 40.12 165 ALA B CA 1
ATOM 2800 C C . ALA B 1 165 ? -8.617 49.156 18.844 1 40.12 165 ALA B C 1
ATOM 2802 O O . ALA B 1 165 ? -8.32 50.344 18.906 1 40.12 165 ALA B O 1
ATOM 2803 N N . PHE B 1 166 ? -9.82 48.656 18.594 1 43.03 166 PHE B N 1
ATOM 2804 C CA . PHE B 1 166 ? -10.945 49.594 18.594 1 43.03 166 PHE B CA 1
ATOM 2805 C C . PHE B 1 166 ? -11.047 50.344 19.922 1 43.03 166 PHE B C 1
ATOM 2807 O O . PHE B 1 166 ? -11.266 51.531 19.938 1 43.03 166 PHE B O 1
ATOM 2814 N N . LEU B 1 167 ? -10.859 49.562 21.016 1 41.91 167 LEU B N 1
ATOM 2815 C CA . LEU B 1 167 ? -10.953 50.188 22.344 1 41.91 167 LEU B CA 1
ATOM 2816 C C . LEU B 1 167 ? -9.766 51.094 22.594 1 41.91 167 LEU B C 1
ATOM 2818 O O . LEU B 1 167 ? -9.906 52.125 23.266 1 41.91 167 LEU B O 1
ATOM 2822 N N . LEU B 1 168 ? -8.555 50.562 22.125 1 42.53 168 LEU B N 1
ATOM 2823 C CA . LEU B 1 168 ? -7.355 51.312 22.422 1 42.53 168 LEU B CA 1
ATOM 2824 C C . LEU B 1 168 ? -7.18 52.469 21.438 1 42.53 168 LEU B C 1
ATOM 2826 O O . LEU B 1 168 ? -6.324 53.344 21.625 1 42.53 168 LEU B O 1
ATOM 2830 N N . GLY B 1 169 ? -7.965 52.781 20.531 1 42.28 169 GLY B N 1
ATOM 2831 C CA . GLY B 1 169 ? -8.047 53.969 19.688 1 42.28 169 GLY B CA 1
ATOM 2832 C C . GLY B 1 169 ? -7.637 53.719 18.25 1 42.28 169 GLY B C 1
ATOM 2833 O O . GLY B 1 169 ? -7.207 52.594 17.906 1 42.28 169 GLY B O 1
ATOM 2834 N N . GLU B 1 170 ? -7.719 54.688 17.219 1 41.03 170 GLU B N 1
ATOM 2835 C CA . GLU B 1 170 ? -7.688 54.75 15.758 1 41.03 170 GLU B CA 1
ATOM 2836 C C . GLU B 1 170 ? -6.402 54.156 15.203 1 41.03 170 GLU B C 1
ATOM 2838 O O . GLU B 1 170 ? -6.418 53.5 14.156 1 41.03 170 GLU B O 1
ATOM 2843 N N . GLU B 1 171 ? -5.18 54.375 15.68 1 40 171 GLU B N 1
ATOM 2844 C CA . GLU B 1 171 ? -3.871 54 15.148 1 40 171 GLU B CA 1
ATOM 2845 C C . GLU B 1 171 ? -3.619 52.5 15.305 1 40 171 GLU B C 1
ATOM 2847 O O . GLU B 1 171 ? -3.039 51.875 14.422 1 40 171 GLU B O 1
ATOM 2852 N N . VAL B 1 172 ? -3.982 51.875 16.266 1 41.75 172 VAL B N 1
ATOM 2853 C CA . VAL B 1 172 ? -3.855 50.438 16.531 1 41.75 172 VAL B CA 1
ATOM 2854 C C . VAL B 1 172 ? -4.844 49.656 15.664 1 41.75 172 VAL B C 1
ATOM 2856 O O . VAL B 1 172 ? -4.555 48.562 15.234 1 41.75 172 VAL B O 1
ATOM 2859 N N . SER B 1 173 ? -5.816 50.312 15.172 1 44.38 173 SER B N 1
ATOM 2860 C CA . SER B 1 173 ? -6.82 49.75 14.281 1 44.38 173 SER B CA 1
ATOM 2861 C C . SER B 1 173 ? -6.246 49.469 12.898 1 44.38 173 SER B C 1
ATOM 2863 O O . SER B 1 173 ? -6.547 48.469 12.273 1 44.38 173 SER B O 1
ATOM 2865 N N . GLU B 1 174 ? -5.438 50.344 12.406 1 43.81 174 GLU B N 1
ATOM 2866 C CA . GLU B 1 174 ? -4.809 50.188 11.109 1 43.81 174 GLU B CA 1
ATOM 2867 C C . GLU B 1 174 ? -3.854 48.969 11.117 1 43.81 174 GLU B C 1
ATOM 2869 O O . GLU B 1 174 ? -3.785 48.219 10.148 1 43.81 174 GLU B O 1
ATOM 2874 N N . ASN B 1 175 ? -3.115 48.812 12.148 1 40.34 175 ASN B N 1
ATOM 2875 C CA . ASN B 1 175 ? -2.199 47.656 12.234 1 40.34 175 ASN B CA 1
ATOM 2876 C C . ASN B 1 175 ? -2.949 46.344 12.438 1 40.34 175 ASN B C 1
ATOM 2878 O O . ASN B 1 175 ? -2.564 45.312 11.875 1 40.34 175 ASN B O 1
ATOM 2882 N N . ALA B 1 176 ? -4.051 46.469 13.086 1 42.69 176 ALA B N 1
ATOM 2883 C CA . ALA B 1 176 ? -4.922 45.312 13.172 1 42.69 176 ALA B CA 1
ATOM 2884 C C . ALA B 1 176 ? -5.5 44.938 11.805 1 42.69 176 ALA B C 1
ATOM 2886 O O . ALA B 1 176 ? -5.645 43.781 11.469 1 42.69 176 ALA B O 1
ATOM 2887 N N . LYS B 1 177 ? -5.789 45.938 10.961 1 47.09 177 LYS B N 1
ATOM 2888 C CA . LYS B 1 177 ? -6.219 45.656 9.594 1 47.09 177 LYS B CA 1
ATOM 2889 C C . LYS B 1 177 ? -5.09 45.031 8.773 1 47.09 177 LYS B C 1
ATOM 2891 O O . LYS B 1 177 ? -5.324 44.125 7.969 1 47.09 177 LYS B O 1
ATOM 2896 N N . SER B 1 178 ? -3.924 45.531 8.961 1 40.69 178 SER B N 1
ATOM 2897 C CA . SER B 1 178 ? -2.799 44.938 8.227 1 40.69 178 SER B CA 1
ATOM 2898 C C . SER B 1 178 ? -2.498 43.531 8.695 1 40.69 178 SER B C 1
ATOM 2900 O O . SER B 1 178 ? -2.209 42.656 7.879 1 40.69 178 SER B O 1
ATOM 2902 N N . ILE B 1 179 ? -2.66 43.344 9.922 1 42.88 179 ILE B N 1
ATOM 2903 C CA . ILE B 1 179 ? -2.51 41.969 10.406 1 42.88 179 ILE B CA 1
ATOM 2904 C C . ILE B 1 179 ? -3.676 41.125 9.922 1 42.88 179 ILE B C 1
ATOM 2906 O O . ILE B 1 179 ? -3.48 39.969 9.5 1 42.88 179 ILE B O 1
ATOM 2910 N N . GLY B 1 180 ? -4.805 41.719 9.852 1 39.91 180 GLY B N 1
ATOM 2911 C CA . GLY B 1 180 ? -5.91 41.031 9.195 1 39.91 180 GLY B CA 1
ATOM 2912 C C . GLY B 1 180 ? -5.66 40.781 7.723 1 39.91 180 GLY B C 1
ATOM 2913 O O . GLY B 1 180 ? -6.016 39.719 7.207 1 39.91 180 GLY B O 1
ATOM 2914 N N . SER B 1 181 ? -5.02 41.75 7.012 1 41.81 181 SER B N 1
ATOM 2915 C CA . SER B 1 181 ? -4.699 41.5 5.609 1 41.81 181 SER B CA 1
ATOM 2916 C C . SER B 1 181 ? -3.619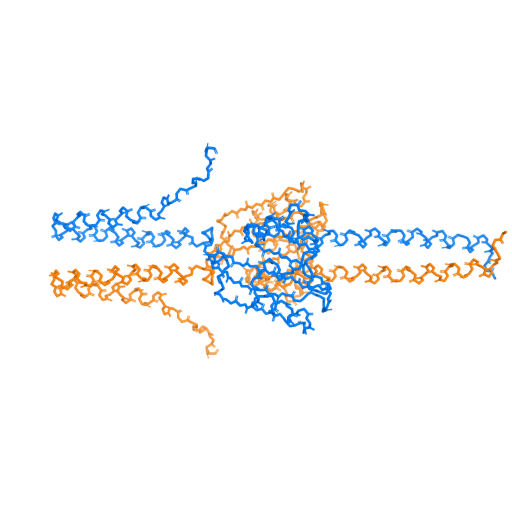 40.438 5.453 1 41.81 181 SER B C 1
ATOM 2918 O O . SER B 1 181 ? -3.672 39.625 4.527 1 41.81 181 SER B O 1
ATOM 2920 N N . VAL B 1 182 ? -2.689 40.375 6.285 1 37.91 182 VAL B N 1
ATOM 2921 C CA . VAL B 1 182 ? -1.668 39.344 6.207 1 37.91 182 VAL B CA 1
ATOM 2922 C C . VAL B 1 182 ? -2.275 38 6.578 1 37.91 182 VAL B C 1
ATOM 2924 O O . VAL B 1 182 ? -2.029 37 5.906 1 37.91 182 VAL B O 1
ATOM 2927 N N . ILE B 1 183 ? -3.123 38.062 7.512 1 39.84 183 ILE B N 1
ATOM 2928 C CA . ILE B 1 183 ? -3.854 36.844 7.801 1 39.84 183 ILE B CA 1
ATOM 2929 C C . ILE B 1 183 ? -4.762 36.469 6.625 1 39.84 183 ILE B C 1
ATOM 2931 O O . ILE B 1 183 ? -4.836 35.312 6.215 1 39.84 183 ILE B O 1
ATOM 2935 N N . ARG B 1 184 ? -5.426 37.5 5.98 1 39.72 184 ARG B N 1
ATOM 2936 C CA . ARG B 1 184 ? -6.195 37.25 4.762 1 39.72 184 ARG B CA 1
ATOM 2937 C C . ARG B 1 184 ? -5.281 36.906 3.598 1 39.72 184 ARG B C 1
ATOM 2939 O O . ARG B 1 184 ? -5.625 36.062 2.771 1 39.72 184 ARG B O 1
ATOM 2946 N N . ALA B 1 185 ? -4.156 37.469 3.439 1 36.97 185 ALA B N 1
ATOM 2947 C CA . ALA B 1 185 ? -3.236 37.156 2.35 1 36.97 185 ALA B CA 1
ATOM 2948 C C . ALA B 1 185 ? -2.65 35.75 2.516 1 36.97 185 ALA B C 1
ATOM 2950 O O . ALA B 1 185 ? -2.42 35.062 1.53 1 36.97 185 ALA B O 1
ATOM 2951 N N . LEU B 1 186 ? -2.449 35.25 3.59 1 36.53 186 LEU B N 1
ATOM 2952 C CA . LEU B 1 186 ? -2.012 33.875 3.824 1 36.53 186 LEU B CA 1
ATOM 2953 C C . LEU B 1 186 ? -3.146 32.906 3.559 1 36.53 186 LEU B C 1
ATOM 2955 O O . LEU B 1 186 ? -2.9 31.75 3.191 1 36.53 186 LEU B O 1
ATOM 2959 N N . LYS B 1 187 ? -4.336 33.312 3.586 1 37.91 187 LYS B N 1
ATOM 2960 C CA . LYS B 1 187 ? -5.527 32.594 3.146 1 37.91 187 LYS B CA 1
ATOM 2961 C C . LYS B 1 187 ? -5.609 32.531 1.622 1 37.91 187 LYS B C 1
ATOM 2963 O O . LYS B 1 187 ? -6.078 31.547 1.052 1 37.91 187 LYS B O 1
ATOM 2968 N N . VAL B 1 188 ? -5.391 33.656 0.883 1 34.75 188 VAL B N 1
ATOM 2969 C CA . VAL B 1 188 ? -5.594 33.812 -0.553 1 34.75 188 VAL B CA 1
ATOM 2970 C C . VAL B 1 188 ? -4.371 33.312 -1.31 1 34.75 188 VAL B C 1
ATOM 2972 O O . VAL B 1 188 ? -4.297 33.406 -2.535 1 34.75 188 VAL B O 1
ATOM 2975 N N . ALA B 1 189 ? -3.305 32.844 -0.833 1 33.75 189 ALA B N 1
ATOM 2976 C CA . ALA B 1 189 ? -2.385 32.562 -1.928 1 33.75 189 ALA B CA 1
ATOM 2977 C C . ALA B 1 189 ? -3.012 31.578 -2.92 1 33.75 189 ALA B C 1
ATOM 2979 O O . ALA B 1 189 ? -3.41 30.484 -2.545 1 33.75 189 ALA B O 1
ATOM 2980 N N . PRO B 1 190 ? -3.484 32.125 -4.09 1 31.14 190 PRO B N 1
ATOM 2981 C CA . PRO B 1 190 ? -4.172 31.594 -5.273 1 31.14 190 PRO B CA 1
ATOM 2982 C C . PRO B 1 190 ? -3.559 30.281 -5.773 1 31.14 190 PRO B C 1
ATOM 2984 O O . PRO B 1 190 ? -2.393 30 -5.492 1 31.14 190 PRO B O 1
ATOM 2987 N N . GLU B 1 191 ? -4.461 29.312 -6.172 1 33 191 GLU B N 1
ATOM 2988 C CA . GLU B 1 191 ? -4.387 28.438 -7.328 1 33 191 GLU B CA 1
ATOM 2989 C C . GLU B 1 191 ? -3.781 29.141 -8.531 1 33 191 GLU B C 1
ATOM 2991 O O . GLU B 1 191 ? -4.496 29.516 -9.469 1 33 191 GLU B O 1
ATOM 2996 N N . ASN B 1 192 ? -2.945 30.078 -8.438 1 28.98 192 ASN B N 1
ATOM 2997 C CA . ASN B 1 192 ? -2.676 30.703 -9.734 1 28.98 192 ASN B CA 1
ATOM 2998 C C . ASN B 1 192 ? -2.064 29.703 -10.719 1 28.98 192 ASN B C 1
ATOM 3000 O O . ASN B 1 192 ? -1.604 30.094 -11.789 1 28.98 192 ASN B O 1
ATOM 3004 N N . GLY B 1 193 ? -1.343 28.641 -10.531 1 29.56 193 GLY B N 1
ATOM 3005 C CA . GLY B 1 193 ? -0.717 28.391 -11.82 1 29.56 193 GLY B CA 1
ATOM 3006 C C . GLY B 1 193 ? -1.707 27.969 -12.891 1 29.56 193 GLY B C 1
ATOM 3007 O O . GLY B 1 193 ? -1.312 27.5 -13.961 1 29.56 193 GLY B O 1
ATOM 3008 N N . GLN B 1 194 ? -2.992 27.688 -12.766 1 25.44 194 GLN B N 1
ATOM 3009 C CA . GLN B 1 194 ? -3.359 27.203 -14.094 1 25.44 194 GLN B CA 1
ATOM 3010 C C . GLN B 1 194 ? -3.201 28.312 -15.133 1 25.44 194 GLN B C 1
ATOM 3012 O O . GLN B 1 194 ? -3.123 28.047 -16.328 1 25.44 194 GLN B O 1
ATOM 3017 N N . ARG B 1 195 ? -3.846 29.609 -15.109 1 26.31 195 ARG B N 1
ATOM 3018 C CA . ARG B 1 195 ? -4.477 29.984 -16.375 1 26.31 195 ARG B CA 1
ATOM 3019 C C . ARG B 1 195 ? -3.445 30.516 -17.359 1 26.31 195 ARG B C 1
ATOM 3021 O O . ARG B 1 195 ? -3.783 30.844 -18.5 1 26.31 195 ARG B O 1
ATOM 3028 N N . ARG B 1 196 ? -2.066 30.688 -17.328 1 23.98 196 ARG B N 1
ATOM 3029 C CA . ARG B 1 196 ? -1.739 30.859 -18.75 1 23.98 196 ARG B CA 1
ATOM 3030 C C . ARG B 1 196 ? -1.597 29.5 -19.438 1 23.98 196 ARG B C 1
ATOM 3032 O O . ARG B 1 196 ? -1.121 28.531 -18.844 1 23.98 196 ARG B O 1
#

Secondary structure (DSSP, 8-state):
---HHHHHHHHHHHHHHHHHHHHHHHHHHHHHHHHHHH-SS-EEEE-GGGBEEEE-HHHHHHHHHHHHHHHHHSGGGTT-BGGGTS-HHHHHHHHHHHHH---EEEEEEEETTEEEEEEEEEEETTTEEEEEEEESS-HHHHHHHHHHHHHHHHHHHHHHHHHHHHHH-HHHHHHHHHHHHHHHHHH----TTS--/---HHHHHHHHHHHHHHHHHHHHHHHHHHHHHHHHHHH-SS-EEEE-GGGBEEEE-HHHHHHTHHHHHHHHHHSGGGTT-BGGGTS-HHHHHHHHHHHHH---EEEEEEEETTEEEEEEEEEEETTTEEEEEEEESS-HHHHHHHHHHHHHHHHHHHHHHHHHHHHHH-HHHHHHHHHHHHHHHHHHH---TTS--

Foldseek 3Di:
DQPPVRVVVVVVVVVVVVVVVVVVVVVVVVVVVVVQQPDPFWKFKAFAPQATQFTHPNVLVLLPPQSVVCCVVPPRRHRPHPVSRDPPVLSVQQVCCQAVVDKDWDAQDAGPRFGWIWIWHRPDRNGIIMITTDGPPPPVPPCDVCVVVCVVVVVVVLVVQCVVLVVVDDPSNVVSVVVVVVSVVVVPPDPPPDDD/DQPPVRVVVVVVVVVVVVVVVVVVVVVVVVVVVVVQQPDPFWKFKAFAPQATQFTHPNVLVLLPPQSVVCCVVPPRRHRPHPVS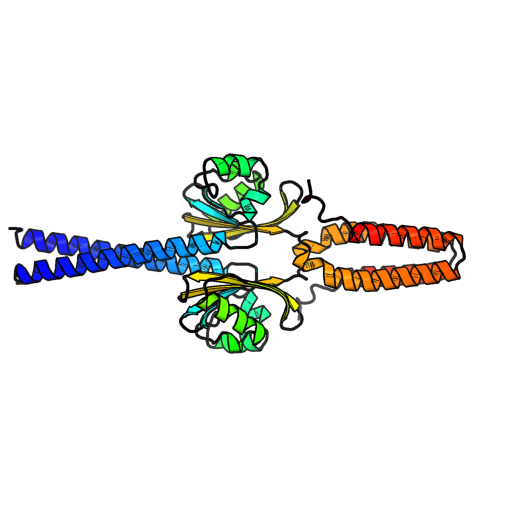RDPPVLSVQQVCCQAVVDKDWDAQDAGPRFGWIWIWHRPDRNGIIMITTHGPPDPVPPDDVCVVVCVVVVVVVLVVQCVVLVVVDDPSNVVSVVVVVVSVVVVPPDPPPPDD

Radius of gyration: 27.92 Å; Cα contacts (8 Å, |Δi|>4): 600; chains: 2; bounding box: 45×104×64 Å